Protein AF-A0A939V8H0-F1 (afdb_monomer_lite)

Foldseek 3Di:
DDDPDPPVVVVVVVVVVVPPLPPPQLQDDPLVVVQPDPCQLVVPPVLLVVLLQLVLLCQVLLLLLLFLCFLFKDFAPLADPQSNCSNLLHQNAASPDSSRHSSSLSVSLLSLLSNLVRHDQPDDDPNDSVNLQSNLQSLLSNLLSVLSVQLFFQKAFDDNHHDNDPVSSVVSRVPGDIDGLQCSLVSSVVSPLVVSLVSCQVPNHDWPQWDDQVVDIDTPQQATGNSLQSSLSSCLSNLVLQSNLVSLLVCQFRPQPAHPQPQLVQFFFAWEFDQDPNDTDIDGDGRPLLCLQVVQSSFFRHWSFAHPDVVRPHFDCLNQQQQAWDDDPNFIWGASSSNGMFGFQALVQLQQQFWAWHWDDDPPDTDTDIDRDGFSCCCNQWNFAQHPVRDTGTTGCNQWGQNDWDDDPPDIHGTGTHGDRIAGPDGSQVSLLSSLLSCLSVQQLLVSVLCAWQNQAPLQEKDKDWFKWLDWDWDWDFDADPVVRGTPDIDTDGQTATWHWDCPPPFTFTDPPDDQPHDHDDDDDDDDDDGDDDDPPPDDDDGDTPVNDDPVSVVPIDTDMDIGFRLAQWRHSRVRDPVSVVVLVVRPSSPSVVDCSNYDPPPSPHNGGTHLSSSTHNRCGHPPHQDSALQLQLLLLLLLLVQLVVQHALVVSNVRSVVQADRNRGNDDPSLSSSLSSSVVSLSSCCSPVPSSSNNLSSLVSNLVVCVVSVHNSLQVSLQSSQCSNPYPNGGSPDGNPSSSVLSSDPSSSHHHDDD

Radius of gyration: 30.15 Å; chains: 1; bounding box: 70×69×127 Å

Secondary structure (DSSP, 8-state):
-----HHHHHHHHHHHHTT------TT-TTGGGTTT-TTTTTSHHHHHHHHHHHHHHHHHHHHHHHHHTSSSEEE-TT--HHHHHHHTT---BTTSSTT--THHHHHHHHHHHHHHHH--TT-EETTEETTHHHHHHHHHHHHHHHHHHHHHHSEEE---SPP-SHHHHHHHHHHSPEEETTTHHHHHHHTTHHHHHHHHHHH------EEE-SS-EEEGGGGS--HHHHHHHHHHHTT-HHHHHHHHHHHHHHT-SS----BGGGT-EEEEEEEETTEEEEEEEES-HHHHTTGGGGTEEEEEE--SSTTTSPPP-HHHHHEEEEEETTEEEEEEEEE-EEE-HHHHHHHHT-EEEEEEEETTEEEEEEEE---TTHHHHS-EEEPTTS-EEE---TTS-EEEEEEETTEEEEEEE---SEEEEEEHHHHHHHHHHHHHHHT-HHHHHHHHHT-S-GGGS-EEEEEEEEEEEEEEEEEEETTTTEEEEEEEEEEEEE-EEEE-SS-EEEE----TT-----SS------TT------S-PPPPPGGGS-HHHHTT-EEEEEEEPPS-SSS--TT--HHHHHHHTT-GGG-STT-GGG--SS-SS-TTB--STHHHHSS--GGG-SSS-HHHHHHHHHHHHHHHHHT--HHHHHHHHTTSEETTEE----HHHHHHHHHHHHHHHHHHHTTTSS-HHHHHHHHHHHHHHTTS-HHHHHHHHHHTTTS-TTS-TT---HHHHHHHHSGGGSSPBPP-

pLDDT: mean 76.27, std 21.44, range [25.17, 98.62]

Sequence (756 aa):
MKNKSILSILTFALSAMLLTTSCEDMLTPDLDRYASEKEYGKDSIYSAVGILRSIQNVAERTVLLGESRGDLVVSGTYTTDSISNLIDFGEAVNGSSALLNVADYYHVVNACNFYLANVDTTVTQNNVKIMKREWAQVQAMRAWAYIQLVRLYGEVPFVTTPVTSTNEAEALQKSSPKANASNLITLLNEAGLAKAYDVQHALGIPDYGTFTSGGGGYSSVNNMFPVQLVMADAYLMGNDYENAAFYYHDYFIYNAKNNPSYQAASNKAEGRSIKFAGIDVDIVNSGNLTNALTSIGNEVITTSAGASTSANGFVFDVLQNVTGFKMEEGQLSAYEQNQQVLPSPQFISLCKAQRFNKFSVDGDIYKREEFMGGDGRLPAWAPRVEYRNGDQSYTIDKFMPLRNSTYEGDNIRYNAFSKNYYVPLYRSVEVLLRYAEAVNRLGFPELAFGVLKDGLYVQNMPTLGTTDIVKSVNKLEKIMDTEADTLLRVDTIPGVIVGKLVNDGLSATVNYGLDSTVVVYSVEGVDSIYAGDTIWVNAGLAPITLADIPESVQEKWYDVEYMLTPKALSGGMYYLSQDEMRDMKKYSFLDFDANSKWSNSDLVENFGNFGVHSRGCGDVAGICDTVYTYARQVAEKVAEDYARKNGLSYADQEAYAKTLYSGDTLLVTDKATIINAVENILMDESALELAFEGHRFTDLIRVAGHKNEAGFDGTEWLAWKIARREQNVTDDASQVNATLRTKMLNKENWYYKLPE

Structure (mmCIF, N/CA/C/O backbone):
data_AF-A0A939V8H0-F1
#
_entry.id   AF-A0A939V8H0-F1
#
loop_
_atom_site.group_PDB
_atom_site.id
_atom_site.type_symbol
_atom_site.label_atom_id
_atom_site.label_alt_id
_atom_site.label_comp_id
_atom_site.label_asym_id
_atom_site.label_entity_id
_atom_site.label_seq_id
_atom_site.pdbx_PDB_ins_code
_atom_site.Cartn_x
_atom_site.Cartn_y
_atom_site.Cartn_z
_atom_site.occupancy
_atom_site.B_iso_or_equiv
_atom_site.auth_seq_id
_atom_site.auth_comp_id
_atom_site.auth_asym_id
_atom_site.auth_atom_id
_atom_site.pdbx_PDB_model_num
ATOM 1 N N . MET A 1 1 ? 25.120 14.042 68.800 1.00 34.88 1 MET A N 1
ATOM 2 C CA . MET A 1 1 ? 23.974 14.096 67.866 1.00 34.88 1 MET A CA 1
ATOM 3 C C . MET A 1 1 ? 24.480 13.626 66.510 1.00 34.88 1 MET A C 1
ATOM 5 O O . MET A 1 1 ? 25.290 14.315 65.912 1.00 34.88 1 MET A O 1
ATOM 9 N N . LYS A 1 2 ? 24.163 12.385 66.113 1.00 34.91 2 LYS A N 1
ATOM 10 C CA . LYS A 1 2 ? 24.634 11.784 64.853 1.00 34.91 2 LYS A CA 1
ATOM 11 C C . LYS A 1 2 ? 23.550 11.980 63.793 1.00 34.91 2 LYS A C 1
ATOM 13 O O . LYS A 1 2 ? 22.447 11.469 63.970 1.00 34.91 2 LYS A O 1
ATOM 18 N N . ASN A 1 3 ? 23.881 12.709 62.730 1.00 35.97 3 ASN A N 1
ATOM 19 C CA . ASN A 1 3 ? 23.046 12.913 61.548 1.00 35.97 3 ASN A CA 1
ATOM 20 C C . ASN A 1 3 ? 22.740 11.556 60.901 1.00 35.97 3 ASN A C 1
ATOM 22 O O . ASN A 1 3 ? 23.584 10.979 60.217 1.00 35.97 3 ASN A O 1
ATOM 26 N N . LYS A 1 4 ? 21.545 11.015 61.153 1.00 37.44 4 LYS A N 1
ATOM 27 C CA . LYS A 1 4 ? 21.042 9.830 60.457 1.00 37.44 4 LYS A CA 1
ATOM 28 C C . LYS A 1 4 ? 20.474 10.267 59.104 1.00 37.44 4 LYS A C 1
ATOM 30 O O . LYS A 1 4 ? 19.374 10.792 59.030 1.00 37.44 4 LYS A O 1
ATOM 35 N N . SER A 1 5 ? 21.304 10.087 58.078 1.00 45.72 5 SER A N 1
ATOM 36 C CA . SER A 1 5 ? 20.979 9.735 56.689 1.00 45.72 5 SER A CA 1
ATOM 37 C C . SER A 1 5 ? 19.619 10.199 56.134 1.00 45.72 5 SER A C 1
ATOM 39 O O . SER A 1 5 ? 18.669 9.427 56.042 1.00 45.72 5 SER A O 1
ATOM 41 N N . ILE A 1 6 ? 19.576 11.445 55.658 1.00 46.56 6 ILE A N 1
ATOM 42 C CA . ILE A 1 6 ? 18.574 11.927 54.686 1.00 46.56 6 ILE A CA 1
ATOM 43 C C . ILE A 1 6 ? 18.801 11.266 53.307 1.00 46.56 6 ILE A C 1
ATOM 45 O O . ILE A 1 6 ? 17.863 11.082 52.536 1.00 46.56 6 ILE A O 1
ATOM 49 N N . LEU A 1 7 ? 20.033 10.816 53.032 1.00 37.31 7 LEU A N 1
ATOM 50 C CA . LEU A 1 7 ? 20.430 10.225 51.753 1.00 37.31 7 LEU A CA 1
ATOM 51 C C . LEU A 1 7 ? 19.771 8.861 51.493 1.00 37.31 7 LEU A C 1
ATOM 53 O O . LEU A 1 7 ? 19.374 8.598 50.368 1.00 37.31 7 LEU A O 1
ATOM 57 N N . SER A 1 8 ? 19.571 8.039 52.530 1.00 41.72 8 SER A N 1
ATOM 58 C CA . SER A 1 8 ? 18.928 6.722 52.390 1.00 41.72 8 SER A CA 1
ATOM 59 C C . SER A 1 8 ? 17.421 6.803 52.126 1.00 41.72 8 SER A C 1
ATOM 61 O O . SER A 1 8 ? 16.876 5.933 51.455 1.00 41.72 8 SER A O 1
ATOM 63 N N . ILE A 1 9 ? 16.754 7.848 52.632 1.00 45.06 9 ILE A N 1
ATOM 64 C CA . ILE A 1 9 ? 15.326 8.101 52.377 1.00 45.06 9 ILE A CA 1
ATOM 65 C C . ILE A 1 9 ? 15.141 8.649 50.955 1.00 45.06 9 ILE A C 1
ATOM 67 O O . ILE A 1 9 ? 14.209 8.243 50.271 1.00 45.06 9 ILE A O 1
ATOM 71 N N . LEU A 1 10 ? 16.068 9.487 50.475 1.00 38.50 10 LEU A N 1
ATOM 72 C CA . LEU A 1 10 ? 16.079 9.969 49.092 1.00 38.50 10 LEU A CA 1
ATOM 73 C C . LEU A 1 10 ? 16.388 8.857 48.085 1.00 38.50 10 LEU A C 1
ATOM 75 O O . LEU A 1 10 ? 15.710 8.794 47.072 1.00 38.50 10 LEU A O 1
ATOM 79 N N . THR A 1 11 ? 17.309 7.928 48.364 1.00 46.66 11 THR A N 1
ATOM 80 C CA . THR A 1 11 ? 17.520 6.765 47.480 1.00 46.66 11 THR A CA 1
ATOM 81 C C . THR A 1 11 ? 16.349 5.789 47.488 1.00 46.66 11 THR A C 1
ATOM 83 O O . THR A 1 11 ? 16.065 5.224 46.442 1.00 46.66 11 THR A O 1
ATOM 86 N N . PHE A 1 12 ? 15.635 5.622 48.612 1.00 39.75 12 PHE A N 1
ATOM 87 C CA . PHE A 1 12 ? 14.446 4.759 48.666 1.00 39.75 12 PHE A CA 1
ATOM 88 C C . PHE A 1 12 ? 13.229 5.405 47.974 1.00 39.75 12 PHE A C 1
ATOM 90 O O . PHE A 1 12 ? 12.458 4.717 47.312 1.00 39.75 12 PHE A O 1
ATOM 97 N N . ALA A 1 13 ? 13.092 6.734 48.062 1.00 37.62 13 ALA A N 1
ATOM 98 C CA . ALA A 1 13 ? 12.086 7.498 47.324 1.00 37.62 13 ALA A CA 1
ATOM 99 C C . ALA A 1 13 ? 12.396 7.569 45.817 1.00 37.62 13 ALA A C 1
ATOM 101 O O . ALA A 1 13 ? 11.476 7.483 45.013 1.00 37.62 13 ALA A O 1
ATOM 102 N N . LEU A 1 14 ? 13.674 7.640 45.422 1.00 35.88 14 LEU A N 1
ATOM 103 C CA . LEU A 1 14 ? 14.088 7.635 44.014 1.00 35.88 14 LEU A CA 1
ATOM 104 C C . LEU A 1 14 ? 13.979 6.234 43.382 1.00 35.88 14 LEU A C 1
ATOM 106 O O . LEU A 1 14 ? 13.626 6.126 42.214 1.00 35.88 14 LEU A O 1
ATOM 110 N N . SER A 1 15 ? 14.185 5.155 44.152 1.00 37.03 15 SER A N 1
ATOM 111 C CA . SER A 1 15 ? 13.913 3.782 43.695 1.00 37.03 15 SER A CA 1
ATOM 112 C C . SER A 1 15 ? 12.419 3.440 43.656 1.00 37.03 15 SER A C 1
ATOM 114 O O . SER A 1 15 ? 12.011 2.626 42.836 1.00 37.03 15 SER A O 1
ATOM 116 N N . ALA A 1 16 ? 11.590 4.076 44.493 1.00 30.94 16 ALA A N 1
ATOM 117 C CA . ALA A 1 16 ? 10.132 3.934 44.435 1.00 30.94 16 ALA A CA 1
ATOM 118 C C . ALA A 1 16 ? 9.491 4.757 43.297 1.00 30.94 16 ALA A C 1
ATOM 120 O O . ALA A 1 16 ? 8.411 4.404 42.839 1.00 30.94 16 ALA A O 1
ATOM 121 N N . MET A 1 17 ? 10.164 5.803 42.797 1.00 32.53 17 MET A N 1
ATOM 122 C CA . MET A 1 17 ? 9.747 6.552 41.599 1.00 32.53 17 MET A CA 1
ATOM 123 C C . MET A 1 17 ? 10.140 5.864 40.277 1.00 32.53 17 MET A C 1
ATOM 125 O O . MET A 1 17 ? 9.592 6.205 39.235 1.00 32.53 17 MET A O 1
ATOM 129 N N . LEU A 1 18 ? 11.041 4.873 40.307 1.00 34.75 18 LEU A N 1
ATOM 130 C CA . LEU A 1 18 ? 11.441 4.068 39.139 1.00 34.75 18 LEU A CA 1
ATOM 131 C C . LEU A 1 18 ? 10.559 2.820 38.907 1.00 34.75 18 LEU A C 1
ATOM 133 O O . LEU A 1 18 ? 10.832 2.056 37.989 1.00 34.75 18 LEU A O 1
ATOM 137 N N . LEU A 1 19 ? 9.508 2.607 39.712 1.00 31.69 19 LEU A N 1
ATOM 138 C CA . LEU A 1 19 ? 8.603 1.445 39.614 1.00 31.69 19 LEU A CA 1
ATOM 139 C C . LEU A 1 19 ? 7.143 1.803 39.299 1.00 31.69 19 LEU A C 1
ATOM 141 O O . LEU A 1 19 ? 6.258 0.965 39.429 1.00 31.69 19 LEU A O 1
ATOM 145 N N . THR A 1 20 ? 6.874 3.031 38.863 1.00 28.19 20 THR A N 1
ATOM 146 C CA . THR A 1 20 ? 5.532 3.438 38.425 1.00 28.19 20 THR A CA 1
ATOM 147 C C . THR A 1 20 ? 5.578 3.982 37.005 1.00 28.19 20 THR A C 1
ATOM 149 O O . THR A 1 20 ? 5.192 5.119 36.748 1.00 28.19 20 THR A O 1
ATOM 152 N N . THR A 1 21 ? 6.055 3.169 36.063 1.00 30.95 21 THR A N 1
ATOM 153 C CA . THR A 1 21 ? 5.512 3.227 34.704 1.00 30.95 21 THR A CA 1
ATOM 154 C C . THR A 1 21 ? 4.080 2.722 34.812 1.00 30.95 21 THR A C 1
ATOM 156 O O . THR A 1 21 ? 3.857 1.533 35.031 1.00 30.95 21 THR A O 1
ATOM 159 N N . SER A 1 22 ? 3.113 3.636 34.757 1.00 29.17 22 SER A N 1
ATOM 160 C CA . SER A 1 22 ? 1.698 3.306 34.596 1.00 29.17 22 SER A CA 1
ATOM 161 C C . SER A 1 22 ? 1.534 2.521 33.293 1.00 29.17 22 SER A C 1
ATOM 163 O O . SER A 1 22 ? 1.336 3.107 32.233 1.00 29.17 22 SER A O 1
ATOM 165 N N . CYS A 1 23 ? 1.686 1.200 33.361 1.00 38.34 23 CYS A N 1
ATOM 166 C CA . CYS A 1 23 ? 1.210 0.292 32.334 1.00 38.34 23 CYS A CA 1
ATOM 167 C C . CYS A 1 23 ? -0.308 0.315 32.464 1.00 38.34 23 CYS A C 1
ATOM 169 O O . CYS A 1 23 ? -0.865 -0.382 33.310 1.00 38.34 23 CYS A O 1
ATOM 171 N N . GLU A 1 24 ? -0.977 1.184 31.709 1.00 50.41 24 GLU A N 1
ATOM 172 C CA . GLU A 1 24 ? -2.394 0.951 31.455 1.00 50.41 24 GLU A CA 1
ATOM 173 C C . GLU A 1 24 ? -2.493 -0.427 30.798 1.00 50.41 24 GLU A C 1
ATOM 175 O O . GLU A 1 24 ? -1.834 -0.687 29.786 1.00 50.41 24 GLU A O 1
ATOM 180 N N . ASP A 1 25 ? -3.244 -1.331 31.427 1.00 61.31 25 ASP A N 1
ATOM 181 C CA . ASP A 1 25 ? -3.510 -2.644 30.859 1.00 61.31 25 ASP A CA 1
ATOM 182 C C . ASP A 1 25 ? -4.207 -2.427 29.507 1.00 61.31 25 ASP A C 1
ATOM 184 O O . ASP A 1 25 ? -5.198 -1.700 29.382 1.00 61.31 25 ASP A O 1
ATOM 188 N N . MET A 1 26 ? -3.615 -3.013 28.466 1.00 73.25 26 MET A N 1
ATOM 189 C CA . MET A 1 26 ? -3.998 -2.837 27.068 1.00 73.25 26 MET A CA 1
ATOM 190 C C . MET A 1 26 ? -5.488 -3.102 26.832 1.00 73.25 26 MET A C 1
ATOM 192 O O . MET A 1 26 ? -6.082 -2.510 25.935 1.00 73.25 26 MET A O 1
ATOM 196 N N . LEU A 1 27 ? -6.090 -3.999 27.615 1.00 71.44 27 LEU A N 1
ATOM 197 C CA . LEU A 1 27 ? -7.496 -4.374 27.489 1.00 71.44 27 LEU A CA 1
ATOM 198 C C . LEU A 1 27 ? -8.431 -3.594 28.434 1.00 71.44 27 LEU A C 1
ATOM 200 O O . LEU A 1 27 ? -9.640 -3.826 28.401 1.00 71.44 27 LEU A O 1
ATOM 204 N N . THR A 1 28 ? -7.923 -2.645 29.231 1.00 59.41 28 THR A N 1
ATOM 205 C CA . THR A 1 28 ? -8.723 -1.830 30.169 1.00 59.41 28 THR A CA 1
ATOM 206 C C . THR A 1 28 ? -8.655 -0.308 29.956 1.00 59.41 28 THR A C 1
ATOM 208 O O . THR A 1 28 ? -8.628 0.425 30.949 1.00 59.41 28 THR A O 1
ATOM 211 N N . PRO A 1 29 ? -8.628 0.232 28.725 1.00 58.84 29 PRO A N 1
ATOM 212 C CA . PRO A 1 29 ? -8.622 1.681 28.549 1.00 58.84 29 PRO A CA 1
ATOM 213 C C . PRO A 1 29 ? -9.950 2.281 29.055 1.00 58.84 29 PRO A C 1
ATOM 215 O O . PRO A 1 29 ? -11.004 2.059 28.460 1.00 58.84 29 PRO A O 1
ATOM 218 N N . ASP A 1 30 ? -9.886 3.015 30.172 1.00 56.78 30 ASP A N 1
ATOM 219 C CA . ASP A 1 30 ? -10.938 3.876 30.743 1.00 56.78 30 ASP A CA 1
ATOM 220 C C . ASP A 1 30 ? -12.348 3.231 30.818 1.00 56.78 30 ASP A C 1
ATOM 222 O O . ASP A 1 30 ? -13.337 3.715 30.255 1.00 56.78 30 ASP A O 1
ATOM 226 N N . LEU A 1 31 ? -12.440 2.091 31.521 1.00 57.41 31 LEU A N 1
ATOM 227 C CA . LEU A 1 31 ? -13.659 1.274 31.671 1.00 57.41 31 LEU A CA 1
ATOM 228 C C . LEU A 1 31 ? -14.863 2.029 32.276 1.00 57.41 31 LEU A C 1
ATOM 230 O O . LEU A 1 31 ? -16.010 1.650 32.021 1.00 57.41 31 LEU A O 1
ATOM 234 N N . ASP A 1 32 ? -14.636 3.119 33.016 1.00 52.50 32 ASP A N 1
ATOM 235 C CA . ASP A 1 32 ? -15.689 3.939 33.640 1.00 52.50 32 ASP A CA 1
ATOM 236 C C . ASP A 1 32 ? -16.622 4.596 32.608 1.00 52.50 32 ASP A C 1
ATOM 238 O O . ASP A 1 32 ? -17.803 4.842 32.880 1.00 52.50 32 ASP A O 1
ATOM 242 N N . ARG A 1 33 ? -16.126 4.813 31.384 1.00 50.91 33 ARG A N 1
ATOM 243 C CA . ARG A 1 33 ? -16.909 5.349 30.262 1.00 50.91 33 ARG A CA 1
ATOM 244 C C . ARG A 1 33 ? -17.908 4.337 29.694 1.00 50.91 33 ARG A C 1
ATOM 246 O O . ARG A 1 33 ? -18.918 4.739 29.125 1.00 50.91 33 ARG A O 1
ATOM 253 N N . TYR A 1 34 ? -17.634 3.044 29.872 1.00 51.94 34 TYR A N 1
ATOM 254 C CA . TYR A 1 34 ? -18.445 1.922 29.386 1.00 51.94 34 TYR A CA 1
ATOM 255 C C . TYR A 1 34 ? -19.372 1.353 30.466 1.00 51.94 34 TYR A C 1
ATOM 257 O O . TYR A 1 34 ? -20.466 0.874 30.170 1.00 51.94 34 TYR A O 1
ATOM 265 N N . ALA A 1 35 ? -18.943 1.412 31.729 1.00 43.28 35 ALA A N 1
ATOM 266 C CA . ALA A 1 35 ? -19.591 0.741 32.851 1.00 43.28 35 ALA A CA 1
ATOM 267 C C . ALA A 1 35 ? -20.945 1.349 33.281 1.00 43.28 35 ALA A C 1
ATOM 269 O O . ALA A 1 35 ? -21.662 0.731 34.072 1.00 43.28 35 ALA A O 1
ATOM 270 N N . SER A 1 36 ? -21.322 2.535 32.784 1.00 49.00 36 SER A N 1
ATOM 271 C CA . SER A 1 36 ? -22.492 3.277 33.284 1.00 49.00 36 SER A CA 1
ATOM 272 C C . SER A 1 36 ? -23.786 3.150 32.464 1.00 49.00 36 SER A C 1
ATOM 274 O O . SER A 1 36 ? -24.845 3.489 32.994 1.00 49.00 36 SER A O 1
ATOM 276 N N . GLU A 1 37 ? -23.787 2.592 31.247 1.00 54.28 37 GLU A N 1
ATOM 277 C CA . GLU A 1 37 ? -24.995 2.586 30.403 1.00 54.28 37 GLU A CA 1
ATOM 278 C C . GLU A 1 37 ? -25.464 1.181 29.993 1.00 54.28 37 GLU A C 1
ATOM 280 O O . GLU A 1 37 ? -25.010 0.594 29.015 1.00 54.28 37 GLU A O 1
ATOM 285 N N . LYS A 1 38 ? -26.534 0.696 30.644 1.00 51.66 38 LYS A N 1
ATOM 286 C CA . LYS A 1 38 ? -27.406 -0.405 30.159 1.00 51.66 38 LYS A CA 1
ATOM 287 C C . LYS A 1 38 ? -28.081 -0.113 28.797 1.00 51.66 38 LYS A C 1
ATOM 289 O O . LYS A 1 38 ? -28.952 -0.879 28.361 1.00 51.66 38 LYS A O 1
ATOM 294 N N . GLU A 1 39 ? -27.739 1.003 28.162 1.00 52.66 39 GLU A N 1
ATOM 295 C CA . GLU A 1 39 ? -28.326 1.538 26.933 1.00 52.66 39 GLU A CA 1
ATOM 296 C C . GLU A 1 39 ? -27.320 1.687 25.780 1.00 52.66 39 GLU A C 1
ATOM 298 O O . GLU A 1 39 ? -27.743 1.970 24.658 1.00 52.66 39 GLU A O 1
ATOM 303 N N . TYR A 1 40 ? -26.026 1.406 25.996 1.00 55.38 40 TYR A N 1
ATOM 304 C CA . TYR A 1 40 ? -25.019 1.453 24.932 1.00 55.38 40 TYR A CA 1
ATOM 305 C C . TYR A 1 40 ? -25.378 0.478 23.795 1.00 55.38 40 TYR A C 1
ATOM 307 O O . TYR A 1 40 ? -25.618 -0.707 24.031 1.00 55.38 40 TYR A O 1
ATOM 315 N N . GLY A 1 41 ? -25.468 0.978 22.559 1.00 52.22 41 GLY A N 1
ATOM 316 C CA . GLY A 1 41 ? -25.913 0.211 21.388 1.00 52.22 41 GLY A CA 1
ATOM 317 C C . GLY A 1 41 ? -27.433 0.163 21.157 1.00 52.22 41 GLY A C 1
ATOM 318 O O . GLY A 1 41 ? -27.850 -0.257 20.077 1.00 52.22 41 GLY A O 1
ATOM 319 N N . LYS A 1 42 ? -28.270 0.632 22.102 1.00 57.12 42 LYS A N 1
ATOM 320 C CA . LYS A 1 42 ? -29.729 0.768 21.890 1.00 57.12 42 LYS A CA 1
ATOM 321 C C . LYS A 1 42 ? -30.085 2.019 21.088 1.00 57.12 42 LYS A C 1
ATOM 323 O O . LYS A 1 42 ? -31.012 1.974 20.283 1.00 57.12 42 LYS A O 1
ATOM 328 N N . ASP A 1 43 ? -29.312 3.094 21.252 1.00 57.19 43 ASP A N 1
ATOM 329 C CA . ASP A 1 43 ? -29.336 4.268 20.375 1.00 57.19 43 ASP A CA 1
ATOM 330 C C . ASP A 1 43 ? -28.242 4.133 19.297 1.00 57.19 43 ASP A C 1
ATOM 332 O O . ASP A 1 43 ? -27.081 4.534 19.451 1.00 57.19 43 ASP A O 1
ATOM 336 N N . SER A 1 44 ? -28.593 3.393 18.245 1.00 62.94 44 SER A N 1
ATOM 337 C CA . SER A 1 44 ? -27.643 2.769 17.309 1.00 62.94 44 SER A CA 1
ATOM 338 C C . SER A 1 44 ? -26.723 3.725 16.556 1.00 62.94 44 SER A C 1
ATOM 340 O O . SER A 1 44 ? -25.539 3.425 16.411 1.00 62.94 44 SER A O 1
ATOM 342 N N . ILE A 1 45 ? -27.234 4.863 16.084 1.00 71.50 45 ILE A N 1
ATOM 343 C CA . ILE A 1 45 ? -26.448 5.788 15.264 1.00 71.50 45 ILE A CA 1
ATOM 344 C C . ILE A 1 45 ? -25.434 6.511 16.150 1.00 71.50 45 ILE A C 1
ATOM 346 O O . ILE A 1 45 ? -24.258 6.568 15.802 1.00 71.50 45 ILE A O 1
ATOM 350 N N . TYR A 1 46 ? -25.843 6.990 17.329 1.00 74.12 46 TYR A N 1
ATOM 351 C CA . TYR A 1 46 ? -24.929 7.659 18.260 1.00 74.12 46 TYR A CA 1
ATOM 352 C C . TYR A 1 46 ? -23.833 6.721 18.764 1.00 74.12 46 TYR A C 1
ATOM 354 O O . TYR A 1 46 ? -22.676 7.126 18.846 1.00 74.12 46 TYR A O 1
ATOM 362 N N . SER A 1 47 ? -24.172 5.457 19.030 1.00 75.69 47 SER A N 1
ATOM 363 C CA . SER A 1 47 ? -23.195 4.454 19.470 1.00 75.69 47 SER A CA 1
ATOM 364 C C . SER A 1 47 ? -22.185 4.124 18.358 1.00 75.69 47 SER A C 1
ATOM 366 O O . SER A 1 47 ? -20.981 4.109 18.607 1.00 75.69 47 SER A O 1
ATOM 368 N N . ALA A 1 48 ? -22.646 3.941 17.112 1.00 76.44 48 ALA A N 1
ATOM 369 C CA . ALA A 1 48 ? -21.768 3.712 15.960 1.00 76.44 48 ALA A CA 1
ATOM 370 C C . ALA A 1 48 ? -20.877 4.933 15.651 1.00 76.44 48 ALA A C 1
ATOM 372 O O . ALA A 1 48 ? -19.682 4.789 15.399 1.00 76.44 48 ALA A O 1
ATOM 373 N N . VAL A 1 49 ? -21.417 6.153 15.745 1.00 80.19 49 VAL A N 1
ATOM 374 C CA . VAL A 1 49 ? -20.640 7.398 15.607 1.00 80.19 49 VAL A CA 1
ATOM 375 C C . VAL A 1 49 ? -19.659 7.584 16.778 1.00 80.19 49 VAL A C 1
ATOM 377 O O . VAL A 1 49 ? -18.558 8.102 16.589 1.00 80.19 49 VAL A O 1
ATOM 380 N N . GLY A 1 50 ? -19.987 7.098 17.977 1.00 83.56 50 GLY A N 1
ATOM 381 C CA . GLY A 1 50 ? -19.075 7.061 19.125 1.00 83.56 50 GLY A CA 1
ATOM 382 C C . GLY A 1 50 ? -17.830 6.194 18.895 1.00 83.56 50 GLY A C 1
ATOM 383 O O . GLY A 1 50 ? -16.752 6.503 19.407 1.00 83.56 50 GLY A O 1
ATOM 384 N N . ILE A 1 51 ? -17.922 5.155 18.061 1.00 90.25 51 ILE A N 1
ATOM 385 C CA . ILE A 1 51 ? -16.755 4.356 17.656 1.00 90.25 51 ILE A CA 1
ATOM 386 C C . ILE A 1 51 ? -15.833 5.177 16.746 1.00 90.25 51 ILE A C 1
ATOM 388 O O . ILE A 1 51 ? -14.618 5.168 16.946 1.00 90.25 51 ILE A O 1
ATOM 392 N N . LEU A 1 52 ? -16.382 5.976 15.823 1.00 89.69 52 LEU A N 1
ATOM 393 C CA . LEU A 1 52 ? -15.587 6.898 14.996 1.00 89.69 52 LEU A CA 1
ATOM 394 C C . LEU A 1 52 ? -14.799 7.896 15.855 1.00 89.69 52 LEU A C 1
ATOM 396 O O . LEU A 1 52 ? -13.645 8.200 15.555 1.00 89.69 52 LEU A O 1
ATOM 400 N N . ARG A 1 53 ? -15.381 8.352 16.973 1.00 87.38 53 ARG A N 1
ATOM 401 C CA . ARG A 1 53 ? -14.680 9.190 17.957 1.00 87.38 53 ARG A CA 1
ATOM 402 C C . ARG A 1 53 ? -13.464 8.482 18.563 1.00 87.38 53 ARG A C 1
ATOM 404 O O . ARG A 1 53 ? -12.453 9.131 18.812 1.00 87.38 53 ARG A O 1
ATOM 411 N N . SER A 1 54 ? -13.541 7.169 18.769 1.00 91.06 54 SER A N 1
ATOM 412 C CA . SER A 1 54 ? -12.401 6.367 19.230 1.00 91.06 54 SER A CA 1
ATOM 413 C C . SER A 1 54 ? -11.331 6.234 18.141 1.00 91.06 54 SER A C 1
ATOM 415 O O . SER A 1 54 ? -10.146 6.361 18.431 1.00 91.06 54 SER A O 1
ATOM 417 N N . ILE A 1 55 ? -11.735 6.070 16.876 1.00 93.88 55 ILE A N 1
ATOM 418 C CA . ILE A 1 55 ? -10.815 6.017 15.725 1.00 93.88 55 ILE A CA 1
ATOM 419 C C . ILE A 1 55 ? -10.052 7.341 15.551 1.00 93.88 55 ILE A C 1
ATOM 421 O O . ILE A 1 55 ? -8.866 7.326 15.226 1.00 93.88 55 ILE A O 1
ATOM 425 N N . GLN A 1 56 ? -10.677 8.493 15.825 1.00 91.50 56 GLN A N 1
ATOM 426 C CA . GLN A 1 56 ? -9.980 9.790 15.832 1.00 91.50 56 GLN A CA 1
ATOM 427 C C . GLN A 1 56 ? -8.755 9.800 16.761 1.00 91.50 56 GLN A C 1
ATOM 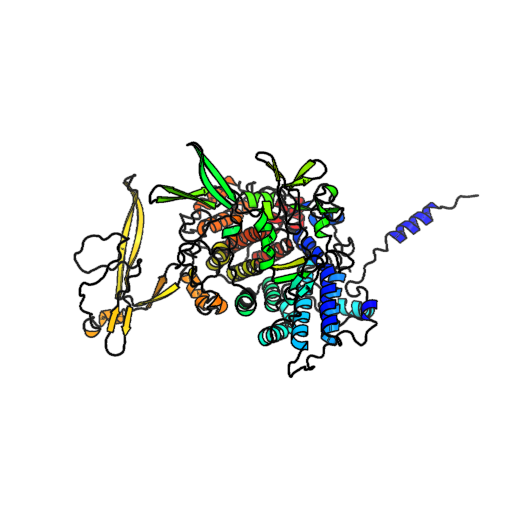429 O O . GLN A 1 56 ? -7.743 10.392 16.404 1.00 91.50 56 GLN A O 1
ATOM 434 N N . ASN A 1 57 ? -8.792 9.112 17.906 1.00 90.25 57 ASN A N 1
ATOM 435 C CA . ASN A 1 57 ? -7.664 9.105 18.848 1.00 90.25 57 ASN A CA 1
ATOM 436 C C . ASN A 1 57 ? -6.428 8.359 18.312 1.00 90.25 57 ASN A C 1
ATOM 438 O O . ASN A 1 57 ? -5.312 8.623 18.757 1.00 90.25 57 ASN A O 1
ATOM 442 N N . VAL A 1 58 ? -6.612 7.440 17.359 1.00 93.12 58 VAL A N 1
ATOM 443 C CA . VAL A 1 58 ? -5.526 6.623 16.791 1.00 93.12 58 VAL A CA 1
ATOM 444 C C . VAL A 1 58 ? -5.160 6.998 15.354 1.00 93.12 58 VAL A C 1
ATOM 446 O O . VAL A 1 58 ? -4.135 6.534 14.864 1.00 93.12 58 VAL A O 1
ATOM 449 N N . ALA A 1 59 ? -5.937 7.850 14.678 1.00 93.12 59 ALA A N 1
ATOM 450 C CA . ALA A 1 59 ? -5.766 8.139 13.251 1.00 93.12 59 ALA A CA 1
ATOM 451 C C . ALA A 1 59 ? -4.393 8.751 12.908 1.00 93.12 59 ALA A C 1
ATOM 453 O O . ALA A 1 59 ? -3.632 8.155 12.150 1.00 93.12 59 ALA A O 1
ATOM 454 N N . GLU A 1 60 ? -4.028 9.890 13.509 1.00 92.31 60 GLU A N 1
ATOM 455 C CA . GLU A 1 60 ? -2.715 10.528 13.274 1.00 92.31 60 GLU A CA 1
ATOM 456 C C . GLU A 1 60 ? -1.547 9.648 13.741 1.00 92.31 60 GLU A C 1
ATOM 458 O O . GLU A 1 60 ? -0.476 9.627 13.135 1.00 92.31 60 GLU A O 1
ATOM 463 N N . ARG A 1 61 ? -1.761 8.880 14.814 1.00 90.81 61 ARG A N 1
ATOM 464 C CA . ARG A 1 61 ? -0.753 7.960 15.346 1.00 90.81 61 ARG A CA 1
ATOM 465 C C . ARG A 1 61 ? -0.510 6.777 14.422 1.00 90.81 61 ARG A C 1
ATOM 467 O O . ARG A 1 61 ? 0.637 6.386 14.265 1.00 90.81 61 ARG A O 1
ATOM 474 N N . THR A 1 62 ? -1.551 6.237 13.794 1.00 91.75 62 THR A N 1
ATOM 475 C CA . THR A 1 62 ? -1.417 5.156 12.805 1.00 91.75 62 THR A CA 1
ATOM 476 C C . THR A 1 62 ? -0.507 5.607 11.664 1.00 91.75 62 THR A C 1
ATOM 478 O O . THR A 1 62 ? 0.419 4.884 11.308 1.00 91.75 62 THR A O 1
ATOM 481 N N . VAL A 1 63 ? -0.688 6.845 11.184 1.00 92.81 63 VAL A N 1
ATOM 482 C CA . VAL A 1 63 ? 0.181 7.442 10.161 1.00 92.81 63 VAL A CA 1
ATOM 483 C C . VAL A 1 63 ? 1.631 7.519 10.635 1.00 92.81 63 VAL A C 1
ATOM 485 O O . VAL A 1 63 ? 2.530 6.980 9.992 1.00 92.81 63 VAL A O 1
ATOM 488 N N . LEU A 1 64 ? 1.876 8.136 11.794 1.00 92.31 64 LEU A N 1
ATOM 489 C CA . LEU A 1 64 ? 3.240 8.290 12.303 1.00 92.31 64 LEU A CA 1
ATOM 490 C C . LEU A 1 64 ? 3.931 6.951 12.556 1.00 92.31 64 LEU A C 1
ATOM 492 O O . LEU A 1 64 ? 5.100 6.802 12.207 1.00 92.31 64 LEU A O 1
ATOM 496 N N . LEU A 1 65 ? 3.240 5.978 13.148 1.00 92.19 65 LEU A N 1
ATOM 497 C CA . LEU A 1 65 ? 3.820 4.667 13.436 1.00 92.19 65 LEU A CA 1
ATOM 498 C C . LEU A 1 65 ? 4.094 3.863 12.157 1.00 92.19 65 LEU A C 1
ATOM 500 O O . LEU A 1 65 ? 5.089 3.141 12.100 1.00 92.19 65 LEU A O 1
ATOM 504 N N . GLY A 1 66 ? 3.253 4.015 11.131 1.00 91.81 66 GLY A N 1
ATOM 505 C CA . GLY A 1 66 ? 3.433 3.368 9.831 1.00 91.81 66 GLY A CA 1
ATOM 506 C C . GLY A 1 66 ? 4.535 3.982 8.960 1.00 91.81 66 GLY A C 1
ATOM 507 O O . GLY A 1 66 ? 5.096 3.282 8.119 1.00 91.81 66 GLY A O 1
ATOM 508 N N . GLU A 1 67 ? 4.888 5.253 9.178 1.00 92.94 67 GLU A N 1
ATOM 509 C CA . GLU A 1 67 ? 5.927 5.950 8.402 1.00 92.94 67 GLU A CA 1
ATOM 510 C C . GLU A 1 67 ? 7.276 6.041 9.119 1.00 92.94 67 GLU A C 1
ATOM 512 O O . GLU A 1 67 ? 8.308 5.861 8.481 1.00 92.94 67 GLU A O 1
ATOM 517 N N . SER A 1 68 ? 7.301 6.281 10.438 1.00 92.00 68 SER A N 1
ATOM 518 C CA . SER A 1 68 ? 8.535 6.627 11.178 1.00 92.00 68 SER A CA 1
ATOM 519 C C . SER A 1 68 ? 9.650 5.588 11.028 1.00 92.00 68 SER A C 1
ATOM 521 O O . SER A 1 68 ? 10.827 5.932 10.976 1.00 92.00 68 SER A O 1
ATOM 523 N N . ARG A 1 69 ? 9.292 4.303 10.955 1.00 92.75 69 ARG A N 1
ATOM 524 C CA . ARG A 1 69 ? 10.241 3.190 10.793 1.00 92.75 69 ARG A CA 1
ATOM 525 C C . ARG A 1 69 ? 10.562 2.857 9.330 1.00 92.75 69 ARG A C 1
ATOM 527 O O . ARG A 1 69 ? 11.381 1.978 9.080 1.00 92.75 69 ARG A O 1
ATOM 534 N N . GLY A 1 70 ? 9.921 3.535 8.381 1.00 95.12 70 GLY A N 1
ATOM 535 C CA . GLY A 1 70 ? 10.102 3.354 6.945 1.00 95.12 70 GLY A CA 1
ATOM 536 C C . GLY A 1 70 ? 11.394 3.969 6.396 1.00 95.12 70 GLY A C 1
ATOM 537 O O . GLY A 1 70 ? 12.197 4.571 7.110 1.00 95.12 70 GLY A O 1
ATOM 538 N N . ASP A 1 71 ? 11.583 3.809 5.088 1.00 96.62 71 ASP A N 1
ATOM 539 C CA . ASP A 1 71 ? 12.706 4.339 4.302 1.00 96.62 71 ASP A CA 1
ATOM 540 C C . ASP A 1 71 ? 12.471 5.768 3.780 1.00 96.62 71 ASP A C 1
ATOM 542 O O . ASP A 1 71 ? 13.401 6.407 3.289 1.00 96.62 71 ASP A O 1
ATOM 546 N N . LEU A 1 72 ? 11.249 6.300 3.888 1.00 96.62 72 LEU A N 1
ATOM 547 C CA . LEU A 1 72 ? 10.888 7.612 3.328 1.00 96.62 72 LEU A CA 1
ATOM 548 C C . LEU A 1 72 ? 11.152 8.781 4.269 1.00 96.62 72 LEU A C 1
ATOM 550 O O . LEU A 1 72 ? 11.061 9.928 3.839 1.00 96.62 72 LEU A O 1
ATOM 554 N N . VAL A 1 73 ? 11.492 8.518 5.531 1.00 95.69 73 VAL A N 1
ATOM 555 C CA . VAL A 1 73 ? 11.664 9.558 6.547 1.00 95.69 73 VAL A CA 1
ATOM 556 C C . VAL A 1 73 ? 12.989 9.458 7.291 1.00 95.69 73 VAL A C 1
ATOM 558 O O . VAL A 1 73 ? 13.554 8.378 7.446 1.00 95.69 73 VAL A O 1
ATOM 561 N N . VAL A 1 74 ? 13.471 10.598 7.779 1.00 95.50 74 VAL A N 1
ATOM 562 C CA . VAL A 1 74 ? 14.616 10.719 8.692 1.00 95.50 74 VAL A CA 1
ATOM 563 C C . VAL A 1 74 ? 14.306 11.727 9.801 1.00 95.50 74 VAL A C 1
ATOM 565 O O . VAL A 1 74 ? 13.395 12.547 9.673 1.00 95.50 74 VAL A O 1
ATOM 568 N N . SER A 1 75 ? 15.057 11.668 10.899 1.00 94.38 75 SER A N 1
ATOM 569 C CA . SER A 1 75 ? 14.929 12.611 12.016 1.00 94.38 75 SER A CA 1
ATOM 570 C C . SER A 1 75 ? 15.403 14.015 11.617 1.00 94.38 75 SER A C 1
ATOM 572 O O . SER A 1 75 ? 16.438 14.171 10.970 1.00 94.38 75 SER A O 1
ATOM 574 N N . GLY A 1 76 ? 14.670 15.046 12.038 1.00 91.56 76 GLY A N 1
ATOM 575 C CA . GLY A 1 76 ? 15.095 16.447 11.963 1.00 91.56 76 GLY A CA 1
ATOM 576 C C . GLY A 1 76 ? 15.967 16.904 13.138 1.00 91.56 76 GLY A C 1
ATOM 577 O O . GLY A 1 76 ? 16.146 16.201 14.134 1.00 91.56 76 GLY A O 1
ATOM 578 N N . THR A 1 77 ? 16.486 18.130 13.061 1.00 91.75 77 THR A N 1
ATOM 579 C CA . THR A 1 77 ? 17.340 18.723 14.111 1.00 91.75 77 THR A CA 1
ATOM 580 C C . THR A 1 77 ? 16.630 18.852 15.462 1.00 91.75 77 THR A C 1
ATOM 582 O O . THR A 1 77 ? 17.259 18.711 16.507 1.00 91.75 77 THR A O 1
ATOM 585 N N . TYR A 1 78 ? 15.320 19.113 15.448 1.00 91.19 78 TYR A N 1
ATOM 586 C CA . TYR A 1 78 ? 14.503 19.343 16.646 1.00 91.19 78 TYR A CA 1
ATOM 587 C C . TYR A 1 78 ? 13.670 18.117 17.045 1.00 91.19 78 TYR A C 1
ATOM 589 O O . TYR A 1 78 ? 12.683 18.235 17.770 1.00 91.19 78 TYR A O 1
ATOM 597 N N . THR A 1 79 ? 14.052 16.933 16.561 1.00 93.38 79 THR A N 1
ATOM 598 C CA . THR A 1 79 ? 13.353 15.678 16.856 1.00 93.38 79 THR A CA 1
ATOM 599 C C . THR A 1 79 ? 13.356 15.390 18.350 1.00 93.38 79 THR A C 1
ATOM 601 O O . THR A 1 79 ? 14.401 15.415 18.996 1.00 93.38 79 THR A O 1
ATOM 604 N N . THR A 1 80 ? 12.185 15.079 18.902 1.00 91.50 80 THR A N 1
ATOM 605 C CA . THR A 1 80 ? 12.078 14.616 20.289 1.00 91.50 80 THR A CA 1
ATOM 606 C C . THR A 1 80 ? 12.631 13.202 20.449 1.00 91.50 80 THR A C 1
ATOM 608 O O . THR A 1 80 ? 12.547 12.388 19.530 1.00 91.50 80 THR A O 1
ATOM 611 N N . ASP A 1 81 ? 13.098 12.854 21.650 1.00 88.81 81 ASP A N 1
ATOM 612 C CA . ASP A 1 81 ? 13.568 11.494 21.955 1.00 88.81 81 ASP A CA 1
ATOM 613 C C . ASP A 1 81 ? 12.513 10.427 21.624 1.00 88.81 81 ASP A C 1
ATOM 615 O O . ASP A 1 81 ? 12.848 9.342 21.157 1.00 88.81 81 ASP A O 1
ATOM 619 N N . SER A 1 82 ? 11.224 10.738 21.814 1.00 88.12 82 SER A N 1
ATOM 620 C CA . SER A 1 82 ? 10.122 9.830 21.472 1.00 88.12 82 SER A CA 1
ATOM 621 C C . SER A 1 82 ? 10.075 9.509 19.976 1.00 88.12 82 SER A C 1
ATOM 623 O O . SER A 1 82 ? 9.999 8.338 19.620 1.00 88.12 82 SER A O 1
ATOM 625 N N . ILE A 1 83 ? 10.153 10.517 19.101 1.00 90.38 83 ILE A N 1
ATOM 626 C CA . ILE A 1 83 ? 10.151 10.315 17.643 1.00 90.38 83 ILE A CA 1
ATOM 627 C C . ILE A 1 83 ? 11.469 9.687 17.178 1.00 90.38 83 ILE A C 1
ATOM 629 O O . ILE A 1 83 ? 11.452 8.736 16.401 1.00 90.38 83 ILE A O 1
ATOM 633 N N . SER A 1 84 ? 12.602 10.154 17.706 1.00 91.31 84 SER A N 1
ATOM 634 C CA . SER A 1 84 ? 13.925 9.613 17.380 1.00 91.31 84 SER A CA 1
ATOM 635 C C . SER A 1 84 ? 14.012 8.115 17.702 1.00 91.31 84 SER A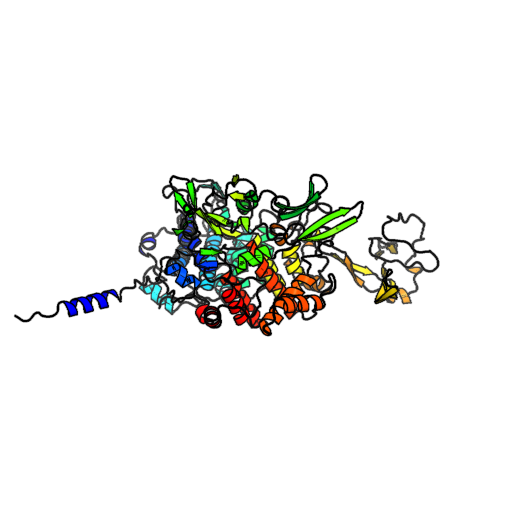 C 1
ATOM 637 O O . SER A 1 84 ? 14.398 7.309 16.858 1.00 91.31 84 SER A O 1
ATOM 639 N N . ASN A 1 85 ? 13.511 7.696 18.872 1.00 89.44 85 ASN A N 1
ATOM 640 C CA . ASN A 1 85 ? 13.445 6.282 19.251 1.00 89.44 85 ASN A CA 1
ATOM 641 C C . ASN A 1 85 ? 12.551 5.442 18.325 1.00 89.44 85 ASN A C 1
ATOM 643 O O . ASN A 1 85 ? 12.834 4.258 18.126 1.00 89.44 85 ASN A O 1
ATOM 647 N N . LEU A 1 86 ? 11.484 6.015 17.756 1.00 90.19 86 LEU A N 1
ATOM 648 C CA . LEU A 1 86 ? 10.680 5.325 16.743 1.00 90.19 86 LEU A CA 1
ATOM 649 C C . LEU A 1 86 ? 11.493 5.118 15.463 1.00 90.19 86 LEU A C 1
ATOM 651 O O . LEU A 1 86 ? 11.577 3.984 14.991 1.00 90.19 86 LEU A O 1
ATOM 655 N N . ILE A 1 87 ? 12.101 6.193 14.954 1.00 92.25 87 ILE A N 1
ATOM 656 C CA . ILE A 1 87 ? 12.842 6.238 13.686 1.00 92.25 87 ILE A CA 1
ATOM 657 C C . ILE A 1 87 ? 14.092 5.351 13.717 1.00 92.25 87 ILE A C 1
ATOM 659 O O . ILE A 1 87 ? 14.389 4.664 12.739 1.00 92.25 87 ILE A O 1
ATOM 663 N N . ASP A 1 88 ? 14.816 5.328 14.834 1.00 90.19 88 ASP A N 1
ATOM 664 C CA . ASP A 1 88 ? 16.096 4.622 14.970 1.00 90.19 88 ASP A CA 1
ATOM 665 C C . ASP A 1 88 ? 15.971 3.227 15.584 1.00 90.19 88 ASP A C 1
ATOM 667 O O . ASP A 1 88 ? 16.985 2.592 15.907 1.00 90.19 88 ASP A O 1
ATOM 671 N N . PHE A 1 89 ? 14.743 2.722 15.737 1.00 89.88 89 PHE A N 1
ATOM 672 C CA . PHE A 1 89 ? 14.479 1.424 16.359 1.00 89.88 89 PHE A CA 1
ATOM 673 C C . PHE A 1 89 ? 15.144 1.340 17.745 1.00 89.88 89 PHE A C 1
ATOM 675 O O . PHE A 1 89 ? 15.926 0.428 18.038 1.00 89.88 89 PHE A O 1
ATOM 682 N N . GLY A 1 90 ? 14.924 2.369 18.566 1.00 82.94 90 GLY A N 1
ATOM 683 C CA . GLY A 1 90 ? 15.268 2.371 19.987 1.00 82.94 90 GLY A CA 1
ATOM 684 C C . GLY A 1 90 ? 14.344 1.450 20.790 1.00 82.94 90 GLY A C 1
ATOM 685 O O . GLY A 1 90 ? 13.447 0.811 20.234 1.00 82.94 90 GLY A O 1
ATOM 686 N N . GLU A 1 91 ? 14.531 1.394 22.111 1.00 70.69 91 GLU A N 1
ATOM 687 C CA . GLU A 1 91 ? 13.655 0.648 23.031 1.00 70.69 91 GLU A CA 1
ATOM 688 C C . GLU A 1 91 ? 12.304 1.360 23.217 1.00 70.69 91 GLU A C 1
ATOM 690 O O . GLU A 1 91 ? 11.945 1.836 24.290 1.00 70.69 91 GLU A O 1
ATOM 695 N N . ALA A 1 92 ? 11.545 1.471 22.132 1.00 64.62 92 ALA A N 1
ATOM 696 C CA . ALA A 1 92 ? 10.220 2.060 22.121 1.00 64.62 92 ALA A CA 1
ATOM 697 C C . ALA A 1 92 ? 9.215 1.025 22.664 1.00 64.62 92 ALA A C 1
ATOM 699 O O . ALA A 1 92 ? 8.608 0.259 21.913 1.00 64.62 92 ALA A O 1
ATOM 700 N N . VAL A 1 93 ? 9.113 0.944 23.993 1.00 66.81 93 VAL A N 1
ATOM 701 C CA . VAL A 1 93 ? 8.170 0.067 24.710 1.00 66.81 93 VAL A CA 1
ATOM 702 C C . VAL A 1 93 ? 6.779 0.709 24.724 1.00 66.81 93 VAL A C 1
ATOM 704 O O . VAL A 1 93 ? 6.657 1.936 24.716 1.00 66.81 93 VAL A O 1
ATOM 707 N N . ASN A 1 94 ? 5.711 -0.089 24.738 1.00 70.62 94 ASN A N 1
ATOM 708 C CA . ASN A 1 94 ? 4.361 0.436 24.932 1.00 70.62 94 ASN A CA 1
ATOM 709 C C . ASN A 1 94 ? 4.273 1.327 26.192 1.00 70.62 94 ASN A C 1
ATOM 711 O O . ASN A 1 94 ? 4.832 0.994 27.231 1.00 70.62 94 ASN A O 1
ATOM 715 N N . GLY A 1 95 ? 3.594 2.468 26.089 1.00 63.31 95 GLY A N 1
ATOM 716 C CA . GLY A 1 95 ? 3.479 3.484 27.139 1.00 63.31 95 GLY A CA 1
ATOM 717 C C . GLY A 1 95 ? 4.702 4.398 27.288 1.00 63.31 95 GLY A C 1
ATOM 718 O O . GLY A 1 95 ? 4.645 5.359 28.049 1.00 63.31 95 GLY A O 1
ATOM 719 N N . SER A 1 96 ? 5.799 4.155 26.554 1.00 64.81 96 SER A N 1
ATOM 720 C CA . SER A 1 96 ? 7.012 4.995 26.623 1.00 64.81 96 SER A CA 1
ATOM 721 C C . SER A 1 96 ? 6.812 6.415 26.084 1.00 64.81 96 SER A C 1
ATOM 723 O O . SER A 1 96 ? 7.563 7.325 26.427 1.00 64.81 96 SER A O 1
ATOM 725 N N . SER A 1 97 ? 5.796 6.615 25.245 1.00 76.12 97 SER A N 1
ATOM 726 C CA . SER A 1 97 ? 5.359 7.922 24.764 1.00 76.12 97 SER A CA 1
ATOM 727 C C . SER A 1 97 ? 3.863 7.894 24.465 1.00 76.12 97 SER A C 1
ATOM 729 O O . SER A 1 97 ? 3.294 6.831 24.217 1.00 76.12 97 SER A O 1
ATOM 731 N N . ALA A 1 98 ? 3.239 9.070 24.382 1.00 75.69 98 ALA A N 1
ATOM 732 C CA . ALA A 1 98 ? 1.840 9.203 23.964 1.00 75.69 98 ALA A CA 1
ATOM 733 C C . ALA A 1 98 ? 1.564 8.655 22.542 1.00 75.69 98 ALA A C 1
ATOM 735 O O . ALA A 1 98 ? 0.414 8.437 22.172 1.00 75.69 98 ALA A O 1
ATOM 736 N N . LEU A 1 99 ? 2.610 8.423 21.738 1.00 78.62 99 LEU A N 1
ATOM 737 C CA . LEU A 1 99 ? 2.503 7.863 20.388 1.00 78.62 99 LEU A CA 1
ATOM 738 C C . LEU A 1 99 ? 2.361 6.336 20.399 1.00 78.62 99 LEU A C 1
ATOM 740 O O . LEU A 1 99 ? 1.713 5.775 19.512 1.00 78.62 99 LEU A O 1
ATOM 744 N N . LEU A 1 100 ? 2.927 5.666 21.405 1.00 82.56 100 LEU A N 1
ATOM 745 C CA . LEU A 1 100 ? 2.913 4.213 21.555 1.00 82.56 100 LEU A CA 1
ATOM 746 C C . LEU A 1 100 ? 2.032 3.804 22.723 1.00 82.56 100 LEU A C 1
ATOM 748 O O . LEU A 1 100 ? 2.516 3.530 23.813 1.00 82.56 100 LEU A O 1
ATOM 752 N N . ASN A 1 101 ? 0.736 3.727 22.468 1.00 87.31 101 ASN A N 1
ATOM 753 C CA . ASN A 1 101 ? -0.237 3.165 23.385 1.00 87.31 101 ASN A CA 1
ATOM 754 C C . ASN A 1 101 ? -1.165 2.201 22.639 1.00 87.31 101 ASN A C 1
ATOM 756 O O . ASN A 1 101 ? -2.044 2.620 21.881 1.00 87.31 101 ASN A O 1
ATOM 760 N N . VAL A 1 102 ? -0.935 0.906 22.826 1.00 89.31 102 VAL A N 1
ATOM 761 C CA . VAL A 1 102 ? -1.740 -0.170 22.241 1.00 89.31 102 VAL A CA 1
ATOM 762 C C . VAL A 1 102 ? -3.164 -0.188 22.807 1.00 89.31 102 VAL A C 1
ATOM 764 O O . VAL A 1 102 ? -4.093 -0.592 22.105 1.00 89.31 102 VAL A O 1
ATOM 767 N N . ALA A 1 103 ? -3.354 0.309 24.036 1.00 88.19 103 ALA A N 1
ATOM 768 C CA . ALA A 1 103 ? -4.653 0.339 24.695 1.00 88.19 103 ALA A CA 1
ATOM 769 C C . ALA A 1 103 ? -5.667 1.167 23.895 1.00 88.19 103 ALA A C 1
ATOM 771 O O . ALA A 1 103 ? -6.822 0.778 23.783 1.00 88.19 103 ALA A O 1
ATOM 772 N N . ASP A 1 104 ? -5.237 2.240 23.227 1.00 89.56 104 ASP A N 1
ATOM 773 C CA . ASP A 1 104 ? -6.131 3.070 22.409 1.00 89.56 104 ASP A CA 1
ATOM 774 C C . ASP A 1 104 ? -6.713 2.324 21.197 1.00 89.56 104 ASP A C 1
ATOM 776 O O . ASP A 1 104 ? -7.853 2.567 20.802 1.00 89.56 104 ASP A O 1
ATOM 780 N N . TYR A 1 105 ? -5.977 1.370 20.621 1.00 93.31 105 TYR A N 1
ATOM 781 C CA . TYR A 1 105 ? -6.510 0.518 19.552 1.00 93.31 105 TYR A CA 1
ATOM 782 C C . TYR A 1 105 ? -7.494 -0.515 20.110 1.00 93.31 105 TYR A C 1
ATOM 784 O O . TYR A 1 105 ? -8.552 -0.753 19.524 1.00 93.31 105 TYR A O 1
ATOM 792 N N . TYR A 1 106 ? -7.198 -1.088 21.278 1.00 92.81 106 TYR A N 1
ATOM 793 C CA . TYR A 1 106 ? -8.126 -1.989 21.961 1.00 92.81 106 TYR A CA 1
ATOM 794 C C . TYR A 1 106 ? -9.357 -1.280 22.523 1.00 92.81 106 TYR A C 1
ATOM 796 O O . TYR A 1 106 ? -10.412 -1.900 22.621 1.00 92.81 106 TYR A O 1
ATOM 804 N N . HIS A 1 107 ? -9.283 0.022 22.792 1.00 91.75 107 HIS A N 1
ATOM 805 C CA . HIS A 1 107 ? -10.448 0.847 23.088 1.00 91.75 107 HIS A CA 1
ATOM 806 C C . HIS A 1 107 ? -11.418 0.860 21.897 1.00 91.75 107 HIS A C 1
ATOM 808 O O . HIS A 1 107 ? -12.617 0.663 22.079 1.00 91.75 107 HIS A O 1
ATOM 814 N N . VAL A 1 108 ? -10.914 1.010 20.662 1.00 94.25 108 VAL A N 1
ATOM 815 C CA . VAL A 1 108 ? -11.743 0.906 19.443 1.00 94.25 108 VAL A CA 1
ATOM 816 C C . VAL A 1 108 ? -12.379 -0.481 19.339 1.00 94.25 108 VAL A C 1
ATOM 818 O O . VAL A 1 108 ? -13.586 -0.591 19.114 1.00 94.25 108 VAL A O 1
ATOM 821 N N . VAL A 1 109 ? -11.590 -1.542 19.542 1.00 96.00 109 VAL A N 1
ATOM 822 C CA . VAL A 1 109 ? -12.082 -2.930 19.531 1.00 96.00 109 VAL A CA 1
ATOM 823 C C . VAL A 1 109 ? -13.184 -3.132 20.570 1.00 96.00 109 VAL A C 1
ATOM 825 O O . VAL A 1 109 ? -14.238 -3.681 20.247 1.00 96.00 109 VAL A O 1
ATOM 828 N N . ASN A 1 110 ? -12.970 -2.676 21.803 1.00 92.00 110 ASN A N 1
ATOM 829 C CA . ASN A 1 110 ? -13.914 -2.872 22.891 1.00 92.00 110 ASN A CA 1
ATOM 830 C C . ASN A 1 110 ? -15.214 -2.094 22.645 1.00 92.00 110 ASN A C 1
ATOM 832 O O . ASN A 1 110 ? -16.295 -2.661 22.792 1.00 92.00 110 ASN A O 1
ATOM 836 N N . ALA A 1 111 ? -15.130 -0.850 22.160 1.00 89.94 111 ALA A N 1
ATOM 837 C CA . ALA A 1 111 ? -16.300 -0.073 21.747 1.00 89.94 111 ALA A CA 1
ATOM 838 C C . ALA A 1 111 ? -17.122 -0.799 20.664 1.00 89.94 111 ALA A C 1
ATOM 840 O O . ALA A 1 111 ? -18.351 -0.877 20.754 1.00 89.94 111 ALA A O 1
ATOM 841 N N . CYS A 1 112 ? -16.450 -1.416 19.684 1.00 94.19 112 CYS A N 1
ATOM 842 C CA . CYS A 1 112 ? -17.115 -2.260 18.693 1.00 94.19 112 CYS A CA 1
ATOM 843 C C . CYS A 1 112 ? -17.768 -3.490 19.335 1.00 94.19 112 CYS A C 1
ATOM 845 O O . CYS A 1 112 ? -18.912 -3.808 19.019 1.00 94.19 112 CYS A O 1
ATOM 847 N N . ASN A 1 113 ? -17.078 -4.180 20.246 1.00 93.19 113 ASN A N 1
ATOM 848 C CA . ASN A 1 113 ? -17.615 -5.361 20.923 1.00 93.19 113 ASN A CA 1
ATOM 849 C C . ASN A 1 113 ? -18.869 -5.023 21.738 1.00 93.19 113 ASN A C 1
ATOM 851 O O . ASN A 1 113 ? -19.864 -5.742 21.643 1.00 93.19 113 ASN A O 1
ATOM 855 N N . PHE A 1 114 ? -18.862 -3.909 22.476 1.00 88.25 114 PHE A N 1
ATOM 856 C CA . PHE A 1 114 ? -20.037 -3.415 23.194 1.00 88.25 114 PHE A CA 1
ATOM 857 C C . PHE A 1 114 ? -21.208 -3.134 22.254 1.00 88.25 114 PHE A C 1
ATOM 859 O O . PHE A 1 114 ? -22.330 -3.549 22.540 1.00 88.25 114 PHE A O 1
ATOM 866 N N . TYR A 1 115 ? -20.966 -2.476 21.120 1.00 89.12 115 TYR A N 1
ATOM 867 C CA . TYR A 1 115 ? -22.015 -2.240 20.133 1.00 89.12 115 TYR A CA 1
ATOM 868 C C . TYR A 1 115 ? -22.579 -3.557 19.581 1.00 89.12 115 TYR A C 1
ATOM 870 O O . TYR A 1 115 ? -23.788 -3.781 19.604 1.00 89.12 115 TYR A O 1
ATOM 878 N N . LEU A 1 116 ? -21.704 -4.456 19.122 1.00 92.25 116 LEU A N 1
ATOM 879 C CA . LEU A 1 116 ? -22.087 -5.716 18.481 1.00 92.25 116 LEU A CA 1
ATOM 880 C C . LEU A 1 116 ? -22.815 -6.671 19.436 1.00 92.25 116 LEU A C 1
ATOM 882 O O . LEU A 1 116 ? -23.649 -7.451 18.982 1.00 92.25 116 LEU A O 1
ATOM 886 N N . ALA A 1 117 ? -22.532 -6.599 20.739 1.00 89.62 117 ALA A N 1
ATOM 887 C CA . ALA A 1 117 ? -23.223 -7.382 21.760 1.00 89.62 117 ALA A CA 1
ATOM 888 C C . ALA A 1 117 ? -24.648 -6.880 22.056 1.00 89.62 117 ALA A C 1
ATOM 890 O O . ALA A 1 117 ? -25.474 -7.659 22.530 1.00 89.62 117 ALA A O 1
ATOM 891 N N . ASN A 1 118 ? -24.941 -5.601 21.792 1.00 86.06 118 ASN A N 1
ATOM 892 C CA . ASN A 1 118 ? -26.188 -4.954 22.212 1.00 86.06 118 ASN A CA 1
ATOM 893 C C . ASN A 1 118 ? -27.109 -4.528 21.055 1.00 86.06 118 ASN A C 1
ATOM 895 O O . ASN A 1 118 ? -28.298 -4.305 21.285 1.00 86.06 118 ASN A O 1
ATOM 899 N N . VAL A 1 119 ? -26.597 -4.406 19.827 1.00 86.75 119 VAL A N 1
ATOM 900 C CA . VAL A 1 119 ? -27.386 -3.959 18.670 1.00 86.75 119 VAL A CA 1
ATOM 901 C C . VAL A 1 119 ? -28.464 -4.976 18.278 1.00 86.75 119 VAL A C 1
ATOM 903 O O . VAL A 1 119 ? -28.190 -6.142 17.992 1.00 86.75 119 VAL A O 1
ATOM 906 N N . ASP A 1 120 ? -29.713 -4.516 18.187 1.00 84.69 120 ASP A N 1
ATOM 907 C CA . ASP A 1 120 ? -30.832 -5.328 17.708 1.00 84.69 120 ASP A CA 1
ATOM 908 C C . ASP A 1 120 ? -31.035 -5.159 16.192 1.00 84.69 120 ASP A C 1
ATOM 910 O O . ASP A 1 120 ? -31.702 -4.242 15.708 1.00 84.69 120 ASP A O 1
ATOM 914 N N . THR A 1 121 ? -30.488 -6.097 15.415 1.00 84.19 121 THR A N 1
ATOM 915 C CA . THR A 1 121 ? -30.623 -6.121 13.944 1.00 84.19 121 THR A CA 1
ATOM 916 C C . THR A 1 121 ? -32.017 -6.522 13.444 1.00 84.19 121 THR A C 1
ATOM 918 O O . THR A 1 121 ? -32.248 -6.597 12.230 1.00 84.19 121 THR A O 1
ATOM 921 N N . THR A 1 122 ? -32.958 -6.803 14.350 1.00 84.81 122 THR A N 1
ATOM 922 C CA . THR A 1 122 ? -34.351 -7.121 14.018 1.00 84.81 122 THR A CA 1
ATOM 923 C C . THR A 1 122 ? -35.255 -5.893 13.990 1.00 84.81 122 THR A C 1
ATOM 925 O O . THR A 1 122 ? -36.332 -5.972 13.395 1.00 84.81 122 THR A O 1
ATOM 928 N N . VAL A 1 123 ? -34.802 -4.757 14.538 1.00 81.75 123 VAL A N 1
ATOM 929 C CA . VAL A 1 123 ? -35.540 -3.489 14.508 1.00 81.75 123 VAL A CA 1
ATOM 930 C C . VAL A 1 123 ? -35.834 -3.094 13.065 1.00 81.75 123 VAL A C 1
ATOM 932 O O . VAL A 1 123 ? -34.939 -3.031 12.218 1.00 81.75 123 VAL A O 1
ATOM 935 N N . THR A 1 124 ? -37.109 -2.823 12.791 1.00 78.75 124 THR A N 1
ATOM 936 C CA . THR A 1 124 ? -37.582 -2.408 11.471 1.00 78.75 124 THR A CA 1
ATOM 937 C C . THR A 1 124 ? -38.236 -1.038 11.526 1.00 78.75 124 THR A C 1
ATOM 939 O O . THR A 1 124 ? -39.020 -0.742 12.424 1.00 78.75 124 THR A O 1
ATOM 942 N N . GLN A 1 125 ? -37.947 -0.215 10.523 1.00 73.94 125 GLN A N 1
ATOM 943 C CA . GLN A 1 125 ? -38.656 1.028 10.247 1.00 73.94 125 GLN A CA 1
ATOM 944 C C . GLN A 1 125 ? -39.046 1.010 8.771 1.00 73.94 125 GLN A C 1
ATOM 946 O O . GLN A 1 125 ? -38.212 0.718 7.917 1.00 73.94 125 GLN A O 1
ATOM 951 N N . ASN A 1 126 ? -40.323 1.250 8.460 1.00 75.88 126 ASN A N 1
ATOM 952 C CA . ASN A 1 126 ? -40.860 1.144 7.095 1.00 75.88 126 ASN A CA 1
ATOM 953 C C . ASN A 1 126 ? -40.520 -0.199 6.404 1.00 75.88 126 ASN A C 1
ATOM 955 O O . ASN A 1 126 ? -40.158 -0.223 5.232 1.00 75.88 126 ASN A O 1
ATOM 959 N N . ASN A 1 127 ? -40.605 -1.319 7.138 1.00 76.06 127 ASN A N 1
ATOM 960 C CA . ASN A 1 127 ? -40.222 -2.674 6.699 1.00 76.06 127 ASN A CA 1
ATOM 961 C C . ASN A 1 127 ? -38.738 -2.870 6.322 1.00 76.06 127 ASN A C 1
ATOM 963 O O . ASN A 1 127 ? -38.369 -3.935 5.828 1.00 76.06 127 ASN A O 1
ATOM 967 N N . VAL A 1 128 ? -37.867 -1.898 6.603 1.00 76.00 128 VAL A N 1
ATOM 968 C CA . VAL A 1 128 ? -36.415 -2.012 6.418 1.00 76.00 128 VAL A CA 1
ATOM 969 C C . VAL A 1 128 ? -35.761 -2.295 7.764 1.00 76.00 128 VAL A C 1
ATOM 971 O O . VAL A 1 128 ? -36.036 -1.607 8.746 1.00 76.00 128 VAL A O 1
ATOM 974 N N . LYS A 1 129 ? -34.889 -3.308 7.821 1.00 81.44 129 LYS A N 1
ATOM 975 C CA . LYS A 1 129 ? -34.056 -3.584 9.001 1.00 81.44 129 LYS A CA 1
ATOM 976 C C . LYS A 1 129 ? -32.947 -2.542 9.088 1.00 81.44 129 LYS A C 1
ATOM 978 O O . LYS A 1 129 ? -31.892 -2.728 8.484 1.00 81.44 129 LYS A O 1
ATOM 983 N N . ILE A 1 130 ? -33.224 -1.450 9.794 1.00 80.25 130 ILE A N 1
ATOM 984 C CA . ILE A 1 130 ? -32.396 -0.241 9.757 1.00 80.25 130 ILE A CA 1
ATOM 985 C C . ILE A 1 130 ? -30.977 -0.496 10.271 1.00 80.25 130 ILE A C 1
ATOM 987 O O . ILE A 1 130 ? -30.049 -0.129 9.574 1.00 80.25 130 ILE A O 1
ATOM 991 N N . MET A 1 131 ? -30.812 -1.267 11.353 1.00 85.88 131 MET A N 1
ATOM 992 C CA . MET A 1 131 ? -29.518 -1.455 12.037 1.00 85.88 131 MET A CA 1
ATOM 993 C C . MET A 1 131 ? -28.513 -2.358 11.315 1.00 85.88 131 MET A C 1
ATOM 995 O O . MET A 1 131 ? -27.390 -2.556 11.780 1.00 85.88 131 MET A O 1
ATOM 999 N N . LYS A 1 132 ? -28.928 -3.033 10.237 1.00 91.12 132 LYS A N 1
ATOM 1000 C CA . LYS A 1 132 ? -28.059 -4.010 9.568 1.00 91.12 132 LYS A CA 1
ATOM 1001 C C . LYS A 1 132 ? -26.840 -3.339 8.941 1.00 91.12 132 LYS A C 1
ATOM 1003 O O . LYS A 1 132 ? -25.760 -3.924 8.961 1.00 91.12 132 LYS A O 1
ATOM 1008 N N . ARG A 1 133 ? -27.010 -2.131 8.398 1.00 91.50 133 ARG A N 1
ATOM 1009 C CA . ARG A 1 133 ? -25.918 -1.399 7.751 1.00 91.50 133 ARG A CA 1
ATOM 1010 C C . ARG A 1 133 ? -24.876 -0.964 8.781 1.00 91.50 133 ARG A C 1
ATOM 1012 O O . ARG A 1 133 ? -23.687 -1.160 8.559 1.00 91.50 133 ARG A O 1
ATOM 1019 N N . GLU A 1 134 ? -25.316 -0.458 9.927 1.00 91.00 134 GLU A N 1
ATOM 1020 C CA . GLU A 1 134 ? -24.458 -0.048 11.039 1.00 91.00 134 GLU A CA 1
ATOM 1021 C C . GLU A 1 134 ? -23.741 -1.249 11.652 1.00 91.00 134 GLU A C 1
ATOM 1023 O O . GLU A 1 134 ? -22.536 -1.185 11.875 1.00 91.00 134 GLU A O 1
ATOM 1028 N N . TRP A 1 135 ? -24.434 -2.377 11.835 1.00 93.88 135 TRP A N 1
ATOM 1029 C CA . TRP A 1 135 ? -23.802 -3.624 12.268 1.00 93.88 135 TRP A CA 1
ATOM 1030 C C . TRP A 1 135 ? -22.656 -4.042 11.334 1.00 93.88 135 TRP A C 1
ATOM 1032 O O . TRP A 1 135 ? -21.572 -4.372 11.813 1.00 93.88 135 TRP A O 1
ATOM 1042 N N . ALA A 1 136 ? -22.859 -3.974 10.012 1.00 96.19 136 ALA A N 1
ATOM 1043 C CA . ALA A 1 136 ? -21.813 -4.298 9.043 1.00 96.19 136 ALA A CA 1
ATOM 1044 C C . ALA A 1 136 ? -20.623 -3.324 9.120 1.00 96.19 136 ALA A C 1
ATOM 1046 O O . ALA A 1 136 ? -19.470 -3.748 9.059 1.00 96.19 136 ALA A O 1
ATOM 1047 N N . GLN A 1 137 ? -20.886 -2.032 9.321 1.00 95.00 137 GLN A N 1
ATOM 1048 C CA . GLN A 1 137 ? -19.834 -1.027 9.477 1.00 95.00 137 GLN A CA 1
ATOM 1049 C C . GLN A 1 137 ? -19.042 -1.187 10.773 1.00 95.00 137 GLN A C 1
ATOM 1051 O O . GLN A 1 137 ? -17.821 -1.075 10.756 1.00 95.00 137 GLN A O 1
ATOM 1056 N N . VAL A 1 138 ? -19.692 -1.522 11.887 1.00 96.25 138 VAL A N 1
ATOM 1057 C CA . VAL A 1 138 ? -18.983 -1.771 13.149 1.00 96.25 138 VAL A CA 1
ATOM 1058 C C . VAL A 1 138 ? -18.118 -3.033 13.066 1.00 96.25 138 VAL A C 1
ATOM 1060 O O . VAL A 1 138 ? -17.017 -3.060 13.617 1.00 96.25 138 VAL A O 1
ATOM 1063 N N . GLN A 1 139 ? -18.548 -4.054 12.316 1.00 98.06 139 GLN A N 1
ATOM 1064 C CA . GLN A 1 139 ? -17.686 -5.197 11.998 1.00 98.06 139 GLN A CA 1
ATOM 1065 C C . GLN A 1 139 ? -16.440 -4.771 11.211 1.00 98.06 139 GLN A C 1
ATOM 1067 O O . GLN A 1 139 ? -15.332 -5.180 11.559 1.00 98.06 139 GLN A O 1
ATOM 1072 N N . ALA A 1 140 ? -16.605 -3.910 10.201 1.00 98.19 140 ALA A N 1
ATOM 1073 C CA . ALA A 1 140 ? -15.495 -3.373 9.417 1.00 98.19 140 ALA A CA 1
ATOM 1074 C C . ALA A 1 140 ? -14.542 -2.503 10.259 1.00 98.19 140 ALA A C 1
ATOM 1076 O O . ALA A 1 140 ? -13.330 -2.649 10.142 1.00 98.19 140 ALA A O 1
ATOM 1077 N N . MET A 1 141 ? -15.061 -1.661 11.161 1.00 97.94 141 MET A N 1
ATOM 1078 C CA . MET A 1 141 ? -14.254 -0.842 12.080 1.00 97.94 141 MET A CA 1
ATOM 1079 C C . MET A 1 141 ? -13.429 -1.701 13.046 1.00 97.94 141 MET A C 1
ATOM 1081 O O . MET A 1 141 ? -12.242 -1.440 13.245 1.00 97.94 141 MET A O 1
ATOM 1085 N N . ARG A 1 142 ? -14.027 -2.761 13.613 1.00 98.38 142 ARG A N 1
ATOM 1086 C CA . ARG A 1 142 ? -13.305 -3.721 14.464 1.00 98.38 142 ARG A CA 1
ATOM 1087 C C . ARG A 1 142 ? -12.209 -4.440 13.684 1.00 98.38 142 ARG A C 1
ATOM 1089 O O . ARG A 1 142 ? -11.097 -4.589 14.182 1.00 98.38 142 ARG A O 1
ATOM 1096 N N . ALA A 1 143 ? -12.518 -4.870 12.464 1.00 98.62 143 ALA A N 1
ATOM 1097 C CA . ALA A 1 143 ? -11.559 -5.514 11.580 1.00 98.62 143 ALA A CA 1
ATOM 1098 C C . ALA A 1 143 ? -10.402 -4.573 11.204 1.00 98.62 143 ALA A C 1
ATOM 1100 O O . ALA A 1 143 ? -9.244 -4.968 11.316 1.00 98.62 143 ALA A O 1
ATOM 1101 N N . TRP A 1 144 ? -10.687 -3.310 10.873 1.00 98.19 144 TRP A N 1
ATOM 1102 C CA . TRP A 1 144 ? -9.667 -2.290 10.621 1.00 98.19 144 TRP A CA 1
ATOM 1103 C C . TRP A 1 144 ? -8.754 -2.073 11.834 1.00 98.19 144 TRP A C 1
ATOM 1105 O O . TRP A 1 144 ? -7.534 -2.044 11.676 1.00 98.19 144 TRP A O 1
ATOM 1115 N N . ALA A 1 145 ? -9.312 -1.991 13.048 1.00 98.00 145 ALA A N 1
ATOM 1116 C CA . ALA A 1 145 ? -8.521 -1.856 14.273 1.00 98.00 145 ALA A CA 1
ATOM 1117 C C . ALA A 1 145 ? -7.582 -3.058 14.483 1.00 98.00 145 ALA A C 1
ATOM 1119 O O . ALA A 1 145 ? -6.411 -2.873 14.815 1.00 98.00 145 ALA A O 1
ATOM 1120 N N . TYR A 1 146 ? -8.057 -4.281 14.222 1.00 98.38 146 TYR A N 1
ATOM 1121 C CA . TYR A 1 146 ? -7.213 -5.477 14.273 1.00 98.38 146 TYR A CA 1
ATOM 1122 C C . TYR A 1 146 ? -6.128 -5.512 13.198 1.00 98.38 146 TYR A C 1
ATOM 1124 O O . TYR A 1 146 ? -5.015 -5.943 13.487 1.00 98.38 146 TYR A O 1
ATOM 1132 N N . ILE A 1 147 ? -6.416 -5.030 11.989 1.00 97.75 147 ILE A N 1
ATOM 1133 C CA . ILE A 1 147 ? -5.405 -4.876 10.938 1.00 97.75 147 ILE A CA 1
ATOM 1134 C C . ILE A 1 147 ? -4.294 -3.934 11.412 1.00 97.75 147 ILE A C 1
ATOM 1136 O O . ILE A 1 147 ? -3.124 -4.293 11.299 1.00 97.75 147 ILE A O 1
ATOM 1140 N N . GLN A 1 148 ? -4.631 -2.782 12.009 1.00 96.81 148 GLN A N 1
ATOM 1141 C CA . GLN A 1 148 ? -3.614 -1.871 12.553 1.00 96.81 148 GLN A CA 1
ATOM 1142 C C . GLN A 1 148 ? -2.808 -2.534 13.678 1.00 96.81 148 GLN A C 1
ATOM 1144 O O . GLN A 1 148 ? -1.581 -2.473 13.678 1.00 96.81 148 GLN A O 1
ATOM 1149 N N . LEU A 1 149 ? -3.476 -3.230 14.603 1.00 96.56 149 LEU A N 1
ATOM 1150 C CA . LEU A 1 149 ? -2.817 -3.961 15.688 1.00 96.56 149 LEU A CA 1
ATOM 1151 C C . LEU A 1 149 ? -1.825 -5.011 15.165 1.00 96.56 149 LEU A C 1
ATOM 1153 O O . LEU A 1 149 ? -0.680 -5.039 15.604 1.00 96.56 149 LEU A O 1
ATOM 1157 N N . VAL A 1 150 ? -2.227 -5.847 14.206 1.00 97.19 150 VAL A N 1
ATOM 1158 C CA . VAL A 1 150 ? -1.353 -6.878 13.625 1.00 97.19 150 VAL A CA 1
ATOM 1159 C C . VAL A 1 150 ? -0.212 -6.253 12.819 1.00 97.19 150 VAL A C 1
ATOM 1161 O O . VAL A 1 150 ? 0.922 -6.714 12.918 1.00 97.19 150 VAL A O 1
ATOM 1164 N N . ARG A 1 151 ? -0.464 -5.172 12.070 1.00 95.19 151 ARG A N 1
ATOM 1165 C CA . ARG A 1 151 ? 0.585 -4.440 11.339 1.00 95.19 151 ARG A CA 1
ATOM 1166 C C . ARG A 1 151 ? 1.658 -3.877 12.275 1.00 95.19 151 ARG A C 1
ATOM 1168 O O . ARG A 1 151 ? 2.839 -3.938 11.951 1.00 95.19 151 ARG A O 1
ATOM 1175 N N . LEU A 1 152 ? 1.253 -3.349 13.430 1.00 92.38 152 LEU A N 1
ATOM 1176 C CA . LEU A 1 152 ? 2.151 -2.690 14.380 1.00 92.38 152 LEU A CA 1
ATOM 1177 C C . LEU A 1 152 ? 2.853 -3.675 15.330 1.00 92.38 152 LEU A C 1
ATOM 1179 O O . LEU A 1 152 ? 4.036 -3.505 15.621 1.00 92.38 152 LEU A O 1
ATOM 1183 N N . TYR A 1 153 ? 2.148 -4.698 15.814 1.00 92.88 153 TYR A N 1
ATOM 1184 C CA . TYR A 1 153 ? 2.617 -5.582 16.892 1.00 92.88 153 TYR A CA 1
ATOM 1185 C C . TYR A 1 153 ? 2.872 -7.029 16.440 1.00 92.88 153 TYR A C 1
ATOM 1187 O O . TYR A 1 153 ? 3.397 -7.828 17.212 1.00 92.88 153 TYR A O 1
ATOM 1195 N N . GLY A 1 154 ? 2.538 -7.378 15.195 1.00 94.25 154 GLY A N 1
ATOM 1196 C CA . GLY A 1 154 ? 2.781 -8.691 14.590 1.00 94.25 154 GLY A CA 1
ATOM 1197 C C . GLY A 1 154 ? 1.796 -9.762 15.050 1.00 94.25 154 GLY A C 1
ATOM 1198 O O . GLY A 1 154 ? 1.115 -10.374 14.228 1.00 94.25 154 GLY A O 1
ATOM 1199 N N . GLU A 1 155 ? 1.685 -9.962 16.361 1.00 94.94 155 GLU A N 1
ATOM 1200 C CA . GLU A 1 155 ? 0.762 -10.910 16.976 1.00 94.94 155 GLU A CA 1
ATOM 1201 C C . GLU A 1 155 ? 0.095 -10.305 18.217 1.00 94.94 155 GLU A C 1
ATOM 1203 O O . GLU A 1 155 ? 0.767 -9.777 19.101 1.00 94.94 155 GLU A O 1
ATOM 1208 N N . VAL A 1 156 ? -1.237 -10.387 18.299 1.00 95.44 156 VAL A N 1
ATOM 1209 C CA . VAL A 1 156 ? -2.030 -9.715 19.341 1.00 95.44 156 VAL A CA 1
ATOM 1210 C C . VAL A 1 156 ? -3.195 -10.580 19.850 1.00 95.44 156 VAL A C 1
ATOM 1212 O O . VAL A 1 156 ? -3.731 -11.385 19.092 1.00 95.44 156 VAL A O 1
ATOM 1215 N N . PRO A 1 157 ? -3.645 -10.451 21.116 1.00 95.25 157 PRO A N 1
ATOM 1216 C CA . PRO A 1 157 ? -4.881 -11.091 21.584 1.00 95.25 157 PRO A CA 1
ATOM 1217 C C . PRO A 1 157 ? -6.123 -10.706 20.756 1.00 95.25 157 PRO A C 1
ATOM 1219 O O . PRO A 1 157 ? -6.430 -9.524 20.592 1.00 95.25 157 PRO A O 1
ATOM 1222 N N . PHE A 1 158 ? -6.886 -11.691 20.289 1.00 96.75 158 PHE A N 1
ATOM 1223 C CA . PHE A 1 158 ? -8.118 -11.491 19.527 1.00 96.75 158 PHE A CA 1
ATOM 1224 C C . PHE A 1 158 ? -9.359 -11.657 20.413 1.00 96.75 158 PHE A C 1
ATOM 1226 O O . PHE A 1 158 ? -9.732 -12.761 20.802 1.00 96.75 158 PHE A O 1
ATOM 1233 N N . VAL A 1 159 ? -10.000 -10.537 20.729 1.00 94.44 159 VAL A N 1
ATOM 1234 C CA . VAL A 1 159 ? -11.077 -10.386 21.708 1.00 94.44 159 VAL A CA 1
ATOM 1235 C C . VAL A 1 159 ? -12.336 -9.880 21.009 1.00 94.44 159 VAL A C 1
ATOM 1237 O O . VAL A 1 159 ? -12.378 -8.773 20.475 1.00 94.44 159 VAL A O 1
ATOM 1240 N N . THR A 1 160 ? -13.405 -10.669 21.056 1.00 94.06 160 THR A N 1
ATOM 1241 C CA . THR A 1 160 ? -14.690 -10.331 20.415 1.00 94.06 160 THR A CA 1
ATOM 1242 C C . THR A 1 160 ? -15.819 -10.068 21.405 1.00 94.06 160 THR A C 1
ATOM 1244 O O . THR A 1 160 ? -16.932 -9.749 20.985 1.00 94.06 160 THR A O 1
ATOM 1247 N N . THR A 1 161 ? -15.559 -10.228 22.702 1.00 90.31 161 THR A N 1
ATOM 1248 C CA . THR A 1 161 ? -16.514 -9.973 23.784 1.00 90.31 161 THR A CA 1
ATOM 1249 C C . THR A 1 161 ? -16.242 -8.614 24.429 1.00 90.31 161 THR A C 1
ATOM 1251 O O . THR A 1 161 ? -15.086 -8.184 24.463 1.00 90.31 161 THR A O 1
ATOM 1254 N N . PRO A 1 162 ? -17.278 -7.911 24.922 1.00 88.19 162 PRO A N 1
ATOM 1255 C CA . PRO A 1 162 ? -17.080 -6.686 25.688 1.00 88.19 162 PRO A CA 1
ATOM 1256 C C . PRO A 1 162 ? -16.240 -6.954 26.936 1.00 88.19 162 PRO A C 1
ATOM 1258 O O . PRO A 1 162 ? -16.507 -7.912 27.653 1.00 88.19 162 PRO A O 1
ATOM 1261 N N . VAL A 1 163 ? -15.255 -6.101 27.197 1.00 84.94 163 VAL A N 1
ATOM 1262 C CA . VAL A 1 163 ? -14.445 -6.118 28.417 1.00 84.94 163 VAL A CA 1
ATOM 1263 C C . VAL A 1 163 ? -15.003 -5.069 29.371 1.00 84.94 163 VAL A C 1
ATOM 1265 O O . VAL A 1 163 ? -15.041 -3.885 29.032 1.00 84.94 163 VAL A O 1
ATOM 1268 N N . THR A 1 164 ? -15.454 -5.502 30.550 1.00 78.75 164 THR A N 1
ATOM 1269 C CA . THR A 1 164 ? -16.173 -4.655 31.525 1.00 78.75 164 THR A CA 1
ATOM 1270 C C . THR A 1 164 ? -15.403 -4.413 32.826 1.00 78.75 164 THR A C 1
ATOM 1272 O O . THR A 1 164 ? -15.790 -3.564 33.626 1.00 78.75 164 THR A O 1
ATOM 1275 N N . SER A 1 165 ? -14.321 -5.158 33.064 1.00 78.06 165 SER A N 1
ATOM 1276 C CA . SER A 1 165 ? -13.501 -5.060 34.276 1.00 78.06 165 SER A CA 1
ATOM 1277 C C . SER A 1 165 ? -12.058 -5.488 34.011 1.00 78.06 165 SER A C 1
ATOM 1279 O O . SER A 1 165 ? -11.798 -6.270 33.098 1.00 78.06 165 SER A O 1
ATOM 1281 N N . THR A 1 166 ? -11.128 -5.051 34.861 1.00 76.88 166 THR A N 1
ATOM 1282 C CA . THR A 1 166 ? -9.714 -5.460 34.797 1.00 76.88 166 THR A CA 1
ATOM 1283 C C . THR A 1 166 ? -9.522 -6.971 34.931 1.00 76.88 166 THR A C 1
ATOM 1285 O O . THR A 1 166 ? -8.753 -7.566 34.191 1.00 76.88 166 THR A O 1
ATOM 1288 N N . ASN A 1 167 ? -10.291 -7.641 35.793 1.00 76.94 167 ASN A N 1
ATOM 1289 C CA . ASN A 1 167 ? -10.186 -9.098 35.942 1.00 76.94 167 ASN A CA 1
ATOM 1290 C C . ASN A 1 167 ? -10.584 -9.850 34.659 1.00 76.94 167 ASN A C 1
ATOM 1292 O O . ASN A 1 167 ? -10.008 -10.887 34.332 1.00 76.94 167 ASN A O 1
ATOM 1296 N N . GLU A 1 168 ? -11.594 -9.348 33.946 1.00 77.31 168 GLU A N 1
ATOM 1297 C CA . GLU A 1 168 ? -12.028 -9.911 32.666 1.00 77.31 168 GLU A CA 1
ATOM 1298 C C . GLU A 1 168 ? -10.985 -9.658 31.572 1.00 77.31 168 GLU A C 1
ATOM 1300 O O . GLU A 1 168 ? -10.679 -10.560 30.794 1.00 77.31 168 GLU A O 1
ATOM 1305 N N . ALA A 1 169 ? -10.390 -8.466 31.571 1.00 78.94 169 ALA A N 1
ATOM 1306 C CA . ALA A 1 169 ? -9.301 -8.086 30.684 1.00 78.94 169 ALA A CA 1
ATOM 1307 C C . ALA A 1 169 ? -8.093 -9.028 30.825 1.00 78.94 169 ALA A C 1
ATOM 1309 O O . ALA A 1 169 ? -7.705 -9.679 29.853 1.00 78.94 169 ALA A O 1
ATOM 1310 N N . GLU A 1 170 ? -7.581 -9.215 32.044 1.00 77.50 170 GLU A N 1
ATOM 1311 C CA . GLU A 1 170 ? -6.456 -10.118 32.317 1.00 77.50 170 GLU A CA 1
ATOM 1312 C C . GLU A 1 170 ? -6.756 -11.571 31.909 1.00 77.50 170 GLU A C 1
ATOM 1314 O O . GLU A 1 170 ? -5.889 -12.290 31.396 1.00 77.50 170 GLU A O 1
ATOM 1319 N N . ALA A 1 171 ? -7.990 -12.034 32.140 1.00 79.44 171 ALA A N 1
ATOM 1320 C CA . ALA A 1 171 ? -8.413 -13.376 31.756 1.00 79.44 171 ALA A CA 1
ATOM 1321 C C . ALA A 1 171 ? -8.451 -13.539 30.228 1.00 79.44 171 ALA A C 1
ATOM 1323 O O . ALA A 1 171 ? -7.975 -14.550 29.698 1.00 79.44 171 ALA A O 1
ATOM 1324 N N . LEU A 1 172 ? -8.977 -12.545 29.509 1.00 82.12 172 LEU A N 1
ATOM 1325 C CA . LEU A 1 172 ? -9.063 -12.553 28.050 1.00 82.12 172 LEU A CA 1
ATOM 1326 C C . LEU A 1 172 ? -7.689 -12.403 27.396 1.00 82.12 172 LEU A C 1
ATOM 1328 O O . LEU A 1 172 ? -7.422 -13.111 26.428 1.00 82.12 172 LEU A O 1
ATOM 1332 N N . GLN A 1 173 ? -6.781 -11.589 27.935 1.00 80.56 173 GLN A N 1
ATOM 1333 C CA . GLN A 1 173 ? -5.414 -11.458 27.413 1.00 80.56 173 GLN A CA 1
ATOM 1334 C C . GLN A 1 173 ? -4.674 -12.809 27.383 1.00 80.56 173 GLN A C 1
ATOM 1336 O O . GLN A 1 173 ? -3.921 -13.092 26.441 1.00 80.56 173 GLN A O 1
ATOM 1341 N N . LYS A 1 174 ? -4.917 -13.646 28.404 1.00 81.31 174 LYS A N 1
ATOM 1342 C CA . LYS A 1 174 ? -4.305 -14.974 28.581 1.00 81.31 174 LYS A CA 1
ATOM 1343 C C . LYS A 1 174 ? -4.996 -16.078 27.781 1.00 81.31 174 LYS A C 1
ATOM 1345 O O . LYS A 1 174 ? -4.319 -16.993 27.324 1.00 81.31 174 LYS A O 1
ATOM 1350 N N . SER A 1 175 ? -6.322 -16.028 27.652 1.00 86.12 175 SER A N 1
ATOM 1351 C CA . SER A 1 175 ? -7.120 -17.122 27.073 1.00 86.12 175 SER A CA 1
ATOM 1352 C C . SER A 1 175 ? -7.521 -16.920 25.611 1.00 86.12 175 SER A C 1
ATOM 1354 O O . SER A 1 175 ? -7.830 -17.900 24.935 1.00 86.12 175 SER A O 1
ATOM 1356 N N . SER A 1 176 ? -7.517 -15.680 25.116 1.00 89.19 176 SER A N 1
ATOM 1357 C CA . SER A 1 176 ? -7.943 -15.373 23.749 1.00 89.19 176 SER A CA 1
ATOM 1358 C C . SER A 1 176 ? -6.966 -15.925 22.709 1.00 89.19 176 SER A C 1
ATOM 1360 O O . SER A 1 176 ? -5.751 -15.902 22.941 1.00 89.19 176 SER A O 1
ATOM 13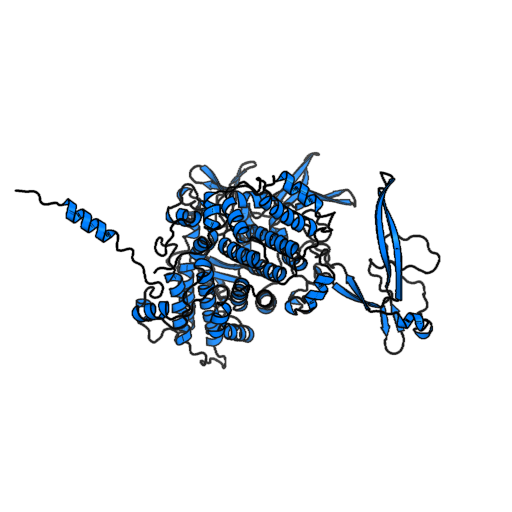62 N N . PRO A 1 177 ? -7.463 -16.364 21.536 1.00 94.19 177 PRO A N 1
ATOM 1363 C CA . PRO A 1 177 ? -6.592 -16.723 20.427 1.00 94.19 177 PRO A CA 1
ATOM 1364 C C . PRO A 1 177 ? -5.717 -15.529 20.039 1.00 94.19 177 PRO A C 1
ATOM 1366 O O . PRO A 1 177 ? -6.109 -14.371 20.191 1.00 94.19 177 PRO A O 1
ATOM 1369 N N . LYS A 1 178 ? -4.513 -15.806 19.543 1.00 96.00 178 LYS A N 1
ATOM 1370 C CA . LYS A 1 178 ? -3.614 -14.769 19.043 1.00 96.00 178 LYS A CA 1
ATOM 1371 C C . LYS A 1 178 ? -3.865 -14.556 17.551 1.00 96.00 178 LYS A C 1
ATOM 1373 O O . LYS A 1 178 ? -3.765 -15.502 16.770 1.00 96.00 178 LYS A O 1
ATOM 1378 N N . ALA A 1 179 ? -4.224 -13.333 17.172 1.00 97.56 179 ALA A N 1
ATOM 1379 C CA . ALA A 1 179 ? -4.330 -12.912 15.785 1.00 97.56 179 ALA A CA 1
ATOM 1380 C C . ALA A 1 179 ? -2.965 -12.452 15.273 1.00 97.56 179 ALA A C 1
ATOM 1382 O O . ALA A 1 179 ? -2.296 -11.645 15.915 1.00 97.56 179 ALA A O 1
ATOM 1383 N N . ASN A 1 180 ? -2.594 -12.933 14.096 1.00 97.12 180 ASN A N 1
ATOM 1384 C CA . ASN A 1 180 ? -1.436 -12.509 13.324 1.00 97.12 180 ASN A CA 1
ATOM 1385 C C . ASN A 1 180 ? -1.808 -12.496 11.833 1.00 97.12 180 ASN A C 1
ATOM 1387 O O . ASN A 1 180 ? -2.927 -12.848 11.458 1.00 97.12 180 ASN A O 1
ATOM 1391 N N . ALA A 1 181 ? -0.877 -12.089 10.972 1.00 95.62 181 ALA A N 1
ATOM 1392 C CA . ALA A 1 181 ? -1.140 -11.912 9.543 1.00 95.62 181 ALA A CA 1
ATOM 1393 C C . ALA A 1 181 ? -1.761 -13.158 8.870 1.00 95.62 181 ALA A C 1
ATOM 1395 O O . ALA A 1 181 ? -2.674 -13.025 8.063 1.00 95.62 181 ALA A O 1
ATOM 1396 N N . SER A 1 182 ? -1.340 -14.365 9.269 1.00 95.69 182 SER A N 1
ATOM 1397 C CA . SER A 1 182 ? -1.768 -15.625 8.642 1.00 95.69 182 SER A CA 1
ATOM 1398 C C . SER A 1 182 ? -3.183 -16.084 9.011 1.00 95.69 182 SER A C 1
ATOM 1400 O O . SER A 1 182 ? -3.831 -16.767 8.223 1.00 95.69 182 SER A O 1
ATOM 1402 N N . ASN A 1 183 ? -3.676 -15.743 10.207 1.00 97.75 183 ASN A N 1
ATOM 1403 C CA . ASN A 1 183 ? -4.959 -16.247 10.715 1.00 97.75 183 ASN A CA 1
ATOM 1404 C C . ASN A 1 183 ? -6.019 -15.154 10.918 1.00 97.75 183 ASN A C 1
ATOM 1406 O O . ASN A 1 183 ? -7.179 -15.478 11.186 1.00 97.75 183 ASN A O 1
ATOM 1410 N N . LEU A 1 184 ? -5.645 -13.876 10.784 1.00 98.25 184 LEU A N 1
ATOM 1411 C CA . LEU A 1 184 ? -6.516 -12.746 11.085 1.00 98.25 184 LEU A CA 1
ATOM 1412 C C . LEU A 1 184 ? -7.817 -12.790 10.277 1.00 98.25 184 LEU A C 1
ATOM 1414 O O . LEU A 1 184 ? -8.891 -12.643 10.853 1.00 98.25 184 LEU A O 1
ATOM 1418 N N . ILE A 1 185 ? -7.746 -13.025 8.964 1.00 98.00 185 ILE A N 1
ATOM 1419 C CA . ILE A 1 185 ? -8.944 -13.053 8.113 1.00 98.00 185 ILE A CA 1
ATOM 1420 C C . ILE A 1 185 ? -9.921 -14.163 8.521 1.00 98.00 185 ILE A C 1
ATOM 1422 O O . ILE A 1 185 ? -11.127 -13.930 8.585 1.00 98.00 185 ILE A O 1
ATOM 1426 N N . THR A 1 186 ? -9.413 -15.341 8.891 1.00 98.31 186 THR A N 1
ATOM 1427 C CA . THR A 1 186 ? -10.231 -16.451 9.401 1.00 98.31 186 THR A CA 1
ATOM 1428 C C . THR A 1 186 ? -10.962 -16.041 10.675 1.00 98.31 186 THR A C 1
ATOM 1430 O O . THR A 1 186 ? -12.187 -16.140 10.739 1.00 98.31 186 THR A O 1
ATOM 1433 N N . LEU A 1 187 ? -10.232 -15.487 11.650 1.00 98.44 187 LEU A N 1
ATOM 1434 C CA . LEU A 1 187 ? -10.796 -15.020 12.919 1.00 98.44 187 LEU A CA 1
ATOM 1435 C C . LEU A 1 187 ? -11.846 -13.916 12.714 1.00 98.44 187 LEU A C 1
ATOM 1437 O O . LEU A 1 187 ? -12.910 -13.935 13.335 1.00 98.44 187 LEU A O 1
ATOM 1441 N N . LEU A 1 188 ? -11.586 -12.964 11.814 1.00 98.44 188 LEU A N 1
ATOM 1442 C CA . LEU A 1 188 ? -12.520 -11.886 11.486 1.00 98.44 188 LEU A CA 1
ATOM 1443 C C . LEU A 1 188 ? -13.791 -12.408 10.805 1.00 98.44 188 LEU A C 1
ATOM 1445 O O . LEU A 1 188 ? -14.896 -11.968 11.139 1.00 98.44 188 LEU A O 1
ATOM 1449 N N . ASN A 1 189 ? -13.659 -13.357 9.879 1.00 98.31 189 ASN A N 1
ATOM 1450 C CA . ASN A 1 189 ? -14.793 -13.971 9.195 1.00 98.31 189 ASN A CA 1
ATOM 1451 C C . ASN A 1 189 ? -15.683 -14.752 10.168 1.00 98.31 189 ASN A C 1
ATOM 1453 O O . ASN A 1 189 ? -16.902 -14.557 10.164 1.00 98.31 189 ASN A O 1
ATOM 1457 N N . GLU A 1 190 ? -15.086 -15.553 11.054 1.00 97.50 190 GLU A N 1
ATOM 1458 C CA . GLU A 1 190 ? -15.793 -16.253 12.135 1.00 97.50 190 GLU A CA 1
ATOM 1459 C C . GLU A 1 190 ? -16.500 -15.273 13.085 1.00 97.50 190 GLU A C 1
ATOM 1461 O O . GLU A 1 190 ? -17.646 -15.499 13.484 1.00 97.50 190 GLU A O 1
ATOM 1466 N N . ALA A 1 191 ? -15.865 -14.132 13.373 1.00 97.06 191 ALA A N 1
ATOM 1467 C CA . ALA A 1 191 ? -16.424 -13.061 14.195 1.00 97.06 191 ALA A CA 1
ATOM 1468 C C . ALA A 1 191 ? -17.514 -12.221 13.488 1.00 97.06 191 ALA A C 1
ATOM 1470 O O . ALA A 1 191 ? -18.156 -11.375 14.126 1.00 97.06 191 ALA A O 1
ATOM 1471 N N . GLY A 1 192 ? -17.767 -12.468 12.197 1.00 97.69 192 GLY A N 1
ATOM 1472 C CA . GLY A 1 192 ? -18.900 -11.932 11.442 1.00 97.69 192 GLY A CA 1
ATOM 1473 C C . GLY A 1 192 ? -18.561 -11.012 10.267 1.00 97.69 192 GLY A C 1
ATOM 1474 O O . GLY A 1 192 ? -19.499 -10.485 9.671 1.00 97.69 192 GLY A O 1
ATOM 1475 N N . LEU A 1 193 ? -17.287 -10.829 9.899 1.00 98.38 193 LEU A N 1
ATOM 1476 C CA . LEU A 1 193 ? -16.896 -9.956 8.781 1.00 98.38 193 LEU A CA 1
ATOM 1477 C C . LEU A 1 193 ? -17.456 -10.433 7.428 1.00 98.38 193 LEU A C 1
ATOM 1479 O O . LEU A 1 193 ? -18.022 -9.629 6.694 1.00 98.38 193 LEU A O 1
ATOM 1483 N N . ALA A 1 194 ? -17.424 -11.738 7.139 1.00 98.06 194 ALA A N 1
ATOM 1484 C CA . ALA A 1 194 ? -18.017 -12.296 5.915 1.00 98.06 194 ALA A CA 1
ATOM 1485 C C . ALA A 1 194 ? -19.527 -11.998 5.807 1.00 98.06 194 ALA A C 1
ATOM 1487 O O . ALA A 1 194 ? -20.029 -11.583 4.769 1.00 98.06 194 ALA A O 1
ATOM 1488 N N . LYS A 1 195 ? -20.260 -12.100 6.922 1.00 97.94 195 LYS A N 1
ATOM 1489 C CA . LYS A 1 195 ? -21.682 -11.717 6.968 1.00 97.94 195 LYS A CA 1
ATOM 1490 C C . LYS A 1 195 ? -21.871 -10.207 6.785 1.00 97.94 195 LYS A C 1
ATOM 1492 O O . LYS A 1 195 ? -22.893 -9.780 6.255 1.00 97.94 195 LYS A O 1
ATOM 1497 N N . ALA A 1 196 ? -20.928 -9.387 7.254 1.00 97.88 196 ALA A N 1
ATOM 1498 C CA . ALA A 1 196 ? -20.951 -7.942 7.036 1.00 97.88 196 ALA A CA 1
ATOM 1499 C C . ALA A 1 196 ? -20.765 -7.594 5.556 1.00 97.88 196 ALA A C 1
ATOM 1501 O O . ALA A 1 196 ? -21.439 -6.683 5.076 1.00 97.88 196 ALA A O 1
ATOM 1502 N N . TYR A 1 197 ? -19.937 -8.351 4.830 1.00 97.62 197 TYR A N 1
ATOM 1503 C CA . TYR A 1 197 ? -19.795 -8.224 3.381 1.00 97.62 197 TYR A CA 1
ATOM 1504 C C . TYR A 1 197 ? -21.130 -8.477 2.679 1.00 97.62 197 TYR A C 1
ATOM 1506 O O . TYR A 1 197 ? -21.610 -7.590 1.974 1.00 97.62 197 TYR A O 1
ATOM 1514 N N . ASP A 1 198 ? -21.793 -9.602 2.971 1.00 96.56 198 ASP A N 1
ATOM 1515 C CA . ASP A 1 198 ? -23.103 -9.931 2.388 1.00 96.56 198 ASP A CA 1
ATOM 1516 C C . ASP A 1 198 ? -24.146 -8.835 2.660 1.00 96.56 198 ASP A C 1
ATOM 1518 O O . ASP A 1 198 ? -24.924 -8.444 1.788 1.00 96.56 198 ASP A O 1
ATOM 1522 N N . VAL A 1 199 ? -24.164 -8.313 3.891 1.00 95.25 199 VAL A N 1
ATOM 1523 C CA . VAL A 1 199 ? -25.086 -7.247 4.295 1.00 95.25 199 VAL A CA 1
ATOM 1524 C C . VAL A 1 199 ? -24.794 -5.947 3.553 1.00 95.25 199 VAL A C 1
ATOM 1526 O O . VAL A 1 199 ? -25.733 -5.310 3.073 1.00 95.25 199 VAL A O 1
ATOM 1529 N N . GLN A 1 200 ? -23.527 -5.551 3.448 1.00 94.88 200 GLN A N 1
ATOM 1530 C CA . GLN A 1 200 ? -23.139 -4.347 2.722 1.00 94.88 200 GLN A CA 1
ATOM 1531 C C . GLN A 1 200 ? -23.447 -4.483 1.229 1.00 94.88 200 GLN A C 1
ATOM 1533 O O . GLN A 1 200 ? -23.958 -3.540 0.635 1.00 94.88 200 GLN A O 1
ATOM 1538 N N . HIS A 1 201 ? -23.195 -5.647 0.630 1.00 92.12 201 HIS A N 1
ATOM 1539 C CA . HIS A 1 201 ? -23.494 -5.900 -0.778 1.00 92.12 201 HIS A CA 1
ATOM 1540 C C . HIS A 1 201 ? -25.006 -5.837 -1.052 1.00 92.12 201 HIS A C 1
ATOM 1542 O O . HIS A 1 201 ? -25.444 -5.273 -2.051 1.00 92.12 201 HIS A O 1
ATOM 1548 N N . ALA A 1 202 ? -25.829 -6.347 -0.129 1.00 92.50 202 ALA A N 1
ATOM 1549 C CA . ALA A 1 202 ? -27.283 -6.333 -0.271 1.00 92.50 202 ALA A CA 1
ATOM 1550 C C . ALA A 1 202 ? -27.934 -4.972 0.035 1.00 92.50 202 ALA A C 1
ATOM 1552 O O . ALA A 1 202 ? -28.965 -4.641 -0.549 1.00 92.50 202 ALA A O 1
ATOM 1553 N N . LEU A 1 203 ? -27.402 -4.212 0.999 1.00 91.25 203 LEU A N 1
ATOM 1554 C CA . LEU A 1 203 ? -28.071 -3.021 1.542 1.00 91.25 203 LEU A CA 1
ATOM 1555 C C . LEU A 1 203 ? -27.329 -1.707 1.287 1.00 91.25 203 LEU A C 1
ATOM 1557 O O . LEU A 1 203 ? -27.925 -0.651 1.514 1.00 91.25 203 LEU A O 1
ATOM 1561 N N . GLY A 1 204 ? -26.073 -1.747 0.851 1.00 90.50 204 GLY A N 1
ATOM 1562 C CA . GLY A 1 204 ? -25.185 -0.592 0.759 1.00 90.50 204 GLY A CA 1
ATOM 1563 C C . GLY A 1 204 ? -24.630 -0.127 2.111 1.00 90.50 204 GLY A C 1
ATOM 1564 O O . GLY A 1 204 ? -24.938 -0.673 3.175 1.00 90.50 204 GLY A O 1
ATOM 1565 N N . ILE A 1 205 ? -23.803 0.914 2.053 1.00 89.88 205 ILE A N 1
ATOM 1566 C CA . ILE A 1 205 ? -23.180 1.576 3.208 1.00 89.88 205 ILE A CA 1
ATOM 1567 C C . ILE A 1 205 ? -24.160 2.610 3.814 1.00 89.88 205 ILE A C 1
ATOM 1569 O O . ILE A 1 205 ? -24.953 3.189 3.066 1.00 89.88 205 ILE A O 1
ATOM 1573 N N . PRO A 1 206 ? -24.157 2.858 5.144 1.00 89.12 206 PRO A N 1
ATOM 1574 C CA . PRO A 1 206 ? -24.920 3.955 5.739 1.00 89.12 206 PRO A CA 1
ATOM 1575 C C . PRO A 1 206 ? -24.564 5.322 5.139 1.00 89.12 206 PRO A C 1
ATOM 1577 O O . PRO A 1 206 ? -23.390 5.640 4.950 1.00 89.12 206 PRO A O 1
ATOM 1580 N N . ASP A 1 207 ? -25.582 6.151 4.917 1.00 89.44 207 ASP A N 1
ATOM 1581 C CA . ASP A 1 207 ? -25.439 7.545 4.498 1.00 89.44 207 ASP A CA 1
ATOM 1582 C C . ASP A 1 207 ? -26.306 8.436 5.394 1.00 89.44 207 ASP A C 1
ATOM 1584 O O . ASP A 1 207 ? -27.533 8.328 5.419 1.00 89.44 207 ASP A O 1
ATOM 1588 N N . TYR A 1 208 ? -25.642 9.306 6.149 1.00 87.38 208 TYR A N 1
ATOM 1589 C CA . TYR A 1 208 ? -26.235 10.275 7.067 1.00 87.38 208 TYR A CA 1
ATOM 1590 C C . TYR A 1 208 ? -26.167 11.712 6.522 1.00 87.38 208 TYR A C 1
ATOM 1592 O O . TYR A 1 208 ? -26.350 12.672 7.271 1.00 87.38 208 TYR A O 1
ATOM 1600 N N . GLY A 1 209 ? -25.869 11.889 5.232 1.00 88.56 209 GLY A N 1
ATOM 1601 C CA . GLY A 1 209 ? -25.685 13.194 4.609 1.00 88.56 209 GLY A CA 1
ATOM 1602 C C . GLY A 1 209 ? -24.310 13.786 4.911 1.00 88.56 209 GLY A C 1
ATOM 1603 O O . GLY A 1 209 ? -23.285 13.122 4.746 1.00 88.56 209 GLY A O 1
ATOM 1604 N N . THR A 1 210 ? -24.270 15.052 5.322 1.00 88.00 210 THR A N 1
ATOM 1605 C CA . THR A 1 210 ? -23.031 15.830 5.471 1.00 88.00 210 THR A CA 1
ATOM 1606 C C . THR A 1 210 ? -22.689 16.071 6.939 1.00 88.00 210 THR A C 1
ATOM 1608 O O . THR A 1 210 ? -23.493 16.625 7.686 1.00 88.00 210 THR A O 1
ATOM 1611 N N . PHE A 1 211 ? -21.466 15.727 7.338 1.00 83.38 211 PHE A N 1
ATOM 1612 C CA . PHE A 1 211 ? -20.873 16.145 8.607 1.00 83.38 211 PHE A CA 1
ATOM 1613 C C . PHE A 1 211 ? -20.115 17.465 8.428 1.00 83.38 211 PHE A C 1
ATOM 1615 O O . PHE A 1 211 ? -19.563 17.730 7.361 1.00 83.38 211 PHE A O 1
ATOM 1622 N N . THR A 1 212 ? -20.085 18.306 9.464 1.00 80.31 212 THR A N 1
ATOM 1623 C CA . THR A 1 212 ? -19.376 19.597 9.457 1.00 80.31 212 THR A CA 1
ATOM 1624 C C . THR A 1 212 ? -18.182 19.562 10.402 1.00 80.31 212 THR A C 1
ATOM 1626 O O . THR A 1 212 ? -18.293 19.090 11.530 1.00 80.31 212 THR A O 1
ATOM 1629 N N . SER A 1 213 ? -17.037 20.073 9.951 1.00 72.75 213 SER A N 1
ATOM 1630 C CA . SER A 1 213 ? -15.833 20.252 10.778 1.00 72.75 213 SER A CA 1
ATOM 1631 C C . SER A 1 213 ? -15.687 21.681 11.312 1.00 72.75 213 SER A C 1
ATOM 1633 O O . SER A 1 213 ? -14.714 21.997 11.994 1.00 72.75 213 SER A O 1
ATOM 1635 N N . GLY A 1 214 ? -16.601 22.585 10.941 1.00 74.56 214 GLY A N 1
ATOM 1636 C CA . GLY A 1 214 ? -16.443 24.031 11.118 1.00 74.56 214 GLY A CA 1
ATOM 1637 C C . GLY A 1 214 ? -15.426 24.685 10.169 1.00 74.56 214 GLY A C 1
ATOM 1638 O O . GLY A 1 214 ? -15.306 25.905 10.179 1.00 74.56 214 GLY A O 1
ATOM 1639 N N . GLY A 1 215 ? -14.702 23.902 9.360 1.00 66.44 215 GLY A N 1
ATOM 1640 C CA . GLY A 1 215 ? -13.886 24.367 8.227 1.00 66.44 215 GLY A CA 1
ATOM 1641 C C . GLY A 1 215 ? -14.471 23.986 6.858 1.00 66.44 215 GLY A C 1
ATOM 1642 O O . GLY A 1 215 ? -13.973 24.436 5.833 1.00 66.44 215 GLY A O 1
ATOM 1643 N N . GLY A 1 216 ? -15.528 23.167 6.840 1.00 74.00 216 GLY A N 1
ATOM 1644 C CA . GLY A 1 216 ? -16.219 22.685 5.645 1.00 74.00 216 GLY A CA 1
ATOM 1645 C C . GLY A 1 216 ? -17.163 21.523 5.968 1.00 74.00 216 GLY A C 1
ATOM 1646 O O . GLY A 1 216 ? -17.196 21.037 7.102 1.00 74.00 216 GLY A O 1
ATOM 1647 N N . GLY A 1 217 ? -17.939 21.092 4.972 1.00 76.94 217 GLY A N 1
ATOM 1648 C CA . GLY A 1 217 ? -18.787 19.901 5.049 1.00 76.94 217 GLY A CA 1
ATOM 1649 C C . GLY A 1 217 ? -18.185 18.733 4.267 1.00 76.94 217 GLY A C 1
ATOM 1650 O O . GLY A 1 217 ? -17.605 18.946 3.206 1.00 76.94 217 GLY A O 1
ATOM 1651 N N . TYR A 1 218 ? -18.335 17.509 4.766 1.00 79.94 218 TYR A N 1
ATOM 1652 C CA . TYR A 1 218 ? -17.915 16.283 4.082 1.00 79.94 218 TYR A CA 1
ATOM 1653 C C . TYR A 1 218 ? -18.986 15.195 4.193 1.00 79.94 218 TYR A C 1
ATOM 1655 O O . TYR A 1 218 ? -19.801 15.183 5.113 1.00 79.94 218 TYR A O 1
ATOM 1663 N N . SER A 1 219 ? -19.001 14.282 3.223 1.00 86.94 219 SER A N 1
ATOM 1664 C CA . SER A 1 219 ? -19.946 13.165 3.186 1.00 86.94 219 SER A CA 1
ATOM 1665 C C . SER A 1 219 ? -19.717 12.221 4.367 1.00 86.94 219 SER A C 1
ATOM 1667 O O . SER A 1 219 ? -18.602 11.748 4.579 1.00 86.94 219 SER A O 1
ATOM 1669 N N . SER A 1 220 ? -20.777 11.887 5.096 1.00 87.44 220 SER A N 1
ATOM 1670 C CA . SER A 1 220 ? -20.743 10.915 6.196 1.00 87.44 220 SER A CA 1
ATOM 1671 C C . SER A 1 220 ? -20.283 9.526 5.736 1.00 87.44 220 SER A C 1
ATOM 1673 O O . SER A 1 220 ? -19.534 8.869 6.456 1.00 87.44 220 SER A O 1
ATOM 1675 N N . VAL A 1 221 ? -20.617 9.138 4.497 1.00 89.38 221 VAL A N 1
ATOM 1676 C CA . VAL A 1 221 ? -20.143 7.904 3.838 1.00 89.38 221 VAL A CA 1
ATOM 1677 C C . VAL A 1 221 ? -18.616 7.794 3.846 1.00 89.38 221 VAL A C 1
ATOM 1679 O O . VAL A 1 221 ? -18.090 6.699 3.997 1.00 89.38 221 VAL A O 1
ATOM 1682 N N . ASN A 1 222 ? -17.887 8.913 3.770 1.00 89.00 222 ASN A N 1
ATOM 1683 C CA . ASN A 1 222 ? -16.425 8.896 3.800 1.00 89.00 222 ASN A CA 1
ATOM 1684 C C . ASN A 1 222 ? -15.867 8.548 5.194 1.00 89.00 222 ASN A C 1
ATOM 1686 O O . ASN A 1 222 ? -14.663 8.475 5.347 1.00 89.00 222 ASN A O 1
ATOM 1690 N N . ASN A 1 223 ? -16.692 8.341 6.223 1.00 89.50 223 ASN A N 1
ATOM 1691 C CA . ASN A 1 223 ? -16.251 7.847 7.540 1.00 89.50 223 ASN A CA 1
ATOM 1692 C C . ASN A 1 223 ? -16.598 6.366 7.733 1.00 89.50 223 ASN A C 1
ATOM 1694 O O . ASN A 1 223 ? -16.389 5.810 8.807 1.00 89.50 223 ASN A O 1
ATOM 1698 N N . MET A 1 224 ? -17.173 5.743 6.708 1.00 92.19 224 MET A N 1
ATOM 1699 C CA . MET A 1 224 ? -17.516 4.332 6.693 1.00 92.19 224 MET A CA 1
ATOM 1700 C C . MET A 1 224 ? -16.368 3.535 6.066 1.00 92.19 224 MET A C 1
ATOM 1702 O O . MET A 1 224 ? -15.594 4.058 5.261 1.00 92.19 224 MET A O 1
ATOM 1706 N N . PHE A 1 225 ? -16.257 2.267 6.444 1.00 95.50 225 PHE A N 1
ATOM 1707 C CA . PHE A 1 225 ? -15.204 1.351 6.021 1.00 95.50 225 PHE A CA 1
ATOM 1708 C C . PHE A 1 225 ? -15.815 0.325 5.062 1.00 95.50 225 PHE A C 1
ATOM 1710 O O . PHE A 1 225 ? -16.581 -0.537 5.505 1.00 95.50 225 PHE A O 1
ATOM 1717 N N . PRO A 1 226 ? -15.518 0.391 3.750 1.00 96.38 226 PRO A N 1
ATOM 1718 C CA . PRO A 1 226 ? -15.990 -0.620 2.818 1.00 96.38 226 PRO A CA 1
ATOM 1719 C C . PRO A 1 226 ? -15.486 -2.000 3.239 1.00 96.38 226 PRO A C 1
ATOM 1721 O O . PRO A 1 226 ? -14.277 -2.234 3.292 1.00 96.38 226 PRO A O 1
ATOM 1724 N N . VAL A 1 227 ? -16.412 -2.924 3.513 1.00 98.06 227 VAL A N 1
ATOM 1725 C CA . VAL A 1 227 ? -16.057 -4.268 3.998 1.00 98.06 227 VAL A CA 1
ATOM 1726 C C . VAL A 1 227 ? -15.108 -4.981 3.027 1.00 98.06 227 VAL A C 1
ATOM 1728 O O . VAL A 1 227 ? -14.177 -5.639 3.481 1.00 98.06 227 VAL A O 1
ATOM 1731 N N . GLN A 1 228 ? -15.269 -4.784 1.709 1.00 97.31 228 GLN A N 1
ATOM 1732 C CA . GLN A 1 228 ? -14.348 -5.333 0.709 1.00 97.31 228 GLN A CA 1
ATOM 1733 C C . GLN A 1 228 ? -12.897 -4.930 0.938 1.00 97.31 228 GLN A C 1
ATOM 1735 O O . GLN A 1 228 ? -12.026 -5.782 0.860 1.00 97.31 228 GLN A O 1
ATOM 1740 N N . LEU A 1 229 ? -12.626 -3.655 1.223 1.00 97.62 229 LEU A N 1
ATOM 1741 C CA . LEU A 1 229 ? -11.253 -3.164 1.354 1.00 97.62 229 LEU A CA 1
ATOM 1742 C C . LEU A 1 229 ? -10.587 -3.707 2.614 1.00 97.62 229 LEU A C 1
ATOM 1744 O O . LEU A 1 229 ? -9.430 -4.113 2.577 1.00 97.62 229 LEU A O 1
ATOM 1748 N N . VAL A 1 230 ? -11.344 -3.785 3.708 1.00 98.06 230 VAL A N 1
ATOM 1749 C CA . VAL A 1 230 ? -10.861 -4.367 4.963 1.00 98.06 230 VAL A CA 1
ATOM 1750 C C . VAL A 1 230 ? -10.601 -5.871 4.803 1.00 98.06 230 VAL A C 1
ATOM 1752 O O . VAL A 1 230 ? -9.594 -6.374 5.297 1.00 98.06 230 VAL A O 1
ATOM 1755 N N . MET A 1 231 ? -11.468 -6.592 4.082 1.00 98.50 231 MET A N 1
ATOM 1756 C CA . MET A 1 231 ? -11.233 -8.001 3.743 1.00 98.50 231 MET A CA 1
ATOM 1757 C C . MET A 1 231 ? -10.018 -8.162 2.827 1.00 98.50 231 MET A C 1
ATOM 1759 O O . MET A 1 231 ? -9.159 -8.987 3.122 1.00 98.50 231 MET A O 1
ATOM 1763 N N . ALA A 1 232 ? -9.915 -7.366 1.762 1.00 98.50 232 ALA A N 1
ATOM 1764 C CA . ALA A 1 232 ? -8.814 -7.416 0.807 1.00 98.50 232 ALA A CA 1
ATOM 1765 C C . ALA A 1 232 ? -7.458 -7.169 1.481 1.00 98.50 232 ALA A C 1
ATOM 1767 O O . ALA A 1 232 ? -6.532 -7.945 1.271 1.00 98.50 232 ALA A O 1
ATOM 1768 N N . ASP A 1 233 ? -7.362 -6.166 2.359 1.00 98.06 233 ASP A N 1
ATOM 1769 C CA . ASP A 1 233 ? -6.158 -5.903 3.152 1.00 98.06 233 ASP A CA 1
ATOM 1770 C C . ASP A 1 233 ? -5.789 -7.089 4.057 1.00 98.06 233 ASP A C 1
ATOM 1772 O O . ASP A 1 233 ? -4.613 -7.437 4.167 1.00 98.06 233 ASP A O 1
ATOM 1776 N N . ALA A 1 234 ? -6.774 -7.716 4.708 1.00 98.12 234 ALA A N 1
ATOM 1777 C CA . ALA A 1 234 ? -6.539 -8.873 5.570 1.00 98.12 234 ALA A CA 1
ATOM 1778 C C . ALA A 1 234 ? -6.109 -10.117 4.769 1.00 98.12 234 ALA A C 1
ATOM 1780 O O . ALA A 1 234 ? -5.213 -10.835 5.212 1.00 98.12 234 ALA A O 1
ATOM 1781 N N . TYR A 1 235 ? -6.686 -10.350 3.585 1.00 98.38 235 TYR A N 1
ATOM 1782 C CA . TYR A 1 235 ? -6.243 -11.404 2.664 1.00 98.38 235 TYR A CA 1
ATOM 1783 C C . TYR A 1 235 ? -4.840 -11.128 2.112 1.00 98.38 235 TYR A C 1
ATOM 1785 O O . TYR A 1 235 ? -4.004 -12.030 2.107 1.00 98.38 235 TYR A O 1
ATOM 1793 N N . LEU A 1 236 ? -4.544 -9.881 1.731 1.00 97.69 236 LEU A N 1
ATOM 1794 C CA . LEU A 1 236 ? -3.223 -9.476 1.248 1.00 97.69 236 LEU A CA 1
ATOM 1795 C C . LEU A 1 236 ? -2.154 -9.673 2.331 1.00 97.69 236 LEU A C 1
ATOM 1797 O O . LEU A 1 236 ? -1.078 -10.191 2.049 1.00 97.69 236 LEU A O 1
ATOM 1801 N N . MET A 1 237 ? -2.458 -9.313 3.584 1.00 95.25 237 MET A N 1
ATOM 1802 C CA . MET A 1 237 ? -1.585 -9.581 4.734 1.00 95.25 237 MET A CA 1
ATOM 1803 C C . MET A 1 237 ? -1.385 -11.077 5.000 1.00 95.25 237 MET A C 1
ATOM 1805 O O . MET A 1 237 ? -0.311 -11.460 5.451 1.00 95.25 237 MET A O 1
ATOM 1809 N N . GLY A 1 238 ? -2.399 -11.902 4.735 1.00 95.44 238 GLY A N 1
ATOM 1810 C CA . GLY A 1 238 ? -2.348 -13.358 4.881 1.00 95.44 238 GLY A CA 1
ATOM 1811 C C . GLY A 1 238 ? -1.775 -14.107 3.675 1.00 95.44 238 GLY A C 1
ATOM 1812 O O . GLY A 1 238 ? -1.812 -15.335 3.671 1.00 95.44 238 GLY A O 1
ATOM 1813 N N . ASN A 1 239 ? -1.255 -13.395 2.669 1.00 95.38 239 ASN A N 1
ATOM 1814 C CA . ASN A 1 239 ? -0.673 -13.937 1.434 1.00 95.38 239 ASN A CA 1
ATOM 1815 C C . ASN A 1 239 ? -1.679 -14.692 0.541 1.00 95.38 239 ASN A C 1
ATOM 1817 O O . ASN A 1 239 ? -1.287 -15.491 -0.308 1.00 95.38 239 ASN A O 1
ATOM 1821 N N . ASP A 1 240 ? -2.975 -14.425 0.702 1.00 97.00 240 ASP A N 1
ATOM 1822 C CA . ASP A 1 240 ? -4.040 -14.970 -0.139 1.00 97.00 240 ASP A CA 1
ATOM 1823 C C . ASP A 1 240 ? -4.368 -13.973 -1.258 1.00 97.00 240 ASP A C 1
ATOM 1825 O O . ASP A 1 240 ? -5.275 -13.140 -1.172 1.00 97.00 240 ASP A O 1
ATOM 1829 N N . TYR A 1 241 ? -3.541 -14.015 -2.301 1.00 97.56 241 TYR A N 1
ATOM 1830 C CA . TYR A 1 241 ? -3.558 -13.021 -3.371 1.00 97.56 241 TYR A CA 1
ATOM 1831 C C . TYR A 1 241 ? -4.782 -13.121 -4.283 1.00 97.56 241 TYR A C 1
ATOM 1833 O O . TYR A 1 241 ? -5.218 -12.105 -4.820 1.00 97.56 241 TYR A O 1
ATOM 1841 N N . GLU A 1 242 ? -5.356 -14.316 -4.444 1.00 98.00 242 GLU A N 1
ATOM 1842 C CA . GLU A 1 242 ? -6.567 -14.511 -5.244 1.00 98.00 242 GLU A CA 1
ATOM 1843 C C . GLU A 1 242 ? -7.752 -13.793 -4.595 1.00 98.00 242 GLU A C 1
ATOM 1845 O O . GLU A 1 242 ? -8.396 -12.958 -5.235 1.00 98.00 242 GLU A O 1
ATOM 1850 N N . ASN A 1 243 ? -7.992 -14.042 -3.302 1.00 98.31 243 ASN A N 1
ATOM 1851 C CA . ASN A 1 243 ? -9.062 -13.361 -2.579 1.00 98.31 243 ASN A CA 1
ATOM 1852 C C . ASN A 1 243 ? -8.778 -11.862 -2.430 1.00 98.31 243 ASN A C 1
ATOM 1854 O O . ASN A 1 243 ? -9.692 -11.053 -2.589 1.00 98.31 243 ASN A O 1
ATOM 1858 N N . ALA A 1 244 ? -7.526 -11.461 -2.181 1.00 98.50 244 ALA A N 1
ATOM 1859 C CA . ALA A 1 244 ? -7.163 -10.045 -2.126 1.00 98.50 244 ALA A CA 1
ATOM 1860 C C . ALA A 1 244 ? -7.497 -9.321 -3.443 1.00 98.50 244 ALA A C 1
ATOM 1862 O O . ALA A 1 244 ? -8.194 -8.303 -3.429 1.00 98.50 244 ALA A O 1
ATOM 1863 N N . ALA A 1 245 ? -7.065 -9.872 -4.584 1.00 98.25 245 ALA A N 1
ATOM 1864 C CA . ALA A 1 245 ? -7.355 -9.311 -5.900 1.00 98.25 245 ALA A CA 1
ATOM 1865 C C . ALA A 1 245 ? -8.866 -9.271 -6.178 1.00 98.25 245 ALA A C 1
ATOM 1867 O O . ALA A 1 245 ? -9.375 -8.242 -6.627 1.00 98.25 245 ALA A O 1
ATOM 1868 N N . PHE A 1 246 ? -9.593 -10.341 -5.834 1.00 97.56 246 PHE A N 1
ATOM 1869 C CA . PHE A 1 246 ? -11.048 -10.399 -5.959 1.00 97.56 246 PHE A CA 1
ATOM 1870 C C . PHE A 1 246 ? -11.743 -9.269 -5.190 1.00 97.56 246 PHE A C 1
ATOM 1872 O O . PHE A 1 246 ? -12.528 -8.534 -5.784 1.00 97.56 246 PHE A O 1
ATOM 1879 N N . TYR A 1 247 ? -11.458 -9.087 -3.896 1.00 97.94 247 TYR A N 1
ATOM 1880 C CA . TYR A 1 247 ? -12.163 -8.088 -3.084 1.00 97.94 247 TYR A CA 1
ATOM 1881 C C . TYR A 1 247 ? -11.786 -6.645 -3.451 1.00 97.94 247 TYR A C 1
ATOM 1883 O O . TYR A 1 247 ? -12.656 -5.769 -3.420 1.00 97.94 247 TYR A O 1
ATOM 1891 N N . TYR A 1 248 ? -10.539 -6.374 -3.856 1.00 96.62 248 TYR A N 1
ATOM 1892 C CA . TYR A 1 248 ? -10.189 -5.058 -4.404 1.00 96.62 248 TYR A CA 1
ATOM 1893 C C . TYR A 1 248 ? -10.921 -4.776 -5.723 1.00 96.62 248 TYR A C 1
ATOM 1895 O O . TYR A 1 248 ? -11.482 -3.691 -5.892 1.00 96.62 248 TYR A O 1
ATOM 1903 N N . HIS A 1 249 ? -10.978 -5.752 -6.635 1.00 93.62 249 HIS A N 1
ATOM 1904 C CA . HIS A 1 249 ? -11.750 -5.635 -7.872 1.00 93.62 249 HIS A CA 1
ATOM 1905 C C . HIS A 1 249 ? -13.250 -5.434 -7.586 1.00 93.62 249 HIS A C 1
ATOM 1907 O O . HIS A 1 249 ? -13.870 -4.520 -8.130 1.00 93.62 249 HIS A O 1
ATOM 1913 N N . ASP A 1 250 ? -13.833 -6.231 -6.685 1.00 93.69 250 ASP A N 1
ATOM 1914 C CA . ASP A 1 250 ? -15.241 -6.142 -6.275 1.00 93.69 250 ASP A CA 1
ATOM 1915 C C . ASP A 1 250 ? -15.591 -4.745 -5.742 1.00 93.69 250 ASP A C 1
ATOM 1917 O O . ASP A 1 250 ? -16.616 -4.163 -6.106 1.00 93.69 250 ASP A O 1
ATOM 1921 N N . TYR A 1 251 ? -14.702 -4.145 -4.944 1.00 93.00 251 TYR A N 1
ATOM 1922 C CA . TYR A 1 251 ? -14.867 -2.765 -4.497 1.00 93.00 251 TYR A CA 1
ATOM 1923 C C . TYR A 1 251 ? -14.981 -1.779 -5.672 1.00 93.00 251 TYR A C 1
ATOM 1925 O O . TYR A 1 251 ? -15.883 -0.931 -5.670 1.00 93.00 251 TYR A O 1
ATOM 1933 N N . PHE A 1 252 ? -14.110 -1.889 -6.682 1.00 87.88 252 PHE A N 1
ATOM 1934 C CA . PHE A 1 252 ? -14.150 -1.005 -7.850 1.00 87.88 252 PHE A CA 1
ATOM 1935 C C . PHE A 1 252 ? -15.445 -1.139 -8.653 1.00 87.88 252 PHE A C 1
ATOM 1937 O O . PHE A 1 252 ? -15.971 -0.133 -9.134 1.00 87.88 252 PHE A O 1
ATOM 1944 N N . ILE A 1 253 ? -15.994 -2.349 -8.754 1.00 86.75 253 ILE A N 1
ATOM 1945 C CA . ILE A 1 253 ? -17.252 -2.587 -9.464 1.00 86.75 253 ILE A CA 1
ATOM 1946 C C . ILE A 1 253 ? -18.444 -1.981 -8.718 1.00 86.75 253 ILE A C 1
ATOM 1948 O O . ILE A 1 253 ? -19.232 -1.247 -9.318 1.00 86.75 253 ILE A O 1
ATOM 1952 N N . TYR A 1 254 ? -18.580 -2.273 -7.423 1.00 85.56 254 TYR A N 1
ATOM 1953 C CA . TYR A 1 254 ? -19.837 -2.035 -6.707 1.00 85.56 254 TYR A CA 1
ATOM 1954 C C . TYR A 1 254 ? -19.861 -0.762 -5.861 1.00 85.56 254 TYR A C 1
ATOM 1956 O O . TYR A 1 254 ? -20.926 -0.172 -5.690 1.00 85.56 254 TYR A O 1
ATOM 1964 N N . ASN A 1 255 ? -18.715 -0.325 -5.332 1.00 82.81 255 ASN A N 1
ATOM 1965 C CA . ASN A 1 255 ? -18.660 0.737 -4.321 1.00 82.81 255 ASN A CA 1
ATOM 1966 C C . ASN A 1 255 ? -17.817 1.954 -4.727 1.00 82.81 255 ASN A C 1
ATOM 1968 O O . ASN A 1 255 ? -17.968 3.024 -4.130 1.00 82.81 255 ASN A O 1
ATOM 1972 N N . ALA A 1 256 ? -16.972 1.852 -5.757 1.00 80.06 256 ALA A N 1
ATOM 1973 C CA . ALA A 1 256 ? -16.231 3.007 -6.254 1.00 80.06 256 ALA A CA 1
ATOM 1974 C C . ALA A 1 256 ? -17.145 3.975 -7.029 1.00 80.06 256 ALA A C 1
ATOM 1976 O O . ALA A 1 256 ? -17.727 3.630 -8.064 1.00 80.06 256 ALA A O 1
ATOM 1977 N N . LYS A 1 257 ? -17.230 5.223 -6.543 1.00 68.38 257 LYS A N 1
ATOM 1978 C CA . LYS A 1 257 ? -18.062 6.298 -7.123 1.00 68.38 257 LYS A CA 1
ATOM 1979 C C . LYS A 1 257 ? -17.732 6.581 -8.590 1.00 68.38 257 LYS A C 1
ATOM 1981 O O . LYS A 1 257 ? -18.637 6.739 -9.398 1.00 68.38 257 LYS A O 1
ATOM 1986 N N . ASN A 1 258 ? -16.449 6.591 -8.928 1.00 62.28 258 ASN A N 1
ATOM 1987 C CA . ASN A 1 258 ? -15.949 6.740 -10.288 1.00 62.28 258 ASN A CA 1
ATOM 1988 C C . ASN A 1 258 ? -15.048 5.549 -10.609 1.00 62.28 258 ASN A C 1
ATOM 1990 O O . ASN A 1 258 ? -14.549 4.886 -9.696 1.00 62.28 258 ASN A O 1
ATOM 1994 N N . ASN A 1 259 ? -14.799 5.310 -11.896 1.00 59.81 259 ASN A N 1
ATOM 1995 C CA . ASN A 1 259 ? -13.604 4.559 -12.270 1.00 59.81 259 ASN A CA 1
ATOM 1996 C C . ASN A 1 259 ? -12.383 5.233 -11.636 1.00 59.81 259 ASN A C 1
ATOM 1998 O O . ASN A 1 259 ? -12.442 6.430 -11.324 1.00 59.81 259 ASN A O 1
ATOM 2002 N N . PRO A 1 260 ? -11.254 4.532 -11.491 1.00 57.06 260 PRO A N 1
ATOM 2003 C CA . PRO A 1 260 ? -9.963 5.195 -11.368 1.00 57.06 260 PRO A CA 1
ATOM 2004 C C . PRO A 1 260 ? -9.659 5.967 -12.678 1.00 57.06 260 PRO A C 1
ATOM 2006 O O . PRO A 1 260 ? -8.761 5.644 -13.444 1.00 57.06 260 PRO A O 1
ATOM 2009 N N . SER A 1 261 ? -10.479 6.967 -13.017 1.00 50.53 261 SER A N 1
ATOM 2010 C CA . SER A 1 261 ? -10.272 7.935 -14.085 1.00 50.53 261 SER A CA 1
ATOM 2011 C C . SER A 1 261 ? -9.374 9.000 -13.518 1.00 50.53 261 SER A C 1
ATOM 2013 O O . SER A 1 261 ? -9.812 9.997 -12.940 1.00 50.53 261 SER A O 1
ATOM 2015 N N . TYR A 1 262 ? -8.085 8.730 -13.618 1.00 55.34 262 TYR A N 1
ATOM 2016 C CA . TYR A 1 262 ? -7.081 9.671 -13.199 1.00 55.34 262 TYR A CA 1
ATOM 2017 C C . TYR A 1 262 ? -6.934 10.708 -14.304 1.00 55.34 262 TYR A C 1
ATOM 2019 O O . TYR A 1 262 ? -6.290 10.468 -15.320 1.00 55.34 262 TYR A O 1
ATOM 2027 N N . GLN A 1 263 ? -7.568 11.868 -14.110 1.00 46.81 263 GLN A N 1
ATOM 2028 C CA . GLN A 1 263 ? -7.333 13.040 -14.947 1.00 46.81 263 GLN A CA 1
ATOM 2029 C C . GLN A 1 263 ? -5.904 13.543 -14.703 1.00 46.81 263 GLN A C 1
ATOM 2031 O O . GLN A 1 263 ? -5.677 14.501 -13.973 1.00 46.81 263 GLN A O 1
ATOM 2036 N N . ALA A 1 264 ? -4.917 12.879 -15.305 1.00 44.53 264 ALA A N 1
ATOM 2037 C CA . ALA A 1 264 ? -3.523 13.301 -15.236 1.00 44.53 264 ALA A CA 1
ATOM 2038 C C . ALA A 1 264 ? -3.320 14.660 -15.936 1.00 44.53 264 ALA A C 1
ATOM 2040 O O . ALA A 1 264 ? -2.387 15.384 -15.618 1.00 44.53 264 ALA A O 1
ATOM 2041 N N . ALA A 1 265 ? -4.216 15.059 -16.847 1.00 40.41 265 ALA A N 1
ATOM 2042 C CA . ALA A 1 265 ? -4.083 16.277 -17.649 1.00 40.41 265 ALA A CA 1
ATOM 2043 C C . ALA A 1 265 ? -3.879 17.579 -16.842 1.00 40.41 265 ALA A C 1
ATOM 2045 O O . ALA A 1 265 ? -3.303 18.523 -17.373 1.00 40.41 265 ALA A O 1
ATOM 2046 N N . SER A 1 266 ? -4.315 17.655 -15.577 1.00 42.62 266 SER A N 1
ATOM 2047 C CA . SER A 1 266 ? -4.155 18.868 -14.761 1.00 42.62 266 SER A CA 1
ATOM 2048 C C . SER A 1 266 ? -2.887 18.921 -13.901 1.00 42.62 266 SER A C 1
ATOM 2050 O O . SER A 1 266 ? -2.578 20.006 -13.416 1.00 42.62 266 SER A O 1
ATOM 2052 N N . ASN A 1 267 ? -2.174 17.799 -13.706 1.00 49.34 267 ASN A N 1
ATOM 2053 C CA . ASN A 1 267 ? -1.133 17.656 -12.670 1.00 49.34 267 ASN A CA 1
ATOM 2054 C C . ASN A 1 267 ? 0.204 17.060 -13.176 1.00 49.34 267 ASN A C 1
ATOM 2056 O O . ASN A 1 267 ? 1.040 16.681 -12.363 1.00 49.34 267 ASN A O 1
ATOM 2060 N N . LYS A 1 268 ? 0.420 16.948 -14.493 1.00 53.75 268 LYS A N 1
ATOM 2061 C CA . LYS A 1 268 ? 1.648 16.371 -15.069 1.00 53.75 268 LYS A CA 1
ATOM 2062 C C . LYS A 1 268 ? 2.835 17.334 -15.010 1.00 53.75 268 LYS A C 1
ATOM 2064 O O . LYS A 1 268 ? 2.685 18.529 -15.283 1.00 53.75 268 LYS A O 1
ATOM 2069 N N . ALA A 1 269 ? 4.022 16.785 -14.755 1.00 55.44 269 ALA A N 1
ATOM 2070 C CA . ALA A 1 269 ? 5.282 17.384 -15.178 1.00 55.44 269 ALA A CA 1
ATOM 2071 C C . ALA A 1 269 ? 5.580 16.942 -16.623 1.00 55.44 269 ALA A C 1
ATOM 2073 O O . ALA A 1 269 ? 5.635 15.750 -16.910 1.00 55.44 269 ALA A O 1
ATOM 2074 N N . GLU A 1 270 ? 5.744 17.895 -17.540 1.00 58.78 270 GLU A N 1
ATOM 2075 C CA . GLU A 1 270 ? 6.050 17.644 -18.953 1.00 58.78 270 GLU A CA 1
ATOM 2076 C C . GLU A 1 270 ? 7.298 18.429 -19.366 1.00 58.78 270 GLU A C 1
ATOM 2078 O O . GLU A 1 270 ? 7.375 19.643 -19.171 1.00 58.78 270 GLU A O 1
ATOM 2083 N N . GLY A 1 271 ? 8.269 17.768 -19.995 1.00 58.09 271 GLY A N 1
ATOM 2084 C CA . GLY A 1 271 ? 9.375 18.462 -20.656 1.00 58.09 271 GLY A CA 1
ATOM 2085 C C . GLY A 1 271 ? 8.930 19.032 -21.989 1.00 58.09 271 GLY A C 1
ATOM 2086 O O . GLY A 1 271 ? 8.459 18.296 -22.857 1.00 58.09 271 GLY A O 1
ATOM 2087 N N . ARG A 1 272 ? 9.125 20.335 -22.181 1.00 57.59 272 ARG A N 1
ATOM 2088 C CA . ARG A 1 272 ? 8.914 21.010 -23.465 1.00 57.59 272 ARG A CA 1
ATOM 2089 C C . ARG A 1 272 ? 10.174 21.746 -23.894 1.00 57.59 272 ARG A C 1
ATOM 2091 O O . ARG A 1 272 ? 10.789 22.432 -23.084 1.00 57.59 272 ARG A O 1
ATOM 2098 N N . SER A 1 273 ? 10.490 21.679 -25.185 1.00 57.88 273 SER A N 1
ATOM 2099 C CA . SER A 1 273 ? 11.364 22.669 -25.821 1.00 57.88 273 SER A CA 1
ATOM 2100 C C . SER A 1 273 ? 10.523 23.848 -26.282 1.00 57.88 273 SER A C 1
ATOM 2102 O O . SER A 1 273 ? 9.565 23.680 -27.037 1.00 57.88 273 SER A O 1
ATOM 2104 N N . ILE A 1 274 ? 10.880 25.048 -25.841 1.00 56.66 274 ILE A N 1
ATOM 2105 C CA . ILE A 1 274 ? 10.269 26.293 -26.298 1.00 56.66 274 ILE A CA 1
ATOM 2106 C C . ILE A 1 274 ? 11.337 27.124 -26.998 1.00 56.66 274 ILE A C 1
ATOM 2108 O O . ILE A 1 274 ? 12.440 27.301 -26.486 1.00 56.66 274 ILE A O 1
ATOM 2112 N N . LYS A 1 275 ? 10.995 27.685 -28.159 1.00 57.62 275 LYS A N 1
ATOM 2113 C CA . LYS A 1 275 ? 11.840 28.669 -28.839 1.00 57.62 275 LYS A CA 1
ATOM 2114 C C . LYS A 1 275 ? 11.624 30.046 -28.233 1.00 57.62 275 LYS A C 1
ATOM 2116 O O . LYS A 1 275 ? 10.556 30.633 -28.404 1.00 57.62 275 LYS A O 1
ATOM 2121 N N . PHE A 1 276 ? 12.647 30.592 -27.582 1.00 41.03 276 PHE A N 1
ATOM 2122 C CA . PHE A 1 276 ? 12.642 31.971 -27.099 1.00 41.03 276 PHE A CA 1
ATOM 2123 C C . PHE A 1 276 ? 13.758 32.762 -27.780 1.00 41.03 276 PHE A C 1
ATOM 2125 O O . PHE A 1 276 ? 14.929 32.410 -27.691 1.00 41.03 276 PHE A O 1
ATOM 2132 N N . ALA A 1 277 ? 13.391 33.820 -28.510 1.00 59.44 277 ALA A N 1
ATOM 2133 C CA . ALA A 1 277 ? 14.332 34.673 -29.247 1.00 59.44 277 ALA A CA 1
ATOM 2134 C C . ALA A 1 277 ? 15.311 33.915 -30.183 1.00 59.44 277 ALA A C 1
ATOM 2136 O O . ALA A 1 277 ? 16.430 34.366 -30.411 1.00 59.44 277 ALA A O 1
ATOM 2137 N N . GLY A 1 278 ? 14.887 32.776 -30.744 1.00 55.12 278 GLY A N 1
ATOM 2138 C CA . GLY A 1 278 ? 15.708 31.958 -31.648 1.00 55.12 278 GLY A CA 1
ATOM 2139 C C . GLY A 1 278 ? 16.635 30.951 -30.958 1.00 55.12 278 GLY A C 1
ATOM 2140 O O . GLY A 1 278 ? 17.401 30.289 -31.650 1.00 55.12 278 GLY A O 1
ATOM 2141 N N . ILE A 1 279 ? 16.554 30.817 -29.632 1.00 50.81 279 ILE A N 1
ATOM 2142 C CA . ILE A 1 279 ? 17.258 29.799 -28.844 1.00 50.81 279 ILE A CA 1
ATOM 2143 C C . ILE A 1 279 ? 16.240 28.746 -28.401 1.00 50.81 279 ILE A C 1
ATOM 2145 O O . ILE A 1 279 ? 15.159 29.096 -27.917 1.00 50.81 279 ILE A O 1
ATOM 2149 N N . ASP A 1 280 ? 16.582 27.471 -28.570 1.00 58.56 280 ASP A N 1
ATOM 2150 C CA . ASP A 1 280 ? 15.828 26.364 -27.986 1.00 58.56 280 ASP A CA 1
ATOM 2151 C C . ASP A 1 280 ? 16.122 26.302 -26.481 1.00 58.56 280 ASP A C 1
ATOM 2153 O O . ASP A 1 280 ? 17.271 26.152 -26.063 1.00 58.56 280 ASP A O 1
ATOM 2157 N N . VAL A 1 281 ? 15.081 26.468 -25.664 1.00 52.59 281 VAL A N 1
ATOM 2158 C CA . VAL A 1 281 ? 15.147 26.368 -24.204 1.00 52.59 281 VAL A CA 1
ATOM 2159 C C . VAL A 1 281 ? 14.298 25.186 -23.766 1.00 52.59 281 VAL A C 1
ATOM 2161 O O . VAL A 1 281 ? 13.103 25.128 -24.060 1.00 52.59 281 VAL A O 1
ATOM 2164 N N . ASP A 1 282 ? 14.910 24.261 -23.036 1.00 56.59 282 ASP A N 1
ATOM 2165 C CA . ASP A 1 282 ? 14.210 23.135 -22.430 1.00 56.59 282 ASP A CA 1
ATOM 2166 C C . ASP A 1 282 ? 13.671 23.531 -21.057 1.00 56.59 282 ASP A C 1
ATOM 2168 O O . ASP A 1 282 ? 14.417 24.000 -20.196 1.00 56.59 282 ASP A O 1
ATOM 2172 N N . ILE A 1 283 ? 12.368 23.345 -20.852 1.00 54.25 283 ILE A N 1
ATOM 2173 C CA . ILE A 1 283 ? 11.704 23.629 -19.581 1.00 54.25 283 ILE A CA 1
ATOM 2174 C C . ILE A 1 283 ? 10.879 22.436 -19.105 1.00 54.25 283 ILE A C 1
ATOM 2176 O O . ILE A 1 283 ? 10.275 21.717 -19.903 1.00 54.25 283 ILE A O 1
ATOM 2180 N N . VAL A 1 284 ? 10.797 22.274 -17.784 1.00 58.34 284 VAL A N 1
ATOM 2181 C CA . VAL A 1 284 ? 9.778 21.439 -17.142 1.00 58.34 284 VAL A CA 1
ATOM 2182 C C . VAL A 1 284 ? 8.540 22.302 -16.958 1.00 58.34 284 VAL A C 1
ATOM 2184 O O . VAL A 1 284 ? 8.531 23.236 -16.158 1.00 58.34 284 VAL A O 1
ATOM 2187 N N . ASN A 1 285 ? 7.497 22.022 -17.727 1.00 55.09 285 ASN A N 1
ATOM 2188 C CA . ASN A 1 285 ? 6.198 22.634 -17.537 1.00 55.09 285 ASN A CA 1
ATOM 2189 C C . ASN A 1 285 ? 5.385 21.743 -16.594 1.00 55.09 285 ASN A C 1
ATOM 2191 O O . ASN A 1 285 ? 5.083 20.600 -16.923 1.00 55.09 285 ASN A O 1
ATOM 2195 N N . SER A 1 286 ? 5.052 22.263 -15.418 1.00 52.97 286 SER A N 1
ATOM 2196 C CA . SER A 1 286 ? 4.109 21.628 -14.503 1.00 52.97 286 SER A CA 1
ATOM 2197 C C . SER A 1 286 ? 2.788 22.384 -14.578 1.00 52.97 286 SER A C 1
ATOM 2199 O O . SER A 1 286 ? 2.713 23.573 -14.257 1.00 52.97 286 SER A O 1
ATOM 2201 N N . GLY A 1 287 ? 1.728 21.709 -15.027 1.00 47.84 287 GLY A N 1
ATOM 2202 C CA . GLY A 1 287 ? 0.377 22.241 -14.863 1.00 47.84 287 GLY A CA 1
ATOM 2203 C C . GLY A 1 287 ? 0.110 22.430 -13.369 1.00 47.84 287 GLY A C 1
ATOM 2204 O O . GLY A 1 287 ? 0.289 21.480 -12.618 1.00 47.84 287 GLY A O 1
ATOM 2205 N N . ASN A 1 288 ? -0.220 23.663 -12.948 1.00 49.69 288 ASN A N 1
ATOM 2206 C CA . ASN A 1 288 ? -0.558 24.078 -11.576 1.00 49.69 288 ASN A CA 1
ATOM 2207 C C . ASN A 1 288 ? -0.070 23.110 -10.477 1.00 49.69 288 ASN A C 1
ATOM 2209 O O . ASN A 1 288 ? -0.864 22.328 -9.959 1.00 49.69 288 ASN A O 1
ATOM 2213 N N . LEU A 1 289 ? 1.200 23.204 -10.061 1.00 48.66 289 LEU A N 1
ATOM 2214 C CA . LEU A 1 289 ? 1.738 22.462 -8.901 1.00 48.66 289 LEU A CA 1
ATOM 2215 C C . LEU A 1 289 ? 0.807 22.549 -7.669 1.00 48.66 289 LEU A C 1
ATOM 2217 O O . LEU A 1 289 ? 0.658 21.585 -6.925 1.00 48.66 289 LEU A O 1
ATOM 2221 N N . THR A 1 290 ? 0.099 23.676 -7.519 1.00 46.47 290 THR A N 1
ATOM 2222 C CA . THR A 1 290 ? -0.930 23.965 -6.501 1.00 46.47 290 THR A CA 1
ATOM 2223 C C . THR A 1 290 ? -2.176 23.052 -6.555 1.00 46.47 290 THR A C 1
ATOM 2225 O O . THR A 1 290 ? -2.865 22.895 -5.549 1.00 46.47 290 THR A O 1
ATOM 2228 N N . ASN A 1 291 ? -2.491 22.422 -7.695 1.00 44.66 291 ASN A N 1
ATOM 2229 C CA . ASN A 1 291 ? -3.673 21.563 -7.866 1.00 44.66 291 ASN A CA 1
ATOM 2230 C C . ASN A 1 291 ? -3.430 20.103 -7.447 1.00 44.66 291 ASN A C 1
ATOM 2232 O O . ASN A 1 291 ? -4.351 19.469 -6.927 1.00 44.66 291 ASN A O 1
ATOM 2236 N N . ALA A 1 292 ? -2.206 19.576 -7.582 1.00 45.66 292 ALA A N 1
ATOM 2237 C CA . ALA A 1 292 ? -1.863 18.246 -7.062 1.00 45.66 292 ALA A CA 1
ATOM 2238 C C . ALA A 1 292 ? -2.118 18.169 -5.541 1.00 45.66 292 ALA A C 1
ATOM 2240 O O . ALA A 1 292 ? -2.728 17.218 -5.055 1.00 45.66 292 ALA A O 1
ATOM 2241 N N . LEU A 1 293 ? -1.773 19.250 -4.833 1.00 48.03 293 LEU A N 1
ATOM 2242 C CA . LEU A 1 293 ? -1.930 19.469 -3.391 1.00 48.03 293 LEU A CA 1
ATOM 2243 C C . LEU A 1 293 ? -3.392 19.475 -2.889 1.00 48.03 293 LEU A C 1
ATOM 2245 O O . LEU A 1 293 ? -3.651 19.121 -1.742 1.00 48.03 293 LEU A O 1
ATOM 2249 N N . THR A 1 294 ? -4.366 19.850 -3.728 1.00 48.22 294 THR A N 1
ATOM 2250 C CA . THR A 1 294 ? -5.791 19.982 -3.340 1.00 48.22 294 THR A CA 1
ATOM 2251 C C . THR A 1 294 ? -6.701 18.884 -3.912 1.00 48.22 294 THR A C 1
ATOM 2253 O O . THR A 1 294 ? -7.834 18.719 -3.457 1.00 48.22 294 THR A O 1
ATOM 2256 N N . SER A 1 295 ? -6.209 18.094 -4.875 1.00 49.16 295 SER A N 1
ATOM 2257 C CA . SER A 1 295 ? -6.999 17.115 -5.646 1.00 49.16 295 SER A CA 1
ATOM 2258 C C . SER A 1 295 ? -7.278 15.771 -4.951 1.00 49.16 295 SER A C 1
ATOM 2260 O O . SER A 1 295 ? -8.151 15.025 -5.399 1.00 49.16 295 SER A O 1
ATOM 2262 N N . ILE A 1 296 ? -6.617 15.480 -3.822 1.00 57.16 296 ILE A N 1
ATOM 2263 C CA . ILE A 1 296 ? -6.751 14.203 -3.092 1.00 57.16 296 ILE A CA 1
ATOM 2264 C C . ILE A 1 296 ? -8.194 13.949 -2.622 1.00 57.16 296 ILE A C 1
ATOM 2266 O O . ILE A 1 296 ? -8.617 12.798 -2.533 1.00 57.16 296 ILE A O 1
ATOM 2270 N N . GLY A 1 297 ? -8.988 14.999 -2.376 1.00 61.59 297 GLY A N 1
ATOM 2271 C CA . GLY A 1 297 ? -10.344 14.872 -1.826 1.00 61.59 297 GLY A CA 1
ATOM 2272 C C . GLY A 1 297 ? -11.299 13.987 -2.643 1.00 61.59 297 GLY A C 1
ATOM 2273 O O . GLY A 1 297 ? -12.179 13.358 -2.061 1.00 61.59 297 GLY A O 1
ATOM 2274 N N . ASN A 1 298 ? -11.105 13.878 -3.963 1.00 66.50 298 ASN A N 1
ATOM 2275 C CA . ASN A 1 298 ? -11.932 13.025 -4.829 1.00 66.50 298 ASN A CA 1
ATOM 2276 C C . ASN A 1 298 ? -11.524 11.540 -4.806 1.00 66.50 298 ASN A C 1
ATOM 2278 O O . ASN A 1 298 ? -12.279 10.690 -5.275 1.00 66.50 298 ASN A O 1
ATOM 2282 N N . GLU A 1 299 ? -10.343 11.224 -4.277 1.00 76.88 299 GLU A N 1
ATOM 2283 C CA . GLU A 1 299 ? -9.780 9.865 -4.206 1.00 76.88 299 GLU A CA 1
ATOM 2284 C C . GLU A 1 299 ? -9.953 9.228 -2.833 1.00 76.88 299 GLU A C 1
ATOM 2286 O O . GLU A 1 299 ? -9.725 8.033 -2.657 1.00 76.88 299 GLU A O 1
ATOM 2291 N N . VAL A 1 300 ? -10.332 10.034 -1.851 1.00 82.62 300 VAL A N 1
ATOM 2292 C CA . VAL A 1 300 ? -10.535 9.606 -0.480 1.00 82.62 300 VAL A CA 1
ATOM 2293 C C . VAL A 1 300 ? -11.792 8.745 -0.382 1.00 82.62 300 VAL A C 1
ATOM 2295 O O . VAL A 1 300 ? -12.900 9.187 -0.695 1.00 82.62 300 VAL A O 1
ATOM 2298 N N . ILE A 1 301 ? -11.603 7.514 0.089 1.00 89.00 301 ILE A N 1
ATOM 2299 C CA . ILE A 1 301 ? -12.662 6.522 0.287 1.00 89.00 301 ILE A CA 1
ATOM 2300 C C . ILE A 1 301 ? -13.135 6.561 1.737 1.00 89.00 301 ILE A C 1
ATOM 2302 O O . ILE A 1 301 ? -14.320 6.760 1.998 1.00 89.00 301 ILE A O 1
ATOM 2306 N N . THR A 1 302 ? -12.189 6.430 2.668 1.00 91.75 302 THR A N 1
ATOM 2307 C CA . THR A 1 302 ? -12.438 6.450 4.111 1.00 91.75 302 THR A CA 1
ATOM 2308 C C . THR A 1 302 ? -11.509 7.459 4.778 1.00 91.75 302 THR A C 1
ATOM 2310 O O . THR A 1 302 ? -10.327 7.544 4.449 1.00 91.75 302 THR A O 1
ATOM 2313 N N . THR A 1 303 ? -12.032 8.210 5.739 1.00 90.19 303 THR A N 1
ATOM 2314 C CA . THR A 1 303 ? -11.332 9.207 6.546 1.00 90.19 303 THR A CA 1
ATOM 2315 C C . THR A 1 303 ? -11.703 9.076 8.001 1.00 90.19 303 THR A C 1
ATOM 2317 O O . THR A 1 303 ? -12.865 8.838 8.329 1.00 90.19 303 THR A O 1
ATOM 2320 N N . SER A 1 304 ? -10.748 9.400 8.862 1.00 90.88 304 SER A N 1
ATOM 2321 C CA . SER A 1 304 ? -11.065 9.924 10.181 1.00 90.88 304 SER A CA 1
ATOM 2322 C C . SER A 1 304 ? -11.168 11.439 10.072 1.00 90.88 304 SER A C 1
ATOM 2324 O O . SER A 1 304 ? -10.198 12.105 9.710 1.00 90.88 304 SER A O 1
ATOM 2326 N N . ALA A 1 305 ? -12.348 11.997 10.316 1.00 87.25 305 ALA A N 1
ATOM 2327 C CA . ALA A 1 305 ? -12.550 13.433 10.219 1.00 87.25 305 ALA A CA 1
ATOM 2328 C C . ALA A 1 305 ? -12.223 14.146 11.532 1.00 87.25 305 ALA A C 1
ATOM 2330 O O . ALA A 1 305 ? -12.480 13.623 12.607 1.00 87.25 305 ALA A O 1
ATOM 2331 N N . GLY A 1 306 ? -11.678 15.350 11.445 1.00 87.19 306 GLY A N 1
ATOM 2332 C CA . GLY A 1 306 ? -11.374 16.234 12.563 1.00 87.19 306 GLY A CA 1
ATOM 2333 C C . GLY A 1 306 ? -12.153 17.543 12.464 1.00 87.19 306 GLY A C 1
ATOM 2334 O O . GLY A 1 306 ? -12.998 17.740 11.588 1.00 87.19 306 GLY A O 1
ATOM 2335 N N . ALA A 1 307 ? -11.864 18.456 13.381 1.00 86.75 307 ALA A N 1
ATOM 2336 C CA . ALA A 1 307 ? -12.516 19.748 13.508 1.00 86.75 307 ALA A CA 1
ATOM 2337 C C . ALA A 1 307 ? -11.519 20.902 13.365 1.00 86.75 307 ALA A C 1
ATOM 2339 O O . ALA A 1 307 ? -10.334 20.779 13.683 1.00 86.75 307 ALA A O 1
ATOM 2340 N N . SER A 1 308 ? -12.016 22.056 12.915 1.00 85.12 308 SER A N 1
ATOM 2341 C CA . SER A 1 308 ? -11.222 23.281 12.793 1.00 85.12 308 SER A CA 1
ATOM 2342 C C . SER A 1 308 ? -10.882 23.914 14.139 1.00 85.12 308 SER A C 1
ATOM 2344 O O . SER A 1 308 ? -9.871 24.603 14.260 1.00 85.12 308 SER A O 1
ATOM 2346 N N . THR A 1 309 ? -11.716 23.677 15.152 1.00 84.75 309 THR A N 1
ATOM 2347 C CA . THR A 1 309 ? -11.536 24.164 16.520 1.00 84.75 309 THR A CA 1
ATOM 2348 C C . THR A 1 309 ? -12.033 23.122 17.515 1.00 84.75 309 THR A C 1
ATOM 2350 O O . THR A 1 309 ? -12.910 22.319 17.192 1.00 84.75 309 THR A O 1
ATOM 2353 N N . SER A 1 310 ? -11.532 23.184 18.749 1.00 86.75 310 SER A N 1
ATOM 2354 C CA . SER A 1 310 ? -11.975 22.312 19.844 1.00 86.75 310 SER A CA 1
ATOM 2355 C C . SER A 1 310 ? -13.450 22.502 20.216 1.00 86.75 310 SER A C 1
ATOM 2357 O O . SER A 1 310 ? -14.061 21.597 20.775 1.00 86.75 310 SER A O 1
ATOM 2359 N N . ALA A 1 311 ? -14.046 23.651 19.876 1.00 84.81 311 ALA A N 1
ATOM 2360 C CA . ALA A 1 311 ? -15.476 23.900 20.053 1.00 84.81 311 ALA A CA 1
ATOM 2361 C C . ALA A 1 311 ? -16.344 23.083 19.079 1.00 84.81 311 ALA A C 1
ATOM 2363 O O . ALA A 1 311 ? -17.478 22.746 19.408 1.00 84.81 311 ALA A O 1
ATOM 2364 N N . ASN A 1 312 ? -15.810 22.756 17.897 1.00 81.31 312 ASN A N 1
ATOM 2365 C CA . ASN A 1 312 ? -16.519 22.005 16.858 1.00 81.31 312 ASN A CA 1
ATOM 2366 C C . ASN A 1 312 ? -16.257 20.491 16.931 1.00 81.31 312 ASN A C 1
ATOM 2368 O O . ASN A 1 312 ? -16.958 19.726 16.275 1.00 81.31 312 ASN A O 1
ATOM 2372 N N . GLY A 1 313 ? -15.252 20.048 17.693 1.00 85.25 313 GLY A N 1
ATOM 2373 C CA . GLY A 1 313 ? -14.917 18.634 17.841 1.00 85.25 313 GLY A CA 1
ATOM 2374 C C . GLY A 1 313 ? -13.433 18.391 18.104 1.00 85.25 313 GLY A C 1
ATOM 2375 O O . GLY A 1 313 ? -12.721 19.250 18.617 1.00 85.25 313 GLY A O 1
ATOM 2376 N N . PHE A 1 314 ? -12.963 17.195 17.757 1.00 87.44 314 PHE A N 1
ATOM 2377 C CA . PHE A 1 314 ? -11.566 16.809 17.938 1.00 87.44 314 PHE A CA 1
ATOM 2378 C C . PHE A 1 314 ? -10.660 17.449 16.894 1.00 87.44 314 PHE A C 1
ATOM 2380 O O . PHE A 1 314 ? -10.915 17.328 15.699 1.00 87.44 314 PHE A O 1
ATOM 2387 N N . VAL A 1 315 ? -9.595 18.107 17.338 1.00 90.00 315 VAL A N 1
ATOM 2388 C CA . VAL A 1 315 ? -8.632 18.760 16.449 1.00 90.00 315 VAL A CA 1
ATOM 2389 C C . VAL A 1 315 ? -7.446 17.828 16.237 1.00 90.00 315 VAL A C 1
ATOM 2391 O O . VAL A 1 315 ? -6.806 17.435 17.203 1.00 90.00 315 VAL A O 1
ATOM 2394 N N . PHE A 1 316 ? -7.148 17.517 14.977 1.00 90.12 316 PHE A N 1
ATOM 2395 C CA . PHE A 1 316 ? -5.901 16.858 14.587 1.00 90.12 316 PHE A CA 1
ATOM 2396 C C . PHE A 1 316 ? -4.778 17.878 14.537 1.00 90.12 316 PHE A C 1
ATOM 2398 O O . PHE A 1 316 ? -4.875 18.847 13.785 1.00 90.12 316 PHE A O 1
ATOM 2405 N N . ASP A 1 317 ? -3.741 17.718 15.340 1.00 89.88 317 ASP A N 1
ATOM 2406 C CA . ASP A 1 317 ? -2.586 18.615 15.366 1.00 89.88 317 ASP A CA 1
ATOM 2407 C C . ASP A 1 317 ? -1.248 17.886 15.510 1.00 89.88 317 ASP A C 1
ATOM 2409 O O . ASP A 1 317 ? -0.201 18.524 15.393 1.00 89.88 317 ASP A O 1
ATOM 2413 N N . VAL A 1 318 ? -1.255 16.563 15.687 1.00 90.69 318 VAL A N 1
ATOM 2414 C CA . VAL A 1 318 ? -0.035 15.786 15.892 1.00 90.69 318 VAL A CA 1
ATOM 2415 C C . VAL A 1 318 ? 0.790 15.749 14.608 1.00 90.69 318 VAL A C 1
ATOM 2417 O O . VAL A 1 318 ? 1.964 16.113 14.644 1.00 90.69 318 VAL A O 1
ATOM 2420 N N . LEU A 1 319 ? 0.192 15.386 13.466 1.00 90.56 319 LEU A N 1
ATOM 2421 C CA . LEU A 1 319 ? 0.895 15.354 12.177 1.00 90.56 319 LEU A CA 1
ATOM 2422 C C . LEU A 1 319 ? 1.394 16.747 11.803 1.00 90.56 319 LEU A C 1
ATOM 2424 O O . LEU A 1 319 ? 2.565 16.908 11.475 1.00 90.56 319 LEU A O 1
ATOM 2428 N N . GLN A 1 320 ? 0.535 17.758 11.962 1.00 90.44 320 GLN A N 1
ATOM 2429 C CA . GLN A 1 320 ? 0.882 19.164 11.750 1.00 90.44 320 GLN A CA 1
ATOM 2430 C C . GLN A 1 320 ? 2.148 19.553 12.529 1.00 90.44 320 GLN A C 1
ATOM 2432 O O . GLN A 1 320 ? 3.078 20.120 11.960 1.00 90.44 320 GLN A O 1
ATOM 2437 N N . ASN A 1 321 ? 2.186 19.250 13.828 1.00 90.50 321 ASN A N 1
ATOM 2438 C CA . ASN A 1 321 ? 3.276 19.659 14.709 1.00 90.50 321 ASN A CA 1
ATOM 2439 C C . ASN A 1 321 ? 4.551 18.829 14.534 1.00 90.50 321 ASN A C 1
ATOM 2441 O O . ASN A 1 321 ? 5.612 19.309 14.910 1.00 90.50 321 ASN A O 1
ATOM 2445 N N . VAL A 1 322 ? 4.466 17.596 14.031 1.00 91.50 322 VAL A N 1
ATOM 2446 C CA . VAL A 1 322 ? 5.627 16.710 13.837 1.00 91.50 322 VAL A CA 1
ATOM 2447 C C . VAL A 1 322 ? 6.307 16.952 12.487 1.00 91.50 322 VAL A C 1
ATOM 2449 O O . VAL A 1 322 ? 7.523 16.782 12.373 1.00 91.50 322 VAL A O 1
ATOM 2452 N N . THR A 1 323 ? 5.559 17.385 11.469 1.00 91.00 323 THR A N 1
ATOM 2453 C CA . THR A 1 323 ? 6.108 17.653 10.132 1.00 91.00 323 THR A CA 1
ATOM 2454 C C . THR A 1 323 ? 6.531 19.105 9.914 1.00 91.00 323 THR A C 1
ATOM 2456 O O . THR A 1 323 ? 6.869 19.467 8.794 1.00 91.00 323 THR A O 1
ATOM 2459 N N . GLY A 1 324 ? 6.565 19.949 10.952 1.00 90.81 324 GLY A N 1
ATOM 2460 C CA . GLY A 1 324 ? 7.106 21.309 10.837 1.00 90.81 324 GLY A CA 1
ATOM 2461 C C . GLY A 1 324 ? 6.090 22.432 10.696 1.00 90.81 324 GLY A C 1
ATOM 2462 O O . GLY A 1 324 ? 6.485 23.532 10.322 1.00 90.81 324 GLY A O 1
ATOM 2463 N N . PHE A 1 325 ? 4.815 22.213 11.015 1.00 90.75 325 PHE A N 1
ATOM 2464 C CA . PHE A 1 325 ? 3.782 23.245 10.933 1.00 90.75 325 PHE A CA 1
ATOM 2465 C C . PHE A 1 325 ? 3.172 23.583 12.292 1.00 90.75 325 PHE A C 1
ATOM 2467 O O . PHE A 1 325 ? 3.200 22.805 13.246 1.00 90.75 325 PHE A O 1
ATOM 2474 N N . LYS A 1 326 ? 2.591 24.779 12.387 1.00 89.75 326 LYS A N 1
ATOM 2475 C CA . LYS A 1 326 ? 1.850 25.236 13.566 1.00 89.75 326 LYS A CA 1
ATOM 2476 C C . LYS A 1 326 ? 0.807 26.270 13.165 1.00 89.75 326 LYS A C 1
ATOM 2478 O O . LYS A 1 326 ? 1.047 27.103 12.291 1.00 89.75 326 LYS A O 1
ATOM 2483 N N . MET A 1 327 ? -0.339 26.235 13.836 1.00 85.75 327 MET A N 1
ATOM 2484 C CA . MET A 1 327 ? -1.339 27.299 13.753 1.00 85.75 327 MET A CA 1
ATOM 2485 C C . MET A 1 327 ? -0.936 28.469 14.661 1.00 85.75 327 MET A C 1
ATOM 2487 O O . MET A 1 327 ? -0.816 28.295 15.874 1.00 85.75 327 MET A O 1
ATOM 2491 N N . GLU A 1 328 ? -0.787 29.667 14.098 1.00 79.50 328 GLU A N 1
ATOM 2492 C CA . GLU A 1 328 ? -0.617 30.924 14.838 1.00 79.50 328 GLU A CA 1
ATOM 2493 C C . GLU A 1 328 ? -1.593 31.978 14.315 1.00 79.50 328 GLU A C 1
ATOM 2495 O O . GLU A 1 328 ? -1.723 32.171 13.112 1.00 79.50 328 GLU A O 1
ATOM 2500 N N . GLU A 1 329 ? -2.320 32.635 15.224 1.00 79.75 329 GLU A N 1
ATOM 2501 C CA . GLU A 1 329 ? -3.276 33.711 14.898 1.00 79.75 329 GLU A CA 1
ATOM 2502 C C . GLU A 1 329 ? -4.290 33.354 13.786 1.00 79.75 329 GLU A C 1
ATOM 2504 O O . GLU A 1 329 ? -4.764 34.205 13.039 1.00 79.75 329 GLU A O 1
ATOM 2509 N N . GLY A 1 330 ? -4.648 32.070 13.674 1.00 76.44 330 GLY A N 1
ATOM 2510 C CA . GLY A 1 330 ? -5.582 31.579 12.657 1.00 76.44 330 GLY A CA 1
ATOM 2511 C C . GLY A 1 330 ? -4.966 31.345 11.272 1.00 76.44 330 GLY A C 1
ATOM 2512 O O . GLY A 1 330 ? -5.714 31.115 10.324 1.00 76.44 330 GLY A O 1
ATOM 2513 N N . GLN A 1 331 ? -3.638 31.380 11.137 1.00 80.56 331 GLN A N 1
ATOM 2514 C CA . GLN A 1 331 ? -2.903 31.006 9.927 1.00 80.56 331 GLN A CA 1
ATOM 2515 C C . GLN A 1 331 ? -1.964 29.828 10.208 1.00 80.56 331 GLN A C 1
ATOM 2517 O O . GLN A 1 331 ? -1.372 29.726 11.282 1.00 80.56 331 GLN A O 1
ATOM 2522 N N . LEU A 1 332 ? -1.828 28.930 9.233 1.00 86.12 332 LEU A N 1
ATOM 2523 C CA . LEU A 1 332 ? -0.865 27.836 9.294 1.00 86.12 332 LEU A CA 1
ATOM 2524 C C . LEU A 1 332 ? 0.486 28.342 8.778 1.00 86.12 332 LEU A C 1
ATOM 2526 O O . LEU A 1 332 ? 0.556 28.912 7.691 1.00 86.12 332 LEU A O 1
ATOM 2530 N N . SER A 1 333 ? 1.551 28.173 9.555 1.00 86.50 333 SER A N 1
ATOM 2531 C CA . SER A 1 333 ? 2.911 28.564 9.159 1.00 86.50 333 SER A CA 1
ATOM 2532 C C . SER A 1 333 ? 3.906 27.439 9.445 1.00 86.50 333 SER A C 1
ATOM 2534 O O . SER A 1 333 ? 3.650 26.577 10.290 1.00 86.50 333 SER A O 1
ATOM 2536 N N . ALA A 1 334 ? 5.029 27.448 8.729 1.00 88.56 334 ALA A N 1
ATOM 2537 C CA . ALA A 1 334 ? 6.122 26.507 8.935 1.00 88.56 334 ALA A CA 1
ATOM 2538 C C . ALA A 1 334 ? 7.055 26.991 10.061 1.00 88.56 334 ALA A C 1
ATOM 2540 O O . ALA A 1 334 ? 7.436 28.163 10.093 1.00 88.56 334 ALA A O 1
ATOM 2541 N N . TYR A 1 335 ? 7.411 26.091 10.981 1.00 89.88 335 TYR A N 1
ATOM 2542 C CA . TYR A 1 335 ? 8.291 26.341 12.129 1.00 89.88 335 TYR A CA 1
ATOM 2543 C C . TYR A 1 335 ? 9.345 25.255 12.216 1.00 89.88 335 TYR A C 1
ATOM 2545 O O . TYR A 1 335 ? 9.028 24.070 12.328 1.00 89.88 335 TYR A O 1
ATOM 2553 N N . GLU A 1 336 ? 10.599 25.678 12.229 1.00 90.38 336 GLU A N 1
ATOM 2554 C CA . GLU A 1 336 ? 11.754 24.799 12.252 1.00 90.38 336 GLU A CA 1
ATOM 2555 C C . GLU A 1 336 ? 11.753 23.913 13.503 1.00 90.38 336 GLU A C 1
ATOM 2557 O O . GLU A 1 336 ? 12.024 22.721 13.402 1.00 90.38 336 GLU A O 1
ATOM 2562 N N . GLN A 1 337 ? 11.332 24.438 14.665 1.00 90.50 337 GLN A N 1
ATOM 2563 C CA . GLN A 1 337 ? 11.291 23.665 15.915 1.00 90.50 337 GLN A CA 1
ATOM 2564 C C . GLN A 1 337 ? 10.267 22.524 15.888 1.00 90.50 337 GLN A C 1
ATOM 2566 O O . GLN A 1 337 ? 10.371 21.590 16.679 1.00 90.50 337 GLN A O 1
ATOM 2571 N N . ASN A 1 338 ? 9.286 22.595 14.989 1.00 91.69 338 ASN A N 1
ATOM 2572 C CA . ASN A 1 338 ? 8.274 21.562 14.810 1.00 91.69 338 ASN A CA 1
ATOM 2573 C C . ASN A 1 338 ? 8.689 20.533 13.743 1.00 91.69 338 ASN A C 1
ATOM 2575 O O . ASN A 1 338 ? 7.997 19.540 13.547 1.00 91.69 338 ASN A O 1
ATOM 2579 N N . GLN A 1 339 ? 9.792 20.745 13.018 1.00 91.81 339 GLN A N 1
ATOM 2580 C CA . GLN A 1 339 ? 10.251 19.836 11.968 1.00 91.81 339 GLN A CA 1
ATOM 2581 C C . GLN A 1 339 ? 10.993 18.646 12.597 1.00 91.81 339 GLN A C 1
ATOM 2583 O O . GLN A 1 339 ? 12.222 18.572 12.599 1.00 91.81 339 GLN A O 1
ATOM 2588 N N . GLN A 1 340 ? 10.234 17.725 13.190 1.00 93.69 340 GLN A N 1
ATOM 2589 C CA . GLN A 1 340 ? 10.773 16.527 13.836 1.00 93.69 340 GLN A CA 1
ATOM 2590 C C . GLN A 1 340 ? 11.002 15.392 12.836 1.00 93.69 340 GLN A C 1
ATOM 2592 O O . GLN A 1 340 ? 11.892 14.572 13.027 1.00 93.69 340 GLN A O 1
ATOM 2597 N N . VAL A 1 341 ? 10.217 15.338 11.760 1.00 94.06 341 VAL A N 1
ATOM 2598 C CA . VAL A 1 341 ? 10.365 14.327 10.709 1.00 94.06 341 VAL A CA 1
ATOM 2599 C C . VAL A 1 341 ? 10.579 15.010 9.367 1.00 94.06 341 VAL A C 1
ATOM 2601 O O . VAL A 1 341 ? 9.864 15.944 9.002 1.00 94.06 341 VAL A O 1
ATOM 2604 N N . LEU A 1 342 ? 11.583 14.528 8.644 1.00 94.19 342 LEU A N 1
ATOM 2605 C CA . LEU A 1 342 ? 12.006 15.008 7.337 1.00 94.19 342 LEU A CA 1
ATOM 2606 C C . LEU A 1 342 ? 11.788 13.927 6.277 1.00 94.19 342 LEU A C 1
ATOM 2608 O O . LEU A 1 342 ? 11.944 12.746 6.590 1.00 94.19 342 LEU A O 1
ATOM 2612 N N . PRO A 1 343 ? 11.517 14.301 5.016 1.00 95.94 343 PRO A N 1
ATOM 2613 C CA . PRO A 1 343 ? 11.630 13.366 3.905 1.00 95.94 343 PRO A CA 1
ATOM 2614 C C . PRO A 1 343 ? 13.086 12.897 3.772 1.00 95.94 343 PRO A C 1
ATOM 2616 O O . PRO A 1 343 ? 14.025 13.691 3.874 1.00 95.94 343 PRO A O 1
ATOM 2619 N N . SER A 1 344 ? 13.280 11.603 3.545 1.00 96.75 344 SER A N 1
ATOM 2620 C CA . SER A 1 344 ? 14.606 11.001 3.475 1.00 96.75 344 SER A CA 1
ATOM 2621 C C . SER A 1 344 ? 15.351 11.406 2.192 1.00 96.75 344 SER A C 1
ATOM 2623 O O . SER A 1 344 ? 14.721 11.613 1.145 1.00 96.75 344 SER A O 1
ATOM 2625 N N . PRO A 1 345 ? 16.695 11.506 2.222 1.00 96.12 345 PRO A N 1
ATOM 2626 C CA . PRO A 1 345 ? 17.499 11.665 1.010 1.00 96.12 345 PRO A CA 1
ATOM 2627 C C . PRO A 1 345 ? 17.165 10.632 -0.071 1.00 96.12 345 PRO A C 1
ATOM 2629 O O . PRO A 1 345 ? 17.066 10.986 -1.248 1.00 96.12 345 PRO A O 1
ATOM 2632 N N . GLN A 1 346 ? 16.895 9.386 0.327 1.00 95.25 346 GLN A N 1
ATOM 2633 C CA . GLN A 1 346 ? 16.501 8.331 -0.596 1.00 95.25 346 GLN A CA 1
ATOM 2634 C C . GLN A 1 346 ? 15.198 8.666 -1.318 1.00 95.25 346 GLN A C 1
ATOM 2636 O O . GLN A 1 346 ? 15.173 8.622 -2.546 1.00 95.25 346 GLN A O 1
ATOM 2641 N N . PHE A 1 347 ? 14.151 9.081 -0.601 1.00 95.75 347 PHE A N 1
ATOM 2642 C CA . PHE A 1 347 ? 12.884 9.495 -1.207 1.00 95.75 347 PHE A CA 1
ATOM 2643 C C . PHE A 1 347 ? 13.054 10.701 -2.147 1.00 95.75 347 PHE A C 1
ATOM 2645 O O . PHE A 1 347 ? 12.556 10.690 -3.275 1.00 95.75 347 PHE A O 1
ATOM 2652 N N . ILE A 1 348 ? 13.814 11.719 -1.728 1.00 93.50 348 ILE A N 1
ATOM 2653 C CA . ILE A 1 348 ? 14.091 12.899 -2.564 1.00 93.50 348 ILE A CA 1
ATOM 2654 C C . ILE A 1 348 ? 14.822 12.484 -3.848 1.00 93.50 348 ILE A C 1
ATOM 2656 O O . ILE A 1 348 ? 14.496 12.966 -4.934 1.00 93.50 348 ILE A O 1
ATOM 2660 N N . SER A 1 349 ? 15.813 11.599 -3.740 1.00 93.88 349 SER A N 1
ATOM 2661 C CA . SER A 1 349 ? 16.568 11.106 -4.893 1.00 93.88 349 SER A CA 1
ATOM 2662 C C . SER A 1 349 ? 15.729 10.203 -5.802 1.00 93.88 349 SER A C 1
ATOM 2664 O O . SER A 1 349 ? 15.845 10.327 -7.017 1.00 93.88 349 SER A O 1
ATOM 2666 N N . LEU A 1 350 ? 14.828 9.383 -5.245 1.00 93.25 350 LEU A N 1
ATOM 2667 C CA . LEU A 1 350 ? 13.871 8.571 -6.000 1.00 93.25 350 LEU A CA 1
ATOM 2668 C C . LEU A 1 350 ? 12.954 9.460 -6.840 1.00 93.25 350 LEU A C 1
ATOM 2670 O O . LEU A 1 350 ? 12.776 9.207 -8.030 1.00 93.25 350 LEU A O 1
ATOM 2674 N N . CYS A 1 351 ? 12.430 10.535 -6.248 1.00 88.19 351 CYS A N 1
ATOM 2675 C CA . CYS A 1 351 ? 11.635 11.516 -6.977 1.00 88.19 351 CYS A CA 1
ATOM 2676 C C . CYS A 1 351 ? 12.451 12.192 -8.087 1.00 88.19 351 CYS A C 1
ATOM 2678 O O . CYS A 1 351 ? 11.980 12.349 -9.206 1.00 88.19 351 CYS A O 1
ATOM 2680 N N . LYS A 1 352 ? 13.695 12.595 -7.812 1.00 86.12 352 LYS A N 1
ATOM 2681 C CA . LYS A 1 352 ? 14.557 13.250 -8.813 1.00 86.12 352 LYS A CA 1
ATOM 2682 C C . LYS A 1 352 ? 15.001 12.319 -9.942 1.00 86.12 352 LYS A C 1
ATOM 2684 O O . LYS A 1 352 ? 15.273 12.802 -11.035 1.00 86.12 352 LYS A O 1
ATOM 2689 N N . ALA A 1 353 ? 15.078 11.018 -9.679 1.00 88.50 353 ALA A N 1
ATOM 2690 C CA . ALA A 1 353 ? 15.457 10.006 -10.659 1.00 88.50 353 ALA A CA 1
ATOM 2691 C C . ALA A 1 353 ? 14.329 9.665 -11.645 1.00 88.50 353 ALA A C 1
ATOM 2693 O O . ALA A 1 353 ? 14.574 8.924 -12.594 1.00 88.50 353 ALA A O 1
ATOM 2694 N N . GLN A 1 354 ? 13.113 10.186 -11.445 1.00 85.12 354 GLN A N 1
ATOM 2695 C CA . GLN A 1 354 ? 12.009 9.948 -12.368 1.00 85.12 354 GLN A CA 1
ATOM 2696 C C . GLN A 1 354 ? 12.267 10.564 -13.747 1.00 85.12 354 GLN A C 1
ATOM 2698 O O . GLN A 1 354 ? 12.834 11.655 -13.883 1.00 85.12 354 GLN A O 1
ATOM 2703 N N . ARG A 1 355 ? 11.837 9.829 -14.774 1.00 80.25 355 ARG A N 1
ATOM 2704 C CA . ARG A 1 355 ? 12.160 10.062 -16.184 1.00 80.25 355 ARG A CA 1
ATOM 2705 C C . ARG A 1 355 ? 10.887 10.150 -17.002 1.00 80.25 355 ARG A C 1
ATOM 2707 O O . ARG A 1 355 ? 9.909 9.481 -16.675 1.00 80.25 355 ARG A O 1
ATOM 2714 N N . PHE A 1 356 ? 10.921 10.911 -18.089 1.00 76.69 356 PHE A N 1
ATOM 2715 C CA . PHE A 1 356 ? 9.767 11.031 -18.972 1.00 76.69 356 PHE A CA 1
ATOM 2716 C C . PHE A 1 356 ? 10.124 11.269 -20.433 1.00 76.69 356 PHE A C 1
ATOM 2718 O O . PHE A 1 356 ? 11.250 11.636 -20.767 1.00 76.69 356 PHE A O 1
ATOM 2725 N N . ASN A 1 357 ? 9.135 11.063 -21.304 1.00 71.75 357 ASN A N 1
ATOM 2726 C CA . ASN A 1 357 ? 9.259 11.336 -22.730 1.00 71.75 357 ASN A CA 1
ATOM 2727 C C . ASN A 1 357 ? 9.112 12.838 -22.990 1.00 71.75 357 ASN A C 1
ATOM 2729 O O . ASN A 1 357 ? 8.074 13.438 -22.708 1.00 71.75 357 ASN A O 1
ATOM 2733 N N . LYS A 1 358 ? 10.138 13.447 -23.577 1.00 69.56 358 LYS A N 1
ATOM 2734 C CA . LYS A 1 358 ? 10.077 14.780 -24.170 1.00 69.56 358 LYS A CA 1
ATOM 2735 C C . LYS A 1 358 ? 9.609 14.662 -25.611 1.00 69.56 358 LYS A C 1
ATOM 2737 O O . LYS A 1 358 ? 10.196 13.924 -26.396 1.00 69.56 358 LYS A O 1
ATOM 2742 N N . PHE A 1 359 ? 8.581 15.424 -25.963 1.00 64.62 359 PHE A N 1
ATOM 2743 C CA . PHE A 1 359 ? 7.988 15.410 -27.296 1.00 64.62 359 PHE A CA 1
ATOM 2744 C C . PHE A 1 359 ? 8.565 16.533 -28.145 1.00 64.62 359 PHE A C 1
ATOM 2746 O O . PHE A 1 359 ? 8.509 17.702 -27.759 1.00 64.62 359 PHE A O 1
ATOM 2753 N N . SER A 1 360 ? 9.060 16.193 -29.332 1.00 61.12 360 SER A N 1
ATOM 2754 C CA . SER A 1 360 ? 9.328 17.174 -30.379 1.00 61.12 360 SER A CA 1
ATOM 2755 C C . SER A 1 360 ? 8.690 16.745 -31.696 1.00 61.12 360 SER A C 1
ATOM 2757 O O . SER A 1 360 ? 8.610 15.560 -32.019 1.00 61.12 360 SER A O 1
ATOM 2759 N N . VAL A 1 361 ? 8.178 17.733 -32.428 1.00 55.59 361 VAL A N 1
ATOM 2760 C CA . VAL A 1 361 ? 7.557 17.552 -33.741 1.00 55.59 361 VAL A CA 1
ATOM 2761 C C . VAL A 1 361 ? 8.421 18.286 -34.755 1.00 55.59 361 VAL A C 1
ATOM 2763 O O . VAL A 1 361 ? 8.645 19.491 -34.623 1.00 55.59 361 VAL A O 1
ATOM 2766 N N . ASP A 1 362 ? 8.919 17.552 -35.744 1.00 52.41 362 ASP A N 1
ATOM 2767 C CA . ASP A 1 362 ? 9.753 18.064 -36.830 1.00 52.41 362 ASP A CA 1
ATOM 2768 C C . ASP A 1 362 ? 9.111 17.669 -38.167 1.00 52.41 362 ASP A C 1
ATOM 2770 O O . ASP A 1 362 ? 9.324 16.570 -38.682 1.00 52.41 362 ASP A O 1
ATOM 2774 N N . GLY A 1 363 ? 8.217 18.526 -38.673 1.00 62.00 363 GLY A N 1
ATOM 2775 C CA . GLY A 1 363 ? 7.308 18.165 -39.766 1.00 62.00 363 GLY A CA 1
ATOM 2776 C C . GLY A 1 363 ? 6.306 17.092 -39.324 1.00 62.00 363 GLY A C 1
ATOM 2777 O O . GLY A 1 363 ? 5.612 17.287 -38.331 1.00 62.00 363 GLY A O 1
ATOM 2778 N N . ASP A 1 364 ? 6.265 15.962 -40.037 1.00 45.94 364 ASP A N 1
ATOM 2779 C CA . ASP A 1 364 ? 5.417 14.797 -39.722 1.00 45.94 364 ASP A CA 1
ATOM 2780 C C . ASP A 1 364 ? 6.113 13.769 -38.798 1.00 45.94 364 ASP A C 1
ATOM 2782 O O . ASP A 1 364 ? 5.585 12.686 -38.543 1.00 45.94 364 ASP A O 1
ATOM 2786 N N . ILE A 1 365 ? 7.318 14.075 -38.298 1.00 47.69 365 ILE A N 1
ATOM 2787 C CA . ILE A 1 365 ? 8.098 13.172 -37.442 1.00 47.69 365 ILE A CA 1
ATOM 2788 C C . ILE A 1 365 ? 7.868 13.525 -35.970 1.00 47.69 365 ILE A C 1
ATOM 2790 O O . ILE A 1 365 ? 8.252 14.601 -35.507 1.00 47.69 365 ILE A O 1
ATOM 2794 N N . TYR A 1 366 ? 7.309 12.576 -35.219 1.00 53.97 366 TYR A N 1
ATOM 2795 C CA . TYR A 1 366 ? 7.224 12.628 -33.760 1.00 53.97 366 TYR A CA 1
ATOM 2796 C C . TYR A 1 366 ? 8.489 12.014 -33.153 1.00 53.97 366 TYR A C 1
ATOM 2798 O O . TYR A 1 366 ? 8.698 10.805 -33.231 1.00 53.97 366 TYR A O 1
ATOM 2806 N N . LYS A 1 367 ? 9.336 12.838 -32.535 1.00 58.62 367 LYS A N 1
ATOM 2807 C CA . LYS A 1 367 ? 10.520 12.390 -31.791 1.00 58.62 367 LYS A CA 1
ATOM 2808 C C . LYS A 1 367 ? 10.196 12.381 -30.299 1.00 58.62 367 LYS A C 1
ATOM 2810 O O . LYS A 1 367 ? 9.661 13.361 -29.771 1.00 58.62 367 LYS A O 1
ATOM 2815 N N . ARG A 1 368 ? 10.527 11.279 -29.626 1.00 66.25 368 ARG A N 1
ATOM 2816 C CA . ARG A 1 368 ? 10.451 11.152 -28.167 1.00 66.25 368 ARG A CA 1
ATOM 2817 C C . ARG A 1 368 ? 11.834 10.875 -27.613 1.00 66.25 368 ARG A C 1
ATOM 2819 O O . ARG A 1 368 ? 12.453 9.876 -27.967 1.00 66.25 368 ARG A O 1
ATOM 2826 N N . GLU A 1 369 ? 12.308 11.786 -26.780 1.00 69.31 369 GLU A N 1
ATOM 2827 C CA . GLU A 1 369 ? 13.625 11.712 -26.153 1.00 69.31 369 GLU A CA 1
ATOM 2828 C C . GLU A 1 369 ? 13.469 11.568 -24.642 1.00 69.31 369 GLU A C 1
ATOM 2830 O O . GLU A 1 369 ? 12.534 12.108 -24.050 1.00 69.31 369 GLU A O 1
ATOM 2835 N N . GLU A 1 370 ? 14.389 10.847 -24.010 1.00 74.31 370 GLU A N 1
ATOM 2836 C CA . GLU A 1 370 ? 14.430 10.748 -22.555 1.00 74.31 370 GLU A CA 1
ATOM 2837 C C . GLU A 1 370 ? 14.792 12.107 -21.950 1.00 74.31 370 GLU A C 1
ATOM 2839 O O . GLU A 1 370 ? 15.784 12.731 -22.329 1.00 74.31 370 GLU A O 1
ATOM 2844 N N . PHE A 1 371 ? 13.991 12.561 -20.990 1.00 71.75 371 PHE A N 1
ATOM 2845 C CA . PHE A 1 371 ? 14.262 13.770 -20.232 1.00 71.75 371 PHE A CA 1
ATOM 2846 C C . PHE A 1 371 ? 14.229 13.482 -18.732 1.00 71.75 371 PHE A C 1
ATOM 2848 O O . PHE A 1 371 ? 13.280 12.904 -18.195 1.00 71.75 371 PHE A O 1
ATOM 2855 N N . MET A 1 372 ? 15.279 13.941 -18.054 1.00 72.25 372 MET A N 1
ATOM 2856 C CA . MET A 1 372 ? 15.433 13.863 -16.604 1.00 72.25 372 MET A CA 1
ATOM 2857 C C . MET A 1 372 ? 14.864 15.132 -15.965 1.00 72.25 372 MET A C 1
ATOM 2859 O O . MET A 1 372 ? 15.578 16.121 -15.806 1.00 72.25 372 MET A O 1
ATOM 2863 N N . GLY A 1 373 ? 13.575 15.127 -15.628 1.00 63.38 373 GLY A N 1
ATOM 2864 C CA . GLY A 1 373 ? 12.922 16.282 -14.996 1.00 63.38 373 GLY A CA 1
ATOM 2865 C C . GLY A 1 373 ? 12.483 16.073 -13.554 1.00 63.38 373 GLY A C 1
ATOM 2866 O O . GLY A 1 373 ? 12.105 17.048 -12.906 1.00 63.38 373 GLY A O 1
ATOM 2867 N N . GLY A 1 374 ? 12.567 14.841 -13.047 1.00 74.69 374 GLY A N 1
ATOM 2868 C CA . GLY A 1 374 ? 12.083 14.477 -11.721 1.00 74.69 374 GLY A CA 1
ATOM 2869 C C . GLY A 1 374 ? 10.557 14.387 -11.627 1.00 74.69 374 GLY A C 1
ATOM 2870 O O . GLY A 1 374 ? 9.828 14.648 -12.582 1.00 74.69 374 GLY A O 1
ATOM 2871 N N . ASP A 1 375 ? 10.088 13.984 -10.450 1.00 78.75 375 ASP A N 1
ATOM 2872 C CA . ASP A 1 375 ? 8.682 13.724 -10.153 1.00 78.75 375 ASP A CA 1
ATOM 2873 C C . ASP A 1 375 ? 7.944 15.007 -9.740 1.00 78.75 375 ASP A C 1
ATOM 2875 O O . ASP A 1 375 ? 8.319 15.671 -8.766 1.00 78.75 375 ASP A O 1
ATOM 2879 N N . GLY A 1 376 ? 6.848 15.327 -10.434 1.00 73.38 376 GLY A N 1
ATOM 2880 C CA . GLY A 1 376 ? 5.972 16.457 -10.107 1.00 73.38 376 GLY A CA 1
ATOM 2881 C C . GLY A 1 376 ? 5.330 16.375 -8.716 1.00 73.38 376 GLY A C 1
ATOM 2882 O O . GLY A 1 376 ? 4.864 17.384 -8.188 1.00 73.38 376 GLY A O 1
ATOM 2883 N N . ARG A 1 377 ? 5.339 15.201 -8.084 1.00 78.44 377 ARG A N 1
ATOM 2884 C CA . ARG A 1 377 ? 4.769 14.961 -6.760 1.00 78.44 377 ARG A CA 1
ATOM 2885 C C . ARG A 1 377 ? 5.731 15.303 -5.622 1.00 78.44 377 ARG A C 1
ATOM 2887 O O . ARG A 1 377 ? 5.271 15.578 -4.516 1.00 78.44 377 ARG A O 1
ATOM 2894 N N . LEU A 1 378 ? 7.040 15.411 -5.878 1.00 80.62 378 LEU A N 1
ATOM 2895 C CA . LEU A 1 378 ? 8.009 15.895 -4.885 1.00 80.62 378 LEU A CA 1
ATOM 2896 C C . LEU A 1 378 ? 7.625 17.272 -4.320 1.00 80.62 378 LEU A C 1
ATOM 2898 O O . LEU A 1 378 ? 7.440 17.371 -3.110 1.00 80.62 378 LEU A O 1
ATOM 2902 N N . PRO A 1 379 ? 7.427 18.327 -5.133 1.00 74.69 379 PRO A N 1
ATOM 2903 C CA . PRO A 1 379 ? 6.953 19.611 -4.617 1.00 74.69 379 PRO A CA 1
ATOM 2904 C C . PRO A 1 379 ? 5.524 19.565 -4.045 1.00 74.69 379 PRO A C 1
ATOM 2906 O O . PRO A 1 379 ? 5.141 20.505 -3.357 1.00 74.69 379 PRO A O 1
ATOM 2909 N N . ALA A 1 380 ? 4.742 18.507 -4.298 1.00 74.81 380 ALA A N 1
ATOM 2910 C CA . ALA A 1 380 ? 3.387 18.349 -3.765 1.00 74.81 380 ALA A CA 1
ATOM 2911 C C . ALA A 1 380 ? 3.340 17.643 -2.399 1.00 74.81 380 ALA A C 1
ATOM 2913 O O . ALA A 1 380 ? 2.437 17.888 -1.608 1.00 74.81 380 ALA A O 1
ATOM 2914 N N . TRP A 1 381 ? 4.274 16.743 -2.101 1.00 81.25 381 TRP A N 1
ATOM 2915 C CA . TRP A 1 381 ? 4.287 16.021 -0.821 1.00 81.25 381 TRP A CA 1
ATOM 2916 C C . TRP A 1 381 ? 5.415 16.458 0.094 1.00 81.25 381 TRP A C 1
ATOM 2918 O O . TRP A 1 381 ? 5.299 16.328 1.310 1.00 81.25 381 TRP A O 1
ATOM 2928 N N . ALA A 1 382 ? 6.502 16.950 -0.491 1.00 85.50 382 ALA A N 1
ATOM 2929 C CA . ALA A 1 382 ? 7.690 17.390 0.206 1.00 85.50 382 ALA A CA 1
ATOM 2930 C C . ALA A 1 382 ? 8.313 18.620 -0.482 1.00 85.50 382 ALA A C 1
ATOM 2932 O O . ALA A 1 382 ? 9.398 18.517 -1.056 1.00 85.50 382 ALA A O 1
ATOM 2933 N N . PRO A 1 383 ? 7.655 19.793 -0.482 1.00 81.88 383 PRO A N 1
ATOM 2934 C CA . PRO A 1 383 ? 8.244 21.027 -0.984 1.00 81.88 383 PRO A CA 1
ATOM 2935 C C . PRO A 1 383 ? 9.430 21.482 -0.130 1.00 81.88 383 PRO A C 1
ATOM 2937 O O . PRO A 1 383 ? 9.549 21.169 1.059 1.00 81.88 383 PRO A O 1
ATOM 2940 N N . ARG A 1 384 ? 10.304 22.291 -0.736 1.00 83.25 384 ARG A N 1
ATOM 2941 C CA . ARG A 1 384 ? 11.361 23.006 -0.017 1.00 83.25 384 ARG A CA 1
ATOM 2942 C C . ARG A 1 384 ? 10.799 24.313 0.540 1.00 83.25 384 ARG A C 1
ATOM 2944 O O . ARG A 1 384 ? 10.580 25.254 -0.214 1.00 83.25 384 ARG A O 1
ATOM 2951 N N . VAL A 1 385 ? 10.562 24.362 1.843 1.00 81.75 385 VAL A N 1
ATOM 2952 C CA . VAL A 1 385 ? 9.917 25.483 2.540 1.00 81.75 385 VAL A CA 1
ATOM 2953 C C . VAL A 1 385 ? 10.968 26.373 3.200 1.00 81.75 385 VAL A C 1
ATOM 2955 O O . VAL A 1 385 ? 11.996 25.881 3.664 1.00 81.75 385 VAL A O 1
ATOM 2958 N N . GLU A 1 386 ? 10.712 27.683 3.224 1.00 84.12 386 GLU A N 1
ATOM 2959 C CA . GLU A 1 386 ? 11.477 28.655 4.013 1.00 84.12 386 GLU A CA 1
ATOM 2960 C C . GLU A 1 386 ? 10.853 28.787 5.408 1.00 84.12 386 GLU A C 1
ATOM 2962 O O . GLU A 1 386 ? 9.666 29.091 5.548 1.00 84.12 386 GLU A O 1
ATOM 2967 N N . TYR A 1 387 ? 11.659 28.543 6.434 1.00 85.25 387 TYR A N 1
ATOM 2968 C CA . TYR A 1 387 ? 11.279 28.637 7.837 1.00 85.25 387 TYR A CA 1
ATOM 2969 C C . TYR A 1 387 ? 11.419 30.061 8.376 1.00 85.25 387 TYR A C 1
ATOM 2971 O O . TYR A 1 387 ? 12.028 30.933 7.757 1.00 85.25 387 TYR A O 1
ATOM 2979 N N . ARG A 1 388 ? 10.870 30.318 9.568 1.00 82.12 388 ARG A N 1
ATOM 2980 C CA . ARG A 1 388 ? 10.887 31.658 10.182 1.00 82.12 388 ARG A CA 1
ATOM 2981 C C . ARG A 1 388 ? 12.287 32.178 10.483 1.00 82.12 388 ARG A C 1
ATOM 2983 O O . ARG A 1 388 ? 12.495 33.389 10.493 1.00 82.12 388 ARG A O 1
ATOM 2990 N N . ASN A 1 389 ? 13.230 31.278 10.729 1.00 84.44 389 ASN A N 1
ATOM 2991 C CA . ASN A 1 389 ? 14.636 31.610 10.922 1.00 84.44 389 ASN A CA 1
ATOM 2992 C C . ASN A 1 389 ? 15.385 31.925 9.604 1.00 84.44 389 ASN A C 1
ATOM 2994 O O . ASN A 1 389 ? 16.544 32.329 9.663 1.00 84.44 389 ASN A O 1
ATOM 2998 N N . GLY A 1 390 ? 14.733 31.778 8.443 1.00 82.50 390 GLY A N 1
ATOM 2999 C CA . GLY A 1 390 ? 15.299 31.986 7.108 1.00 82.50 390 GLY A CA 1
ATOM 3000 C C . GLY A 1 390 ? 15.909 30.734 6.467 1.00 82.50 390 GLY A C 1
ATOM 3001 O O . GLY A 1 390 ? 16.313 30.789 5.304 1.00 82.50 390 GLY A O 1
ATOM 3002 N N . ASP A 1 391 ? 15.967 29.604 7.179 1.00 84.81 391 ASP A N 1
ATOM 3003 C CA . ASP A 1 391 ? 16.494 28.353 6.634 1.00 84.81 391 ASP A CA 1
ATOM 3004 C C . ASP A 1 391 ? 15.523 27.736 5.624 1.00 84.81 391 ASP A C 1
ATOM 3006 O O . ASP A 1 391 ? 14.304 27.825 5.764 1.00 84.81 391 ASP A O 1
ATOM 3010 N N . GLN A 1 392 ? 16.064 27.057 4.611 1.00 85.00 392 GLN A N 1
ATOM 3011 C CA . GLN A 1 392 ? 15.269 26.359 3.601 1.00 85.00 392 GLN A CA 1
ATOM 3012 C C . GLN A 1 392 ? 15.512 24.854 3.638 1.00 85.00 392 GLN A C 1
ATOM 3014 O O . GLN A 1 392 ? 16.616 24.402 3.318 1.00 85.00 392 GLN A O 1
ATOM 3019 N N . SER A 1 393 ? 14.467 24.074 3.920 1.00 87.94 393 SER A N 1
ATOM 3020 C CA . SER A 1 393 ? 14.539 22.608 3.991 1.00 87.94 393 SER A CA 1
ATOM 3021 C C . SER A 1 393 ? 13.296 21.936 3.400 1.00 87.94 393 SER A C 1
ATOM 3023 O O . SER A 1 393 ? 12.232 22.544 3.276 1.00 87.94 393 SER A O 1
ATOM 3025 N N . TYR A 1 394 ? 13.440 20.675 2.996 1.00 89.75 394 TYR A N 1
ATOM 3026 C CA . TYR A 1 394 ? 12.319 19.856 2.541 1.00 89.75 394 TYR A CA 1
ATOM 3027 C C . TYR A 1 394 ? 11.406 19.501 3.715 1.00 89.75 394 TYR A C 1
ATOM 3029 O O . TYR A 1 394 ? 11.890 19.112 4.773 1.00 89.75 394 TYR A O 1
ATOM 3037 N N . THR A 1 395 ? 10.094 19.628 3.530 1.00 89.12 395 THR A N 1
ATOM 3038 C CA . THR A 1 395 ? 9.102 19.491 4.608 1.00 89.12 395 THR A CA 1
ATOM 3039 C C . THR A 1 395 ? 7.944 18.627 4.155 1.00 89.12 395 THR A C 1
ATOM 3041 O O . THR A 1 395 ? 7.431 18.861 3.071 1.00 89.12 395 THR A O 1
ATOM 3044 N N . ILE A 1 396 ? 7.506 17.666 4.972 1.00 90.75 396 ILE A N 1
ATOM 3045 C CA . ILE A 1 396 ? 6.375 16.789 4.633 1.00 90.75 396 ILE A CA 1
ATOM 3046 C C . ILE A 1 396 ? 5.065 17.593 4.672 1.00 90.75 396 ILE A C 1
ATOM 3048 O O . ILE A 1 396 ? 4.553 17.918 5.744 1.00 90.75 396 ILE A O 1
ATOM 3052 N N . ASP A 1 397 ? 4.516 17.880 3.494 1.00 80.12 397 ASP A N 1
ATOM 3053 C CA . ASP A 1 397 ? 3.359 18.757 3.262 1.00 80.12 397 ASP A CA 1
ATOM 3054 C C . ASP A 1 397 ? 2.069 17.996 2.903 1.00 80.12 397 ASP A C 1
ATOM 3056 O O . ASP A 1 397 ? 1.006 18.586 2.731 1.00 80.12 397 ASP A O 1
ATOM 3060 N N . LYS A 1 398 ? 2.118 16.658 2.840 1.00 80.62 398 LYS A N 1
ATOM 3061 C CA . LYS A 1 398 ? 0.994 15.794 2.419 1.00 80.62 398 LYS A CA 1
ATOM 3062 C C . LYS A 1 398 ? -0.342 16.106 3.122 1.00 80.62 398 LYS A C 1
ATOM 3064 O O . LYS A 1 398 ? -1.406 15.999 2.514 1.00 80.62 398 LYS A O 1
ATOM 3069 N N . PHE A 1 399 ? -0.298 16.508 4.393 1.00 79.38 399 PHE A N 1
ATOM 3070 C CA . PHE A 1 399 ? -1.482 16.841 5.199 1.00 79.38 399 PHE A CA 1
ATOM 3071 C C . PHE A 1 399 ? -1.731 18.356 5.349 1.00 79.38 399 PHE A C 1
ATOM 3073 O O . PHE A 1 399 ? -2.796 18.756 5.832 1.00 79.38 399 PHE A O 1
ATOM 3080 N N . MET A 1 400 ? -0.779 19.197 4.934 1.00 83.19 400 MET A N 1
ATOM 3081 C CA . MET A 1 400 ? -0.767 20.649 5.159 1.00 83.19 400 MET A CA 1
ATOM 3082 C C . MET A 1 400 ? -0.700 21.459 3.849 1.00 83.19 400 MET A C 1
ATOM 3084 O O . MET A 1 400 ? -0.095 22.532 3.828 1.00 83.19 400 MET A O 1
ATOM 3088 N N . PRO A 1 401 ? -1.390 21.015 2.781 1.00 75.19 401 PRO A N 1
ATOM 3089 C CA . PRO A 1 401 ? -1.066 21.375 1.412 1.00 75.19 401 PRO A CA 1
ATOM 3090 C C . PRO A 1 401 ? -0.862 22.874 1.217 1.00 75.19 401 PRO A C 1
ATOM 3092 O O . PRO A 1 401 ? -1.710 23.705 1.578 1.00 75.19 401 PRO A O 1
ATOM 3095 N N . LEU A 1 402 ? 0.249 23.210 0.578 1.00 72.50 402 LEU A N 1
ATOM 3096 C CA . LEU A 1 402 ? 0.537 24.545 0.102 1.00 72.50 402 LEU A CA 1
ATOM 3097 C C . LEU A 1 402 ? -0.658 25.141 -0.666 1.00 72.50 402 LEU A C 1
ATOM 3099 O O . LEU A 1 402 ? -1.164 24.603 -1.650 1.00 72.50 402 LEU A O 1
ATOM 3103 N N . ARG A 1 403 ? -1.085 26.316 -0.210 1.00 70.56 403 ARG A N 1
ATOM 3104 C CA . ARG A 1 403 ? -2.201 27.084 -0.760 1.00 70.56 403 ARG A CA 1
ATOM 3105 C C . ARG A 1 403 ? -1.769 28.028 -1.872 1.00 70.56 403 ARG A C 1
ATOM 3107 O O . ARG A 1 403 ? -2.484 28.162 -2.854 1.00 70.56 403 ARG A O 1
ATOM 3114 N N . ASN A 1 404 ? -0.649 28.723 -1.680 1.00 65.44 404 ASN A N 1
ATOM 3115 C CA . ASN A 1 404 ? -0.112 29.710 -2.613 1.00 65.44 404 ASN A CA 1
ATOM 3116 C C . ASN A 1 404 ? 1.418 29.678 -2.580 1.00 65.44 404 ASN A C 1
ATOM 3118 O O . ASN A 1 404 ? 2.027 29.469 -1.532 1.00 65.44 404 ASN A O 1
ATOM 3122 N N . SER A 1 405 ? 2.021 29.982 -3.724 1.00 65.62 405 SER A N 1
ATOM 3123 C CA . SER A 1 405 ? 3.446 30.267 -3.859 1.00 65.62 405 SER A CA 1
ATOM 3124 C C . SER A 1 405 ? 3.649 31.698 -4.354 1.00 65.62 405 SER A C 1
ATOM 3126 O O . SER A 1 405 ? 2.886 32.181 -5.192 1.00 65.62 405 SER A O 1
ATOM 3128 N N . THR A 1 406 ? 4.687 32.375 -3.876 1.00 63.78 406 THR A N 1
ATOM 3129 C CA . THR A 1 406 ? 5.091 33.697 -4.375 1.00 63.78 406 THR A CA 1
ATOM 3130 C C . THR A 1 406 ? 6.363 33.582 -5.204 1.00 63.78 406 THR A C 1
ATOM 3132 O O . THR A 1 406 ? 7.301 32.906 -4.791 1.00 63.78 406 THR A O 1
ATOM 3135 N N . TYR A 1 407 ? 6.409 34.258 -6.351 1.00 61.00 407 TYR A N 1
ATOM 3136 C CA . TYR A 1 407 ? 7.600 34.328 -7.199 1.00 61.00 407 TYR A CA 1
ATOM 3137 C C . TYR A 1 407 ? 8.475 35.512 -6.786 1.00 61.00 407 TYR A C 1
ATOM 3139 O O . TYR A 1 407 ? 7.979 36.633 -6.662 1.00 61.00 407 TYR A O 1
ATOM 3147 N N . GLU A 1 408 ? 9.773 35.277 -6.615 1.00 54.91 408 GLU A N 1
ATOM 3148 C CA . GLU A 1 408 ? 10.770 36.326 -6.412 1.00 54.91 408 GLU A CA 1
ATOM 3149 C C . GLU A 1 408 ? 11.963 36.081 -7.348 1.00 54.91 408 GLU A C 1
ATOM 3151 O O . GLU A 1 408 ? 12.885 35.321 -7.046 1.00 54.91 408 GLU A O 1
ATOM 3156 N N . GLY A 1 409 ? 11.914 36.690 -8.537 1.00 58.38 409 GLY A N 1
ATOM 3157 C CA . GLY A 1 409 ? 12.824 36.347 -9.634 1.00 58.38 409 GLY A CA 1
ATOM 3158 C C . GLY A 1 409 ? 12.569 34.922 -10.136 1.00 58.38 409 GLY A C 1
ATOM 3159 O O . GLY A 1 409 ? 11.415 34.546 -10.334 1.00 58.38 409 GLY A O 1
ATOM 3160 N N . ASP A 1 410 ? 13.634 34.133 -10.291 1.00 45.09 410 ASP A N 1
ATOM 3161 C CA . ASP A 1 410 ? 13.563 32.715 -10.685 1.00 45.09 410 ASP A CA 1
ATOM 3162 C C . ASP A 1 410 ? 13.257 31.770 -9.501 1.00 45.09 410 ASP A C 1
ATOM 3164 O O . ASP A 1 410 ? 13.125 30.560 -9.686 1.00 45.09 410 ASP A O 1
ATOM 3168 N N . ASN A 1 411 ? 13.135 32.297 -8.274 1.00 51.53 411 ASN A N 1
ATOM 3169 C CA . ASN A 1 411 ? 12.870 31.499 -7.077 1.00 51.53 411 ASN A CA 1
ATOM 3170 C C . ASN A 1 411 ? 11.377 31.481 -6.727 1.00 51.53 411 ASN A C 1
ATOM 3172 O O . ASN A 1 411 ? 10.728 32.523 -6.606 1.00 51.53 411 ASN A O 1
ATOM 3176 N N . ILE A 1 412 ? 10.851 30.281 -6.478 1.00 60.34 412 ILE A N 1
ATOM 3177 C CA . ILE A 1 412 ? 9.508 30.080 -5.929 1.00 60.34 412 ILE A CA 1
ATOM 3178 C C . ILE A 1 412 ? 9.620 29.994 -4.404 1.00 60.34 412 ILE A C 1
ATOM 3180 O O . ILE A 1 412 ? 10.294 29.110 -3.877 1.00 60.34 412 ILE A O 1
ATOM 3184 N N . ARG A 1 413 ? 8.951 30.905 -3.691 1.00 65.19 413 ARG A N 1
ATOM 3185 C CA . ARG A 1 413 ? 8.794 30.854 -2.232 1.00 65.19 413 ARG A CA 1
ATOM 3186 C C . ARG A 1 413 ? 7.450 30.230 -1.866 1.00 65.19 413 ARG A C 1
ATOM 3188 O O . ARG A 1 413 ? 6.399 30.658 -2.345 1.00 65.19 413 ARG A O 1
ATOM 3195 N N . TYR A 1 414 ? 7.495 29.255 -0.968 1.00 71.44 414 TYR A N 1
ATOM 3196 C CA . TYR A 1 414 ? 6.348 28.499 -0.479 1.00 71.44 414 TYR A CA 1
ATOM 3197 C C . TYR A 1 414 ? 6.028 28.918 0.960 1.00 71.44 414 TYR A C 1
ATOM 3199 O O . TYR A 1 414 ? 6.712 28.491 1.885 1.00 71.44 414 TYR A O 1
ATOM 3207 N N . ASN A 1 415 ? 5.049 29.809 1.150 1.00 70.25 415 ASN A N 1
ATOM 3208 C CA . ASN A 1 415 ? 4.827 30.496 2.434 1.00 70.25 415 ASN A CA 1
ATOM 3209 C C . ASN A 1 415 ? 3.370 30.518 2.931 1.00 70.25 415 ASN A C 1
ATOM 3211 O O . ASN A 1 415 ? 3.113 31.054 4.008 1.00 70.25 415 ASN A O 1
ATOM 3215 N N . ALA A 1 416 ? 2.418 29.950 2.189 1.00 75.31 416 ALA A N 1
ATOM 3216 C CA . ALA A 1 416 ? 1.013 29.903 2.586 1.00 75.31 416 ALA A CA 1
ATOM 3217 C C . ALA A 1 416 ? 0.482 28.473 2.503 1.00 75.31 416 ALA A C 1
ATOM 3219 O O . ALA A 1 416 ? 0.465 27.889 1.422 1.00 75.31 416 ALA A O 1
ATOM 3220 N N . PHE A 1 417 ? -0.011 27.944 3.622 1.00 81.25 417 PHE A N 1
ATOM 3221 C CA . PHE A 1 417 ? -0.408 26.542 3.776 1.00 81.25 417 PHE A CA 1
ATOM 3222 C C . PHE A 1 417 ? -1.879 26.422 4.186 1.00 81.25 417 PHE A C 1
ATOM 3224 O O . PHE A 1 417 ? -2.438 27.329 4.810 1.00 81.25 417 PHE A O 1
ATOM 3231 N N . SER A 1 418 ? -2.513 25.307 3.830 1.00 79.75 418 SER A N 1
ATOM 3232 C CA . SER A 1 418 ? -3.871 24.957 4.259 1.00 79.75 418 SER A CA 1
ATOM 3233 C C . SER A 1 418 ? -3.835 23.726 5.148 1.00 79.75 418 SER A C 1
ATOM 3235 O O . SER A 1 418 ? -2.968 22.880 5.007 1.00 79.75 418 SER A O 1
ATOM 3237 N N . LYS A 1 419 ? -4.802 23.589 6.054 1.00 78.88 419 LYS A N 1
ATOM 3238 C CA . LYS A 1 419 ? -4.910 22.401 6.901 1.00 78.88 419 LYS A CA 1
ATOM 3239 C C . LYS A 1 419 ? -5.988 21.466 6.376 1.00 78.88 419 LYS A C 1
ATOM 3241 O O . LYS A 1 419 ? -7.146 21.875 6.274 1.00 78.88 419 LYS A O 1
ATOM 3246 N N . ASN A 1 420 ? -5.636 20.207 6.128 1.00 79.25 420 ASN A N 1
ATOM 3247 C CA . ASN A 1 420 ? -6.641 19.163 5.977 1.00 79.25 420 ASN A CA 1
ATOM 3248 C C . ASN A 1 420 ? -7.200 18.811 7.359 1.00 79.25 420 ASN A C 1
ATOM 3250 O O . ASN A 1 420 ? -6.474 18.418 8.268 1.00 79.25 420 ASN A O 1
ATOM 3254 N N . TYR A 1 421 ? -8.513 18.959 7.533 1.00 83.19 421 TYR A N 1
ATOM 3255 C CA . TYR A 1 421 ? -9.203 18.611 8.781 1.00 83.19 421 TYR A CA 1
ATOM 3256 C C . TYR A 1 421 ? -9.620 17.138 8.813 1.00 83.19 421 TYR A C 1
ATOM 3258 O O . TYR A 1 421 ? -10.648 16.805 9.389 1.00 83.19 421 TYR A O 1
ATOM 3266 N N . TYR A 1 422 ? -8.881 16.260 8.145 1.00 84.88 422 TYR A N 1
ATOM 3267 C CA . TYR A 1 422 ? -9.145 14.829 8.107 1.00 84.88 422 TYR A CA 1
ATOM 3268 C C . TYR A 1 422 ? -7.842 14.069 7.869 1.00 84.88 422 TYR A C 1
ATOM 3270 O O . TYR A 1 422 ? -6.906 14.601 7.273 1.00 84.88 422 TYR A O 1
ATOM 3278 N N . VAL A 1 423 ? -7.817 12.815 8.305 1.00 88.69 423 VAL A N 1
ATOM 3279 C CA . VAL A 1 423 ? -6.760 11.851 8.000 1.00 88.69 423 VAL A CA 1
ATOM 3280 C C . VAL A 1 423 ? -7.353 10.805 7.052 1.00 88.69 423 VAL A C 1
ATOM 3282 O O . VAL A 1 423 ? -8.334 10.154 7.434 1.00 88.69 423 VAL A O 1
ATOM 3285 N N . PRO A 1 424 ? -6.842 10.657 5.815 1.00 88.44 424 PRO A N 1
ATOM 3286 C CA . PRO A 1 424 ? -7.264 9.577 4.931 1.00 88.44 424 PRO A CA 1
ATOM 3287 C C . PRO A 1 424 ? -6.837 8.228 5.522 1.00 88.44 424 PRO A C 1
ATOM 3289 O O . PRO A 1 424 ? -5.711 8.079 5.978 1.00 88.44 424 PRO A O 1
ATOM 3292 N N . LEU A 1 425 ? -7.760 7.268 5.538 1.00 91.69 425 LEU A N 1
ATOM 3293 C CA . LEU A 1 425 ? -7.518 5.888 5.973 1.00 91.69 425 LEU A CA 1
ATOM 3294 C C . LEU A 1 425 ? -7.568 4.893 4.808 1.00 91.69 425 LEU A C 1
ATOM 3296 O O . LEU A 1 425 ? -6.992 3.821 4.925 1.00 91.69 425 LEU A O 1
ATOM 3300 N N . TYR A 1 426 ? -8.284 5.242 3.732 1.00 91.25 426 TYR A N 1
ATOM 3301 C CA . TYR A 1 426 ? -8.254 4.543 2.448 1.00 91.25 426 TYR A CA 1
ATOM 3302 C C . TYR A 1 426 ? -8.329 5.550 1.300 1.00 91.25 426 TYR A C 1
ATOM 3304 O O . TYR A 1 426 ? -9.209 6.425 1.287 1.00 91.25 426 TYR A O 1
ATOM 3312 N N . ARG A 1 427 ? -7.459 5.383 0.301 1.00 88.62 427 ARG A N 1
ATOM 3313 C CA . ARG A 1 427 ? -7.486 6.124 -0.974 1.00 88.62 427 ARG A CA 1
ATOM 3314 C C . ARG A 1 427 ? -7.647 5.180 -2.162 1.00 88.62 427 ARG A C 1
ATOM 3316 O O . ARG A 1 427 ? -7.145 4.065 -2.158 1.00 88.62 427 ARG A O 1
ATOM 3323 N N . SER A 1 428 ? -8.310 5.628 -3.225 1.00 85.12 428 SER A N 1
ATOM 3324 C CA . SER A 1 428 ? -8.525 4.800 -4.423 1.00 85.12 428 SER A CA 1
ATOM 3325 C C . SER A 1 428 ? -7.227 4.341 -5.087 1.00 85.12 428 SER A C 1
ATOM 3327 O O . SER A 1 428 ? -7.190 3.259 -5.664 1.00 85.12 428 SER A O 1
ATOM 3329 N N . VAL A 1 429 ? -6.162 5.137 -4.988 1.00 84.88 429 VAL A N 1
ATOM 3330 C CA . VAL A 1 429 ? -4.856 4.808 -5.567 1.00 84.88 429 VAL A CA 1
ATOM 3331 C C . VAL A 1 429 ? -4.102 3.768 -4.743 1.00 84.88 429 VAL A C 1
ATOM 3333 O O . VAL A 1 429 ? -3.496 2.868 -5.311 1.00 84.88 429 VAL A O 1
ATOM 3336 N N . GLU A 1 430 ? -4.203 3.836 -3.415 1.00 90.25 430 GLU A N 1
ATOM 3337 C CA . GLU A 1 430 ? -3.702 2.793 -2.511 1.00 90.25 430 GLU A CA 1
ATOM 3338 C C . GLU A 1 430 ? -4.353 1.445 -2.841 1.00 90.25 430 GLU A C 1
ATOM 3340 O O . GLU A 1 430 ? -3.661 0.445 -3.023 1.00 90.25 430 GLU A O 1
ATOM 3345 N N . VAL A 1 431 ? -5.679 1.437 -3.007 1.00 93.00 431 VAL A N 1
ATOM 3346 C CA . VAL A 1 431 ? -6.442 0.244 -3.402 1.00 93.00 431 VAL A CA 1
ATOM 3347 C C . VAL A 1 431 ? -5.968 -0.297 -4.754 1.00 93.00 431 VAL A C 1
ATOM 3349 O O . VAL A 1 431 ? -5.822 -1.506 -4.913 1.00 93.00 431 VAL A O 1
ATOM 3352 N N . LEU A 1 432 ? -5.696 0.578 -5.727 1.00 91.38 432 LEU A N 1
ATOM 3353 C CA . LEU A 1 432 ? -5.240 0.166 -7.054 1.00 91.38 432 LEU A CA 1
ATOM 3354 C C . LEU A 1 432 ? -3.830 -0.440 -7.028 1.00 91.38 432 LEU A C 1
ATOM 3356 O O . LEU A 1 432 ? -3.591 -1.455 -7.678 1.00 91.38 432 LEU A O 1
ATOM 3360 N N . LEU A 1 433 ? -2.906 0.158 -6.272 1.00 94.19 433 LEU A N 1
ATOM 3361 C CA . LEU A 1 433 ? -1.540 -0.351 -6.136 1.00 94.19 433 LEU A CA 1
ATOM 3362 C C . LEU A 1 433 ? -1.510 -1.682 -5.374 1.00 94.19 433 LEU A C 1
ATOM 3364 O O . LEU A 1 433 ? -0.814 -2.603 -5.797 1.00 94.19 433 LEU A O 1
ATOM 3368 N N . ARG A 1 434 ? -2.324 -1.836 -4.321 1.00 96.50 434 ARG A N 1
ATOM 3369 C CA . ARG A 1 434 ? -2.479 -3.121 -3.615 1.00 96.50 434 ARG A CA 1
ATOM 3370 C C . ARG A 1 434 ? -3.178 -4.186 -4.463 1.00 96.50 434 ARG A C 1
ATOM 3372 O O . ARG A 1 434 ? -2.840 -5.364 -4.367 1.00 96.50 434 ARG A O 1
ATOM 3379 N N . TYR A 1 435 ? -4.105 -3.792 -5.337 1.00 96.44 435 TYR A N 1
ATOM 3380 C CA . TYR A 1 435 ? -4.666 -4.688 -6.348 1.00 96.44 435 TYR A CA 1
ATOM 3381 C C . TYR A 1 435 ? -3.594 -5.161 -7.338 1.00 96.44 435 TYR A C 1
ATOM 3383 O O . TYR A 1 435 ? -3.456 -6.363 -7.548 1.00 96.44 435 TYR A O 1
ATOM 3391 N N . ALA A 1 436 ? -2.798 -4.242 -7.896 1.00 96.81 436 ALA A N 1
ATOM 3392 C CA . ALA A 1 436 ? -1.688 -4.583 -8.787 1.00 96.81 436 ALA A CA 1
ATOM 3393 C C . ALA A 1 436 ? -0.677 -5.514 -8.101 1.00 96.81 436 ALA A C 1
ATOM 3395 O O . ALA A 1 436 ? -0.194 -6.469 -8.705 1.00 96.81 436 ALA A O 1
ATOM 3396 N N . GLU A 1 437 ? -0.402 -5.287 -6.818 1.00 97.62 437 GLU A N 1
ATOM 3397 C CA . GLU A 1 437 ? 0.439 -6.162 -6.011 1.00 97.62 437 GLU A CA 1
ATOM 3398 C C . GLU A 1 437 ? -0.137 -7.579 -5.880 1.00 97.62 437 GLU A C 1
ATOM 3400 O O . GLU A 1 437 ? 0.570 -8.553 -6.152 1.00 97.62 437 GLU A O 1
ATOM 3405 N N . ALA A 1 438 ? -1.416 -7.708 -5.517 1.00 98.38 438 ALA A N 1
ATOM 3406 C CA . ALA A 1 438 ? -2.082 -9.004 -5.430 1.00 98.38 438 ALA A CA 1
ATOM 3407 C C . ALA A 1 438 ? -2.060 -9.737 -6.784 1.00 98.38 438 ALA A C 1
ATOM 3409 O O . ALA A 1 438 ? -1.704 -10.910 -6.852 1.00 98.38 438 ALA A O 1
ATOM 3410 N N . VAL A 1 439 ? -2.347 -9.029 -7.878 1.00 98.12 439 VAL A N 1
ATOM 3411 C CA . VAL A 1 439 ? -2.316 -9.561 -9.250 1.00 98.12 439 VAL A CA 1
ATOM 3412 C C . VAL A 1 439 ? -0.912 -10.033 -9.651 1.00 98.12 439 VAL A C 1
ATOM 3414 O O . VAL A 1 439 ? -0.757 -11.147 -10.156 1.00 98.12 439 VAL A O 1
ATOM 3417 N N . ASN A 1 440 ? 0.129 -9.250 -9.354 1.00 98.38 440 ASN A N 1
ATOM 3418 C CA . ASN A 1 440 ? 1.520 -9.636 -9.602 1.00 98.38 440 ASN A CA 1
ATOM 3419 C C . ASN A 1 440 ? 1.862 -10.953 -8.891 1.00 98.38 440 ASN A C 1
ATOM 3421 O O . ASN A 1 440 ? 2.414 -11.881 -9.486 1.00 98.38 440 ASN A O 1
ATOM 3425 N N . ARG A 1 441 ? 1.488 -11.060 -7.611 1.00 96.75 441 ARG A N 1
ATOM 3426 C CA . ARG A 1 441 ? 1.767 -12.236 -6.776 1.00 96.75 441 ARG A CA 1
ATOM 3427 C C . ARG A 1 441 ? 0.892 -13.445 -7.098 1.00 96.75 441 ARG A C 1
ATOM 3429 O O . ARG A 1 441 ? 1.333 -14.570 -6.876 1.00 96.75 441 ARG A O 1
ATOM 3436 N N . LEU A 1 442 ? -0.273 -13.231 -7.706 1.00 97.06 442 LEU A N 1
ATOM 3437 C CA . LEU A 1 442 ? -1.094 -14.282 -8.310 1.00 97.06 442 LEU A CA 1
ATOM 3438 C C . LEU A 1 442 ? -0.464 -14.856 -9.599 1.00 97.06 442 LEU A C 1
ATOM 3440 O O . LEU A 1 442 ? -0.868 -15.919 -10.067 1.00 97.06 442 LEU A O 1
ATOM 3444 N N . GLY A 1 443 ? 0.567 -14.197 -10.142 1.00 97.12 443 GLY A N 1
ATOM 3445 C CA . GLY A 1 443 ? 1.341 -14.668 -11.289 1.00 97.12 443 GLY A CA 1
ATOM 3446 C C . GLY A 1 443 ? 1.099 -13.892 -12.581 1.00 97.12 443 GLY A C 1
ATOM 3447 O O . GLY A 1 443 ? 1.396 -14.436 -13.647 1.00 97.12 443 GLY A O 1
ATOM 3448 N N . PHE A 1 444 ? 0.597 -12.659 -12.481 1.00 98.00 444 PHE A N 1
ATOM 3449 C CA . PHE A 1 444 ? 0.278 -11.778 -13.608 1.00 98.00 444 PHE A CA 1
ATOM 3450 C C . PHE A 1 444 ? 1.105 -10.469 -13.567 1.00 98.00 444 PHE A C 1
ATOM 3452 O O . PHE A 1 444 ? 0.560 -9.392 -13.301 1.00 98.00 444 PHE A O 1
ATOM 3459 N N . PRO A 1 445 ? 2.446 -10.544 -13.711 1.00 97.94 445 PRO A N 1
ATOM 3460 C CA . PRO A 1 445 ? 3.331 -9.382 -13.605 1.00 97.94 445 PRO A CA 1
ATOM 3461 C C . PRO A 1 445 ? 3.131 -8.344 -14.717 1.00 97.94 445 PRO A C 1
ATOM 3463 O O . PRO A 1 445 ? 3.277 -7.147 -14.457 1.00 97.94 445 PRO A O 1
ATOM 3466 N N . GLU A 1 446 ? 2.797 -8.767 -15.938 1.00 96.19 446 GLU A N 1
ATOM 3467 C CA . GLU A 1 446 ? 2.588 -7.851 -17.063 1.00 96.19 446 GLU A CA 1
ATOM 3468 C C . GLU A 1 446 ? 1.302 -7.049 -16.848 1.00 96.19 446 GLU A C 1
ATOM 3470 O O . GLU A 1 446 ? 1.309 -5.823 -16.964 1.00 96.19 446 GLU A O 1
ATOM 3475 N N . LEU A 1 447 ? 0.220 -7.712 -16.425 1.00 95.19 447 LEU A N 1
ATOM 3476 C CA . LEU A 1 447 ? -1.024 -7.047 -16.053 1.00 95.19 447 LEU A CA 1
ATOM 3477 C C . LEU A 1 447 ? -0.804 -6.089 -14.884 1.00 95.19 447 LEU A C 1
ATOM 3479 O O . LEU A 1 447 ? -1.271 -4.957 -14.939 1.00 95.19 447 LEU A O 1
ATOM 3483 N N . ALA A 1 448 ? -0.090 -6.509 -13.837 1.00 96.75 448 ALA A N 1
ATOM 3484 C CA . ALA A 1 448 ? 0.184 -5.666 -12.675 1.00 96.75 448 ALA A CA 1
ATOM 3485 C C . ALA A 1 448 ? 0.948 -4.384 -13.040 1.00 96.75 448 ALA A C 1
ATOM 3487 O O . ALA A 1 448 ? 0.595 -3.295 -12.576 1.00 96.75 448 ALA A O 1
ATOM 3488 N N . PHE A 1 449 ? 1.957 -4.491 -13.909 1.00 95.06 449 PHE A N 1
ATOM 3489 C CA . PHE A 1 449 ? 2.649 -3.324 -14.451 1.00 95.06 449 PHE A CA 1
ATOM 3490 C C . PHE A 1 449 ? 1.709 -2.454 -15.303 1.00 95.06 449 PHE A C 1
ATOM 3492 O O . PHE A 1 449 ? 1.738 -1.228 -15.197 1.00 95.06 449 PHE A O 1
ATOM 3499 N N . GLY A 1 450 ? 0.806 -3.074 -16.065 1.00 90.38 450 GLY A N 1
ATOM 3500 C CA . GLY A 1 450 ? -0.268 -2.393 -16.787 1.00 90.38 450 GLY A CA 1
ATOM 3501 C C . GLY A 1 450 ? -1.230 -1.622 -15.898 1.00 90.38 450 GLY A C 1
ATOM 3502 O O . GLY A 1 450 ? -1.514 -0.459 -16.175 1.00 90.38 450 GLY A O 1
ATOM 3503 N N . VAL A 1 451 ? -1.684 -2.203 -14.790 1.00 89.25 451 VAL A N 1
ATOM 3504 C CA . VAL A 1 451 ? -2.535 -1.520 -13.804 1.00 89.25 451 VAL A CA 1
ATOM 3505 C C . VAL A 1 451 ? -1.863 -0.240 -13.301 1.00 89.25 451 VAL A C 1
ATOM 3507 O O . VAL A 1 451 ? -2.503 0.810 -13.217 1.00 89.25 451 VAL A O 1
ATOM 3510 N N . LEU A 1 452 ? -0.567 -0.331 -12.999 1.00 89.62 452 LEU A N 1
ATOM 3511 C CA . LEU A 1 452 ? 0.265 0.773 -12.535 1.00 89.62 452 LEU A CA 1
ATOM 3512 C C . LEU A 1 452 ? 0.440 1.867 -13.601 1.00 89.62 452 LEU A C 1
ATOM 3514 O O . LEU A 1 452 ? 0.205 3.045 -13.321 1.00 89.62 452 LEU A O 1
ATOM 3518 N N . LYS A 1 453 ? 0.905 1.487 -14.795 1.00 86.69 453 LYS A N 1
ATOM 3519 C CA . LYS A 1 453 ? 1.377 2.410 -15.838 1.00 86.69 453 LYS A CA 1
ATOM 3520 C C . LYS A 1 453 ? 0.248 2.927 -16.720 1.00 86.69 453 LYS A C 1
ATOM 3522 O O . LYS A 1 453 ? 0.173 4.114 -17.022 1.00 86.69 453 LYS A O 1
ATOM 3527 N N . ASP A 1 454 ? -0.623 2.024 -17.135 1.00 81.94 454 ASP A N 1
ATOM 3528 C CA . ASP A 1 454 ? -1.582 2.225 -18.214 1.00 81.94 454 ASP A CA 1
ATOM 3529 C C . ASP A 1 454 ? -3.027 2.333 -17.670 1.00 81.94 454 ASP A C 1
ATOM 3531 O O . ASP A 1 454 ? -3.854 3.050 -18.230 1.00 81.94 454 ASP A O 1
ATOM 3535 N N . GLY A 1 455 ? -3.319 1.735 -16.509 1.00 81.88 455 GLY A N 1
ATOM 3536 C CA . GLY A 1 455 ? -4.628 1.774 -15.848 1.00 81.88 455 GLY A CA 1
ATOM 3537 C C . GLY A 1 455 ? -5.625 0.731 -16.380 1.00 81.88 455 GLY A C 1
ATOM 3538 O O . GLY A 1 455 ? -5.424 0.123 -17.428 1.00 81.88 455 GLY A O 1
ATOM 3539 N N . LEU A 1 456 ? -6.727 0.519 -15.650 1.00 79.62 456 LEU A N 1
ATOM 3540 C CA . LEU A 1 456 ? -7.662 -0.610 -15.836 1.00 79.62 456 LEU A CA 1
ATOM 3541 C C . LEU A 1 456 ? -8.810 -0.360 -16.826 1.00 79.62 456 LEU A C 1
ATOM 3543 O O . LEU A 1 456 ? -9.969 -0.617 -16.517 1.00 79.62 456 LEU A O 1
ATOM 3547 N N . TYR A 1 457 ? -8.529 0.146 -18.019 1.00 78.75 457 TYR A N 1
ATOM 3548 C CA . TYR A 1 457 ? -9.581 0.298 -19.025 1.00 78.75 457 TYR A CA 1
ATOM 3549 C C . TYR A 1 457 ? -9.554 -0.803 -20.076 1.00 78.75 457 TYR A C 1
ATOM 3551 O O . TYR A 1 457 ? -8.486 -1.185 -20.543 1.00 78.75 457 TYR A O 1
ATOM 3559 N N . VAL A 1 458 ? -10.732 -1.217 -20.546 1.00 78.00 458 VAL A N 1
ATOM 3560 C CA . VAL A 1 458 ? -10.867 -2.209 -21.626 1.00 78.00 458 VAL A CA 1
ATOM 3561 C C . VAL A 1 458 ? -10.082 -1.797 -22.872 1.00 78.00 458 VAL A C 1
ATOM 3563 O O . VAL A 1 458 ? -9.395 -2.619 -23.462 1.00 78.00 458 VAL A O 1
ATOM 3566 N N . GLN A 1 459 ? -10.100 -0.515 -23.260 1.00 77.62 459 GLN A N 1
ATOM 3567 C CA . GLN A 1 459 ? -9.350 -0.064 -24.440 1.00 77.62 459 GLN A CA 1
ATOM 3568 C C . GLN A 1 459 ? -7.819 -0.146 -24.292 1.00 77.62 459 GLN A C 1
ATOM 3570 O O . GLN A 1 459 ? -7.116 -0.127 -25.305 1.00 77.62 459 GLN A O 1
ATOM 3575 N N . ASN A 1 460 ? -7.316 -0.228 -23.057 1.00 80.81 460 ASN A N 1
ATOM 3576 C CA . ASN A 1 460 ? -5.893 -0.361 -22.761 1.00 80.81 460 ASN A CA 1
ATOM 3577 C C . ASN A 1 460 ? -5.443 -1.826 -22.819 1.00 80.81 460 ASN A C 1
ATOM 3579 O O . ASN A 1 460 ? -4.257 -2.095 -22.993 1.00 80.81 460 ASN A O 1
ATOM 3583 N N . MET A 1 461 ? -6.378 -2.768 -22.701 1.00 81.31 461 MET A N 1
ATOM 3584 C CA . MET A 1 461 ? -6.108 -4.197 -22.775 1.00 81.31 461 MET A CA 1
ATOM 3585 C C . MET A 1 461 ? -6.004 -4.646 -24.241 1.00 81.31 461 MET A C 1
ATOM 3587 O O . MET A 1 461 ? -6.798 -4.210 -25.082 1.00 81.31 461 MET A O 1
ATOM 3591 N N . PRO A 1 462 ? -5.065 -5.541 -24.583 1.00 76.56 462 PRO A N 1
ATOM 3592 C CA . PRO A 1 462 ? -5.160 -6.325 -25.805 1.00 76.56 462 PRO A CA 1
ATOM 3593 C C . PRO A 1 462 ? -6.403 -7.224 -25.785 1.00 76.56 462 PRO A C 1
ATOM 3595 O O . PRO A 1 462 ? -6.924 -7.563 -24.724 1.00 76.56 462 PRO A O 1
ATOM 3598 N N . THR A 1 463 ? -6.846 -7.682 -26.955 1.00 74.12 463 THR A N 1
ATOM 3599 C CA . THR A 1 463 ? -7.968 -8.629 -27.059 1.00 74.12 463 THR A CA 1
ATOM 3600 C C . THR A 1 463 ? -7.486 -9.967 -27.604 1.00 74.12 463 THR A C 1
ATOM 3602 O O . THR A 1 463 ? -6.899 -10.023 -28.685 1.00 74.12 463 THR A O 1
ATOM 3605 N N . LEU A 1 464 ? -7.770 -11.057 -26.883 1.00 68.69 464 LEU A N 1
ATOM 3606 C CA . LEU A 1 464 ? -7.481 -12.416 -27.345 1.00 68.69 464 LEU A CA 1
ATOM 3607 C C . LEU A 1 464 ? -8.640 -12.915 -28.215 1.00 68.69 464 LEU A C 1
ATOM 3609 O O . LEU A 1 464 ? -9.766 -13.054 -27.735 1.00 68.69 464 LEU A O 1
ATOM 3613 N N . GLY A 1 465 ? -8.360 -13.197 -29.484 1.00 60.97 465 GLY A N 1
ATOM 3614 C CA . GLY A 1 465 ? -9.314 -13.765 -30.433 1.00 60.97 465 GLY A CA 1
ATOM 3615 C C . GLY A 1 465 ? -8.920 -15.174 -30.869 1.00 60.97 465 GLY A C 1
ATOM 3616 O O . GLY A 1 465 ? -7.761 -15.568 -30.760 1.00 60.97 465 GLY A O 1
ATOM 3617 N N . THR A 1 466 ? -9.885 -15.928 -31.392 1.00 54.69 466 THR A N 1
ATOM 3618 C CA . THR A 1 466 ? -9.641 -17.165 -32.145 1.00 54.69 466 THR A CA 1
ATOM 3619 C C . THR A 1 466 ? -10.017 -16.939 -33.600 1.00 54.69 466 THR A C 1
ATOM 3621 O O . THR A 1 466 ? -11.037 -16.313 -33.905 1.00 54.69 466 THR A O 1
ATOM 3624 N N . THR A 1 467 ? -9.167 -17.401 -34.510 1.00 48.19 467 THR A N 1
ATOM 3625 C CA . THR A 1 467 ? -9.468 -17.399 -35.941 1.00 48.19 467 THR A CA 1
ATOM 3626 C C . THR A 1 467 ? -9.162 -18.760 -36.539 1.00 48.19 467 THR A C 1
ATOM 3628 O O . THR A 1 467 ? -8.201 -19.421 -36.141 1.00 48.19 467 THR A O 1
ATOM 3631 N N . ASP A 1 468 ? -9.942 -19.139 -37.547 1.00 47.94 468 ASP A N 1
ATOM 3632 C CA . ASP A 1 468 ? -9.636 -20.287 -38.390 1.00 47.94 468 ASP A CA 1
ATOM 3633 C C . ASP A 1 468 ? -8.419 -19.940 -39.269 1.00 47.94 468 ASP A C 1
ATOM 3635 O O . ASP A 1 468 ? -8.402 -18.916 -39.964 1.00 47.94 468 ASP A O 1
ATOM 3639 N N . ILE A 1 469 ? -7.365 -20.762 -39.229 1.00 47.50 469 ILE A N 1
ATOM 3640 C CA . ILE A 1 469 ? -6.217 -20.639 -40.142 1.00 47.50 469 ILE A CA 1
ATOM 3641 C C . ILE A 1 469 ? -6.324 -21.682 -41.249 1.00 47.50 469 ILE A C 1
ATOM 3643 O O . ILE A 1 469 ? -6.493 -22.874 -40.996 1.00 47.50 469 ILE A O 1
ATOM 3647 N N . VAL A 1 470 ? -6.124 -21.234 -42.493 1.00 43.72 470 VAL A N 1
ATOM 3648 C CA . VAL A 1 470 ? -6.201 -22.092 -43.687 1.00 43.72 470 VAL A CA 1
ATOM 3649 C C . VAL A 1 470 ? -4.821 -22.633 -44.108 1.00 43.72 470 VAL A C 1
ATOM 3651 O O . VAL A 1 470 ? -4.754 -23.660 -44.786 1.00 43.72 470 VAL A O 1
ATOM 3654 N N . LYS A 1 471 ? -3.697 -22.009 -43.701 1.00 40.91 471 LYS A N 1
ATOM 3655 C CA . LYS A 1 471 ? -2.327 -22.535 -43.922 1.00 40.91 471 LYS A CA 1
ATOM 3656 C C . LYS A 1 471 ? -1.242 -21.734 -43.181 1.00 40.91 471 LYS A C 1
ATOM 3658 O O . LYS A 1 471 ? -1.326 -20.508 -43.146 1.00 40.91 471 LYS A O 1
ATOM 3663 N N . SER A 1 472 ? -0.178 -22.400 -42.712 1.00 36.59 472 SER A N 1
ATOM 3664 C CA . SER A 1 472 ? 1.091 -21.753 -42.327 1.00 36.59 472 SER A CA 1
ATOM 3665 C C . SER A 1 472 ? 2.177 -21.948 -43.398 1.00 36.59 472 SER A C 1
ATOM 3667 O O . SER A 1 472 ? 2.306 -23.021 -43.994 1.00 36.59 472 SER A O 1
ATOM 3669 N N . VAL A 1 473 ? 2.965 -20.906 -43.667 1.00 40.00 473 VAL A N 1
ATOM 3670 C CA . VAL A 1 473 ? 4.181 -20.947 -44.490 1.00 40.00 473 VAL A CA 1
ATOM 3671 C C . VAL A 1 473 ? 5.255 -20.127 -43.780 1.00 40.00 473 VAL A C 1
ATOM 3673 O O . VAL A 1 473 ? 5.127 -18.917 -43.656 1.00 40.00 473 VAL A O 1
ATOM 3676 N N . ASN A 1 474 ? 6.326 -20.760 -43.307 1.00 35.88 474 ASN A N 1
ATOM 3677 C CA . ASN A 1 474 ? 7.424 -20.034 -42.663 1.00 35.88 474 ASN A CA 1
ATOM 3678 C C . ASN A 1 474 ? 8.172 -19.184 -43.700 1.00 35.88 474 ASN A C 1
ATOM 3680 O O . ASN A 1 474 ? 8.620 -19.716 -44.719 1.00 35.88 474 ASN A O 1
ATOM 3684 N N . LYS A 1 475 ? 8.352 -17.888 -43.426 1.00 39.44 475 LYS A N 1
ATOM 3685 C CA . LYS A 1 475 ? 9.238 -17.012 -44.201 1.00 39.44 475 LYS A CA 1
ATOM 3686 C C . LYS A 1 475 ? 10.437 -16.625 -43.341 1.00 39.44 475 LYS A C 1
ATOM 3688 O O . LYS A 1 475 ? 10.296 -16.328 -42.158 1.00 39.44 475 LYS A O 1
ATOM 3693 N N . LEU A 1 476 ? 11.616 -16.656 -43.953 1.00 36.41 476 LEU A N 1
ATOM 3694 C CA . LEU A 1 476 ? 12.851 -16.147 -43.367 1.00 36.41 476 LEU A CA 1
ATOM 3695 C C . LEU A 1 476 ? 13.043 -14.717 -43.861 1.00 36.41 476 LEU A C 1
ATOM 3697 O O . LEU A 1 476 ? 13.206 -14.513 -45.066 1.00 36.41 476 LEU A O 1
ATOM 3701 N N . GLU A 1 477 ? 13.029 -13.746 -42.955 1.00 39.84 477 GLU A N 1
ATOM 3702 C CA . GLU A 1 477 ? 13.373 -12.363 -43.280 1.00 39.84 477 GLU A CA 1
ATOM 3703 C C . GLU A 1 477 ? 14.720 -11.978 -42.682 1.00 39.84 477 GLU A C 1
ATOM 3705 O O . GLU A 1 477 ? 15.042 -12.287 -41.536 1.00 39.84 477 GLU A O 1
ATOM 3710 N N . LYS A 1 478 ? 15.537 -11.335 -43.517 1.00 38.00 478 LYS A N 1
ATOM 3711 C CA . LYS A 1 478 ? 16.851 -10.813 -43.160 1.00 38.00 478 LYS A CA 1
ATOM 3712 C C . LYS A 1 478 ? 16.702 -9.315 -42.968 1.00 38.00 478 LYS A C 1
ATOM 3714 O O . LYS A 1 478 ? 16.455 -8.606 -43.939 1.00 38.00 478 LYS A O 1
ATOM 3719 N N . ILE A 1 479 ? 16.842 -8.855 -41.733 1.00 43.62 479 ILE A N 1
ATOM 3720 C CA . ILE A 1 479 ? 16.829 -7.429 -41.420 1.00 43.62 479 ILE A CA 1
ATOM 3721 C C . ILE A 1 479 ? 18.261 -6.929 -41.535 1.00 43.62 479 ILE A C 1
ATOM 3723 O O . ILE A 1 479 ? 19.164 -7.475 -40.900 1.00 43.62 479 ILE A O 1
ATOM 3727 N N . MET A 1 480 ? 18.457 -5.916 -42.370 1.00 37.59 480 MET A N 1
ATOM 3728 C CA . MET A 1 480 ? 19.753 -5.312 -42.660 1.00 37.59 480 MET A CA 1
ATOM 3729 C C . MET A 1 480 ? 19.771 -3.875 -42.139 1.00 37.59 480 MET A C 1
ATOM 3731 O O . MET A 1 480 ? 18.756 -3.184 -42.201 1.00 37.59 480 MET A O 1
ATOM 3735 N N . ASP A 1 481 ? 20.925 -3.425 -41.668 1.00 43.62 481 ASP A N 1
ATOM 3736 C CA . ASP A 1 481 ? 21.228 -2.009 -41.495 1.00 43.62 481 ASP A CA 1
ATOM 3737 C C . ASP A 1 481 ? 21.510 -1.416 -42.879 1.00 43.62 481 ASP A C 1
ATOM 3739 O O . ASP A 1 481 ? 22.458 -1.823 -43.555 1.00 43.62 481 ASP A O 1
ATOM 3743 N N . THR A 1 482 ? 20.668 -0.488 -43.327 1.00 39.47 482 THR A N 1
ATOM 3744 C CA . THR A 1 482 ? 20.766 0.101 -44.667 1.00 39.47 482 THR A CA 1
ATOM 3745 C C . THR A 1 482 ? 21.856 1.164 -44.804 1.00 39.47 482 THR A C 1
ATOM 3747 O O . THR A 1 482 ? 22.234 1.470 -45.931 1.00 39.47 482 THR A O 1
ATOM 3750 N N . GLU A 1 483 ? 22.376 1.723 -43.706 1.00 37.97 483 GLU A N 1
ATOM 3751 C CA . GLU A 1 483 ? 23.507 2.664 -43.753 1.00 37.97 483 GLU A CA 1
ATOM 3752 C C . GLU A 1 483 ? 24.854 1.936 -43.676 1.00 37.97 483 GLU A C 1
ATOM 3754 O O . GLU A 1 483 ? 25.817 2.347 -44.327 1.00 37.97 483 GLU A O 1
ATOM 3759 N N . ALA A 1 484 ? 24.918 0.836 -42.920 1.00 43.44 484 ALA A N 1
ATOM 3760 C CA . ALA A 1 484 ? 26.142 0.058 -42.722 1.00 43.44 484 ALA A CA 1
ATOM 3761 C C . ALA A 1 484 ? 26.279 -1.179 -43.637 1.00 43.44 484 ALA A C 1
ATOM 3763 O O . ALA A 1 484 ? 27.329 -1.819 -43.621 1.00 43.44 484 ALA A O 1
ATOM 3764 N N . ASP A 1 485 ? 25.239 -1.537 -44.400 1.00 47.62 485 ASP A N 1
ATOM 3765 C CA . ASP A 1 485 ? 25.143 -2.739 -45.253 1.00 47.62 485 ASP A CA 1
ATOM 3766 C C . ASP A 1 485 ? 25.498 -4.048 -44.514 1.00 47.62 485 ASP A C 1
ATOM 3768 O O . ASP A 1 485 ? 26.215 -4.924 -45.006 1.00 47.62 485 ASP A O 1
ATOM 3772 N N . THR A 1 486 ? 25.014 -4.183 -43.273 1.00 39.78 486 THR A N 1
ATOM 3773 C CA . THR A 1 486 ? 25.285 -5.343 -42.405 1.00 39.78 486 THR A CA 1
ATOM 3774 C C . THR A 1 486 ? 24.002 -6.010 -41.909 1.00 39.78 486 THR A C 1
ATOM 3776 O O . THR A 1 486 ? 22.978 -5.367 -41.705 1.00 39.78 486 THR A O 1
ATOM 3779 N N . LEU A 1 487 ? 24.037 -7.338 -41.744 1.00 40.16 487 LEU A N 1
ATOM 3780 C CA . LEU A 1 487 ? 22.887 -8.140 -41.313 1.00 40.16 487 LEU A CA 1
ATOM 3781 C C . LEU A 1 487 ? 22.662 -7.990 -39.804 1.00 40.16 487 LEU A C 1
ATOM 3783 O O . LEU A 1 487 ? 23.492 -8.435 -39.015 1.00 40.16 487 LEU A O 1
ATOM 3787 N N . LEU A 1 488 ? 21.520 -7.420 -39.421 1.00 41.50 488 LEU A N 1
ATOM 3788 C CA . LEU A 1 488 ? 21.136 -7.184 -38.029 1.00 41.50 488 LEU A CA 1
ATOM 3789 C C . LEU A 1 488 ? 20.541 -8.435 -37.377 1.00 41.50 488 LEU A C 1
ATOM 3791 O O . LEU A 1 488 ? 20.932 -8.788 -36.268 1.00 41.50 488 LEU A O 1
ATOM 3795 N N . ARG A 1 489 ? 19.616 -9.129 -38.056 1.00 41.91 489 ARG A N 1
ATOM 3796 C CA . ARG A 1 489 ? 19.071 -10.421 -37.597 1.00 41.91 489 ARG A CA 1
ATOM 3797 C C . ARG A 1 489 ? 18.361 -11.197 -38.705 1.00 41.91 489 ARG A C 1
ATOM 3799 O O . ARG A 1 489 ? 18.014 -10.641 -39.747 1.00 41.91 489 ARG A O 1
ATOM 3806 N N . VAL A 1 490 ? 18.146 -12.491 -38.460 1.00 38.09 490 VAL A N 1
ATOM 3807 C CA . VAL A 1 490 ? 17.315 -13.374 -39.291 1.00 38.09 490 VAL A CA 1
ATOM 3808 C C . VAL A 1 490 ? 16.122 -13.818 -38.460 1.00 38.09 490 VAL A C 1
ATOM 3810 O O . VAL A 1 490 ? 16.295 -14.589 -37.518 1.00 38.09 490 VAL A O 1
ATOM 3813 N N . ASP A 1 491 ? 14.932 -13.356 -38.824 1.00 38.81 491 ASP A N 1
ATOM 3814 C CA . ASP A 1 491 ? 13.693 -13.767 -38.171 1.00 38.81 4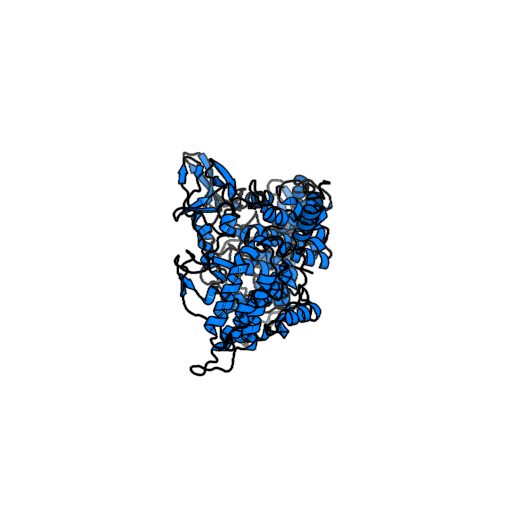91 ASP A CA 1
ATOM 3815 C C . ASP A 1 491 ? 13.014 -14.876 -38.974 1.00 38.81 491 ASP A C 1
ATOM 3817 O O . ASP A 1 491 ? 12.998 -14.875 -40.209 1.00 38.81 491 ASP A O 1
ATOM 3821 N N . THR A 1 492 ? 12.439 -15.836 -38.251 1.00 37.72 492 THR A N 1
ATOM 3822 C CA . THR A 1 492 ? 11.501 -16.804 -38.823 1.00 37.72 492 THR A CA 1
ATOM 3823 C C . THR A 1 492 ? 10.109 -16.331 -38.455 1.00 37.72 492 THR A C 1
ATOM 3825 O O . THR A 1 492 ? 9.703 -16.461 -37.304 1.00 37.72 492 THR A O 1
ATOM 3828 N N . ILE A 1 493 ? 9.384 -15.766 -39.415 1.00 39.09 493 ILE A N 1
ATOM 3829 C CA . ILE A 1 493 ? 7.987 -15.394 -39.204 1.00 39.09 493 ILE A CA 1
ATOM 3830 C C . ILE A 1 493 ? 7.140 -16.573 -39.694 1.00 39.09 493 ILE A C 1
ATOM 3832 O O . ILE A 1 493 ? 7.252 -16.954 -40.868 1.00 39.09 493 ILE A O 1
ATOM 3836 N N . PRO A 1 494 ? 6.294 -17.180 -38.845 1.00 38.69 494 PRO A N 1
ATOM 3837 C CA . PRO A 1 494 ? 5.217 -18.029 -39.326 1.00 38.69 494 PRO A CA 1
ATOM 3838 C C . PRO A 1 494 ? 4.301 -17.159 -40.195 1.00 38.69 494 PRO A C 1
ATOM 3840 O O . PRO A 1 494 ? 3.555 -16.327 -39.690 1.00 38.69 494 PRO A O 1
ATOM 3843 N N . GLY A 1 495 ? 4.380 -17.290 -41.517 1.00 39.03 495 GLY A N 1
ATOM 3844 C CA . GLY A 1 495 ? 3.412 -16.674 -42.415 1.00 39.03 495 GLY A CA 1
ATOM 3845 C C . GLY A 1 495 ? 2.085 -17.395 -42.237 1.00 39.03 495 GLY A C 1
ATOM 3846 O O . GLY A 1 495 ? 1.986 -18.587 -42.517 1.00 39.03 495 GLY A O 1
ATOM 3847 N N . VAL A 1 496 ? 1.079 -16.699 -41.728 1.00 38.91 496 VAL A N 1
ATOM 3848 C CA . VAL A 1 496 ? -0.251 -17.247 -41.464 1.00 38.91 496 VAL A CA 1
ATOM 3849 C C . VAL A 1 496 ? -1.233 -16.671 -42.479 1.00 38.91 496 VAL A C 1
ATOM 3851 O O . VAL A 1 496 ? -1.352 -15.456 -42.595 1.00 38.91 496 VAL A O 1
ATOM 3854 N N . ILE A 1 497 ? -1.973 -17.530 -43.186 1.00 42.22 497 ILE A N 1
ATOM 3855 C CA . ILE A 1 497 ? -3.168 -17.104 -43.928 1.00 42.22 497 ILE A CA 1
ATOM 3856 C C . ILE A 1 497 ? -4.359 -17.149 -42.964 1.00 42.22 497 ILE A C 1
ATOM 3858 O O . ILE A 1 497 ? -4.819 -18.236 -42.605 1.00 42.22 497 ILE A O 1
ATOM 3862 N N . VAL A 1 498 ? -4.844 -15.972 -42.559 1.00 40.97 498 VAL A N 1
ATOM 3863 C CA . VAL A 1 498 ? -6.029 -15.797 -41.702 1.00 40.97 498 VAL A CA 1
ATOM 3864 C C . VAL A 1 498 ? -7.281 -15.651 -42.572 1.00 40.97 498 VAL A C 1
ATOM 3866 O O . VAL A 1 498 ? -7.299 -14.839 -43.498 1.00 40.97 498 VAL A O 1
ATOM 3869 N N . GLY A 1 499 ? -8.342 -16.400 -42.271 1.00 43.12 499 GLY A N 1
ATOM 3870 C CA . GLY A 1 499 ? -9.666 -16.174 -42.849 1.00 43.12 499 GLY A CA 1
ATOM 3871 C C . GLY A 1 499 ? -10.750 -16.690 -41.911 1.00 43.12 499 GLY A C 1
ATOM 3872 O O . GLY A 1 499 ? -10.702 -17.844 -41.512 1.00 43.12 499 GLY A O 1
ATOM 3873 N N . LYS A 1 500 ? -11.735 -15.855 -41.558 1.00 40.47 500 LYS A N 1
ATOM 3874 C CA . LYS A 1 500 ? -12.853 -16.265 -40.696 1.00 40.47 500 LYS A CA 1
ATOM 3875 C C . LYS A 1 500 ? -13.932 -16.935 -41.543 1.00 40.47 500 LYS A C 1
ATOM 3877 O O . LYS A 1 500 ? -14.461 -16.288 -42.454 1.00 40.47 500 LYS A O 1
ATOM 3882 N N . LEU A 1 501 ? -14.298 -18.183 -41.241 1.00 40.06 501 LEU A N 1
ATOM 3883 C CA . LEU A 1 501 ? -15.498 -18.780 -41.824 1.00 40.06 501 LEU A CA 1
ATOM 3884 C C . LEU A 1 501 ? -16.738 -18.270 -41.087 1.00 40.06 501 LEU A C 1
ATOM 3886 O O . LEU A 1 501 ? -16.884 -18.437 -39.879 1.00 40.06 501 LEU A O 1
ATOM 3890 N N . VAL A 1 502 ? -17.668 -17.666 -41.824 1.00 41.75 502 VAL A N 1
ATOM 3891 C CA . VAL A 1 502 ? -19.025 -17.419 -41.322 1.00 41.75 502 VAL A CA 1
ATOM 3892 C C . VAL A 1 502 ? -19.935 -18.477 -41.931 1.00 41.75 502 VAL A C 1
ATOM 3894 O O . VAL A 1 502 ? -20.059 -18.548 -43.154 1.00 41.75 502 VAL A O 1
ATOM 3897 N N . ASN A 1 503 ? -20.532 -19.314 -41.080 1.00 36.88 503 ASN A N 1
ATOM 3898 C CA . ASN A 1 503 ? -21.496 -20.338 -41.475 1.00 36.88 503 ASN A CA 1
ATOM 3899 C C . ASN A 1 503 ? -22.896 -19.909 -41.012 1.00 36.88 503 ASN A C 1
ATOM 3901 O O . ASN A 1 503 ? -23.227 -20.026 -39.834 1.00 36.88 503 ASN A O 1
ATOM 3905 N N . ASP A 1 504 ? -23.701 -19.376 -41.931 1.00 40.03 504 ASP A N 1
ATOM 3906 C CA . ASP A 1 504 ? -25.070 -18.906 -41.667 1.00 40.03 504 ASP A CA 1
ATOM 3907 C C . ASP A 1 504 ? -26.144 -19.972 -41.962 1.00 40.03 504 ASP A C 1
ATOM 3909 O O . ASP A 1 504 ? -27.341 -19.683 -41.991 1.00 40.03 504 ASP A O 1
ATOM 3913 N N . GLY A 1 505 ? -25.725 -21.226 -42.168 1.00 36.66 505 GLY A N 1
ATOM 3914 C CA . GLY A 1 505 ? -26.615 -22.347 -42.465 1.00 36.66 505 GLY A CA 1
ATOM 3915 C C . GLY A 1 505 ? -27.118 -22.399 -43.913 1.00 36.66 505 GLY A C 1
ATOM 3916 O O . GLY A 1 505 ? -27.840 -23.336 -44.253 1.00 36.66 505 GLY A O 1
ATOM 3917 N N . LEU A 1 506 ? -26.732 -21.445 -44.772 1.00 34.47 506 LEU A N 1
ATOM 3918 C CA . LEU A 1 506 ? -27.052 -21.424 -46.208 1.00 34.47 506 LEU A CA 1
ATOM 3919 C C . LEU A 1 506 ? -25.807 -21.243 -47.094 1.00 34.47 506 LEU A C 1
ATOM 3921 O O . LEU A 1 506 ? -25.802 -21.717 -48.231 1.00 34.47 506 LEU A O 1
ATOM 3925 N N . SER A 1 507 ? -24.748 -20.607 -46.586 1.00 34.75 507 SER A N 1
ATOM 3926 C CA . SER A 1 507 ? -23.474 -20.410 -47.278 1.00 34.75 507 SER A CA 1
ATOM 3927 C C . SER A 1 507 ? -22.292 -20.388 -46.299 1.00 34.75 507 SER A C 1
ATOM 3929 O O . SER A 1 507 ? -22.411 -19.959 -45.154 1.00 34.75 507 SER A O 1
ATOM 3931 N N . ALA A 1 508 ? -21.132 -20.865 -46.756 1.00 34.44 508 ALA A N 1
ATOM 3932 C CA . ALA A 1 508 ? -19.859 -20.660 -46.073 1.00 34.44 508 ALA A CA 1
ATOM 3933 C C . ALA A 1 508 ? -19.102 -19.573 -46.837 1.00 34.44 508 ALA A C 1
ATOM 3935 O O . ALA A 1 508 ? -18.753 -19.783 -47.999 1.00 34.44 508 ALA A O 1
ATOM 3936 N N . THR A 1 509 ? -18.875 -18.421 -46.205 1.00 38.91 509 THR A N 1
ATOM 3937 C CA . THR A 1 509 ? -18.104 -17.324 -46.811 1.00 38.91 509 THR A CA 1
ATOM 3938 C C . THR A 1 509 ? -16.839 -17.100 -45.991 1.00 38.91 509 THR A C 1
ATOM 3940 O O . THR A 1 509 ? -16.923 -16.902 -44.777 1.00 38.91 509 THR A O 1
ATOM 3943 N N . VAL A 1 510 ? -15.670 -17.135 -46.639 1.00 38.50 510 VAL A N 1
ATOM 3944 C CA . VAL A 1 510 ? -14.405 -16.719 -46.017 1.00 38.50 510 VAL A CA 1
ATOM 3945 C C . VAL A 1 510 ? -14.365 -15.196 -46.050 1.00 38.50 510 VAL A C 1
ATOM 3947 O O . VAL A 1 510 ? -14.161 -14.599 -47.106 1.00 38.50 510 VAL A O 1
ATOM 3950 N N . ASN A 1 511 ? -14.604 -14.562 -44.904 1.00 40.22 511 ASN A N 1
ATOM 3951 C CA . ASN A 1 511 ? -14.442 -13.119 -44.775 1.00 40.22 511 ASN A CA 1
ATOM 3952 C C . ASN A 1 511 ? -12.992 -12.817 -44.393 1.00 40.22 511 ASN A C 1
ATOM 3954 O O . ASN A 1 511 ? -12.544 -13.142 -43.290 1.00 40.22 511 ASN A O 1
ATOM 3958 N N . TYR A 1 512 ? -12.271 -12.158 -45.297 1.00 42.81 512 TYR A N 1
ATOM 3959 C CA . TYR A 1 512 ? -11.009 -11.501 -44.974 1.00 42.81 512 TYR A CA 1
ATOM 3960 C C . TYR A 1 512 ? -11.336 -10.179 -44.274 1.00 42.81 512 TYR A C 1
ATOM 3962 O O . TYR A 1 512 ? -11.508 -9.144 -44.913 1.00 42.81 512 TYR A O 1
ATOM 3970 N N . GLY A 1 513 ? -11.495 -10.220 -42.952 1.00 37.34 513 GLY A N 1
ATOM 3971 C CA . GLY A 1 513 ? -11.503 -9.002 -42.150 1.00 37.34 513 GLY A CA 1
ATOM 3972 C C . GLY A 1 513 ? -10.089 -8.433 -42.130 1.00 37.34 513 GLY A C 1
ATOM 3973 O O . GLY A 1 513 ? -9.243 -8.945 -41.404 1.00 37.34 513 GLY A O 1
ATOM 3974 N N . LEU A 1 514 ? -9.817 -7.427 -42.961 1.00 36.53 514 LEU A N 1
ATOM 3975 C CA . LEU A 1 514 ? -8.578 -6.660 -42.894 1.00 36.53 514 LEU A CA 1
ATOM 3976 C C . LEU A 1 514 ? -8.655 -5.741 -41.675 1.00 36.53 514 LEU A C 1
ATOM 3978 O O . LEU A 1 514 ? -9.253 -4.671 -41.744 1.00 36.53 514 LEU A O 1
ATOM 3982 N N . ASP A 1 515 ? -8.047 -6.165 -40.574 1.00 35.22 515 ASP A N 1
ATOM 3983 C CA . ASP A 1 515 ? -7.430 -5.218 -39.653 1.00 35.22 515 ASP A CA 1
ATOM 3984 C C . ASP A 1 515 ? -5.910 -5.297 -39.855 1.00 35.22 515 ASP A C 1
ATOM 3986 O O . ASP A 1 515 ? -5.378 -6.351 -40.213 1.00 35.22 515 ASP A O 1
ATOM 3990 N N . SER A 1 516 ? -5.246 -4.152 -39.731 1.00 35.56 516 SER A N 1
ATOM 3991 C CA . SER A 1 516 ? -3.955 -3.757 -40.337 1.00 35.56 516 SER A CA 1
ATOM 3992 C C . SER A 1 516 ? -2.708 -4.638 -40.087 1.00 35.56 516 SER A C 1
ATOM 3994 O O . SER A 1 516 ? -1.611 -4.283 -40.516 1.00 35.56 516 SER A O 1
ATOM 3996 N N . THR A 1 517 ? -2.842 -5.798 -39.446 1.00 32.47 517 THR A N 1
ATOM 3997 C CA . THR A 1 517 ? -1.747 -6.688 -39.026 1.00 32.47 517 THR A CA 1
ATOM 3998 C C . THR A 1 517 ? -1.688 -8.034 -39.763 1.00 32.47 517 THR A C 1
ATOM 4000 O O . THR A 1 517 ? -0.750 -8.803 -39.547 1.00 32.47 517 THR A O 1
ATOM 4003 N N . VAL A 1 518 ? -2.630 -8.338 -40.666 1.00 33.69 518 VAL A N 1
ATOM 4004 C CA . VAL A 1 518 ? -2.659 -9.619 -41.403 1.00 33.69 518 VAL A CA 1
ATOM 4005 C C . VAL A 1 518 ? -2.024 -9.493 -42.794 1.00 33.69 518 VAL A C 1
ATOM 4007 O O . VAL A 1 518 ? -2.583 -8.874 -43.698 1.00 33.69 518 VAL A O 1
ATOM 4010 N N . VAL A 1 519 ? -0.878 -10.151 -43.004 1.00 33.12 519 VAL A N 1
ATOM 4011 C CA . VAL A 1 519 ? -0.243 -10.295 -44.327 1.00 33.12 519 VAL A CA 1
ATOM 4012 C C . VAL A 1 519 ? -0.892 -11.458 -45.084 1.00 33.12 519 VAL A C 1
ATOM 4014 O O . VAL A 1 519 ? -0.585 -12.624 -44.840 1.00 33.12 519 VAL A O 1
ATOM 4017 N N . VAL A 1 520 ? -1.784 -11.154 -46.030 1.00 31.70 520 VAL A N 1
ATOM 4018 C CA . VAL A 1 520 ? -2.351 -12.147 -46.956 1.00 31.70 520 VAL A CA 1
ATOM 4019 C C . VAL A 1 520 ? -1.403 -12.312 -48.146 1.00 31.70 520 VAL A C 1
ATOM 4021 O O . VAL A 1 520 ? -1.237 -11.390 -48.940 1.00 31.70 520 VAL A O 1
ATOM 4024 N N . TYR A 1 521 ? -0.795 -13.489 -48.315 1.00 28.81 521 TYR A N 1
ATOM 4025 C CA . TYR A 1 521 ? -0.136 -13.827 -49.580 1.00 28.81 521 TYR A CA 1
ATOM 4026 C C . TYR A 1 521 ? -1.200 -14.248 -50.598 1.00 28.81 521 TYR A C 1
ATOM 4028 O O . TYR A 1 521 ? -1.867 -15.268 -50.410 1.00 28.81 521 TYR A O 1
ATOM 4036 N N . SER A 1 522 ? -1.348 -13.488 -51.685 1.00 29.03 522 SER A N 1
ATOM 4037 C CA . SER A 1 522 ? -2.034 -13.987 -52.875 1.00 29.03 522 SER A CA 1
ATOM 4038 C C . SER A 1 522 ? -1.153 -15.031 -53.561 1.00 29.03 522 SER A C 1
ATOM 4040 O O . SER A 1 522 ? 0.077 -14.927 -53.607 1.00 29.03 522 SER A O 1
ATOM 4042 N N . VAL A 1 523 ? -1.787 -16.082 -54.069 1.00 28.47 523 VAL A N 1
ATOM 4043 C CA . VAL A 1 523 ? -1.112 -17.055 -54.923 1.00 28.47 523 VAL A CA 1
ATOM 4044 C C . VAL A 1 523 ? -0.870 -16.366 -56.266 1.00 28.47 523 VAL A C 1
ATOM 4046 O O . VAL A 1 523 ? -1.821 -15.993 -56.939 1.00 28.47 523 VAL A O 1
ATOM 4049 N N . GLU A 1 524 ? 0.409 -16.191 -56.593 1.00 28.28 524 GLU A N 1
ATOM 4050 C CA . GLU A 1 524 ? 0.957 -15.711 -57.868 1.00 28.28 524 GLU A CA 1
ATOM 4051 C C . GLU A 1 524 ? 0.564 -14.290 -58.321 1.00 28.28 524 GLU A C 1
ATOM 4053 O O . GLU A 1 524 ? -0.473 -14.047 -58.930 1.00 28.28 524 GLU A O 1
ATOM 4058 N N . GLY A 1 525 ? 1.522 -13.370 -58.150 1.00 31.94 525 GLY A N 1
ATOM 4059 C CA . GLY A 1 525 ? 1.742 -12.266 -59.086 1.00 31.94 525 GLY A CA 1
ATOM 4060 C C . GLY A 1 525 ? 1.067 -10.938 -58.756 1.00 31.94 525 GLY A C 1
ATOM 4061 O O . GLY A 1 525 ? 0.244 -10.485 -59.540 1.00 31.94 525 GLY A O 1
ATOM 4062 N N . VAL A 1 526 ? 1.469 -10.267 -57.671 1.00 28.03 526 VAL A N 1
ATOM 4063 C CA . VAL A 1 526 ? 1.305 -8.807 -57.530 1.00 28.03 526 VAL A CA 1
ATOM 4064 C C . VAL A 1 526 ? 2.492 -8.242 -56.742 1.00 28.03 526 VAL A C 1
ATOM 4066 O O . VAL A 1 526 ? 2.858 -8.782 -55.698 1.00 28.03 526 VAL A O 1
ATOM 4069 N N . ASP A 1 527 ? 3.105 -7.188 -57.280 1.00 27.34 527 ASP A N 1
ATOM 4070 C CA . ASP A 1 527 ? 4.216 -6.446 -56.684 1.00 27.34 527 ASP A CA 1
ATOM 4071 C C . ASP A 1 527 ? 3.847 -5.799 -55.330 1.00 27.34 527 ASP A C 1
ATOM 4073 O O . ASP A 1 527 ? 2.692 -5.486 -55.046 1.00 27.34 527 ASP A O 1
ATOM 4077 N N . SER A 1 528 ? 4.875 -5.616 -54.501 1.00 28.59 528 SER A N 1
ATOM 4078 C CA . SER A 1 528 ? 4.922 -5.052 -53.140 1.00 28.59 528 SER A CA 1
ATOM 4079 C C . SER A 1 528 ? 3.936 -3.915 -52.805 1.00 28.59 528 SER A C 1
ATOM 4081 O O . SER A 1 528 ? 3.860 -2.928 -53.534 1.00 28.59 528 SER A O 1
ATOM 4083 N N . ILE A 1 529 ? 3.299 -3.994 -51.625 1.00 28.16 529 ILE A N 1
ATOM 4084 C CA . ILE A 1 529 ? 2.431 -2.955 -51.033 1.00 28.16 529 ILE A CA 1
ATOM 4085 C C . ILE A 1 529 ? 2.983 -2.558 -49.648 1.00 28.16 529 ILE A C 1
ATOM 4087 O O . ILE A 1 529 ? 3.346 -3.429 -48.858 1.00 28.16 529 ILE A O 1
ATOM 4091 N N . TYR A 1 530 ? 3.059 -1.252 -49.368 1.00 27.06 530 TYR A N 1
ATOM 4092 C CA . TYR A 1 530 ? 3.542 -0.664 -48.108 1.00 27.06 530 TYR A CA 1
ATOM 4093 C C . TYR A 1 530 ? 2.385 -0.348 -47.139 1.00 27.06 530 TYR A C 1
ATOM 4095 O O . TYR A 1 530 ? 1.254 -0.118 -47.563 1.00 27.06 530 TYR A O 1
ATOM 4103 N N . ALA A 1 531 ? 2.669 -0.329 -45.832 1.00 26.50 531 ALA A N 1
ATOM 4104 C CA . ALA A 1 531 ? 1.695 -0.056 -44.774 1.00 26.50 531 ALA A CA 1
ATOM 4105 C C . ALA A 1 531 ? 1.239 1.418 -44.772 1.00 26.50 531 ALA A C 1
ATOM 4107 O O . ALA A 1 531 ? 2.073 2.316 -44.678 1.00 26.50 531 ALA A O 1
ATOM 4108 N N . GLY A 1 532 ? -0.076 1.656 -44.851 1.00 27.81 532 GLY A N 1
ATOM 4109 C CA . GLY A 1 532 ? -0.678 2.994 -44.744 1.00 27.81 532 GLY A CA 1
ATOM 4110 C C . GLY A 1 532 ? -1.941 3.223 -45.582 1.00 27.81 532 GLY A C 1
ATOM 4111 O O . GLY A 1 532 ? -2.713 4.125 -45.271 1.00 27.81 532 GLY A O 1
ATOM 4112 N N . ASP A 1 533 ? -2.207 2.395 -46.594 1.00 25.17 533 ASP A N 1
ATOM 4113 C CA . ASP A 1 533 ? -3.378 2.579 -47.456 1.00 25.17 533 ASP A CA 1
ATOM 4114 C C . ASP A 1 533 ? -4.610 1.818 -46.944 1.00 25.17 533 ASP A C 1
ATOM 4116 O O . ASP A 1 533 ? -4.592 0.601 -46.748 1.00 25.17 533 ASP A O 1
ATOM 4120 N N . THR A 1 534 ? -5.732 2.526 -46.784 1.00 28.81 534 THR A N 1
ATOM 4121 C CA . THR A 1 534 ? -7.053 1.904 -46.624 1.00 28.81 534 THR A CA 1
ATOM 4122 C C . THR A 1 534 ? -7.469 1.284 -47.960 1.00 28.81 534 THR A C 1
ATOM 4124 O O . THR A 1 534 ? -7.949 1.974 -48.861 1.00 28.81 534 THR A O 1
ATOM 4127 N N . ILE A 1 535 ? -7.279 -0.027 -48.115 1.00 31.00 535 ILE A N 1
ATOM 4128 C CA . ILE A 1 535 ? -7.707 -0.744 -49.320 1.00 31.00 535 ILE A CA 1
ATOM 4129 C C . ILE A 1 535 ? -9.226 -0.938 -49.271 1.00 31.00 535 ILE A C 1
ATOM 4131 O O . ILE A 1 535 ? -9.748 -1.737 -48.495 1.00 31.00 535 ILE A O 1
ATOM 4135 N N . TRP A 1 536 ? -9.948 -0.262 -50.164 1.00 26.86 536 TRP A N 1
ATOM 4136 C CA . TRP A 1 536 ? -11.304 -0.663 -50.533 1.00 26.86 536 TRP A CA 1
ATOM 4137 C C . TRP A 1 536 ? -11.203 -1.922 -51.395 1.00 26.86 536 TRP A C 1
ATOM 4139 O O . TRP A 1 536 ? -10.965 -1.835 -52.601 1.00 26.86 536 TRP A O 1
ATOM 4149 N N . VAL A 1 537 ? -11.359 -3.102 -50.790 1.00 33.06 537 VAL A N 1
ATOM 4150 C CA . VAL A 1 537 ? -11.407 -4.374 -51.526 1.00 33.06 537 VAL A CA 1
ATOM 4151 C C . VAL A 1 537 ? -12.745 -4.456 -52.268 1.00 33.06 537 VAL A C 1
ATOM 4153 O O . VAL A 1 537 ? -13.693 -5.093 -51.831 1.00 33.06 537 VAL A O 1
ATOM 4156 N N . ASN A 1 538 ? -12.844 -3.740 -53.385 1.00 30.83 538 ASN A N 1
ATOM 4157 C CA . ASN A 1 538 ? -14.009 -3.730 -54.271 1.00 30.83 538 ASN A CA 1
ATOM 4158 C C . ASN A 1 538 ? -13.665 -4.348 -55.638 1.00 30.83 538 ASN A C 1
ATOM 4160 O O . ASN A 1 538 ? -14.144 -3.910 -56.681 1.00 30.83 538 ASN A O 1
ATOM 4164 N N . ALA A 1 539 ? -12.807 -5.370 -55.640 1.00 30.69 539 ALA A N 1
ATOM 4165 C CA . ALA A 1 539 ? -12.514 -6.181 -56.814 1.00 30.69 539 ALA A CA 1
ATOM 4166 C C . ALA A 1 539 ? -12.974 -7.615 -56.535 1.00 30.69 539 ALA A C 1
ATOM 4168 O O . ALA A 1 539 ? -12.498 -8.250 -55.599 1.00 30.69 539 ALA A O 1
ATOM 4169 N N . GLY A 1 540 ? -13.953 -8.080 -57.316 1.00 31.50 540 GLY A N 1
ATOM 4170 C CA . GLY A 1 540 ? -14.678 -9.331 -57.111 1.00 31.50 540 GLY A CA 1
ATOM 4171 C C . GLY A 1 540 ? -13.795 -10.575 -57.072 1.00 31.50 540 GLY A C 1
ATOM 4172 O O . GLY A 1 540 ? -13.571 -11.224 -58.091 1.00 31.50 540 GLY A O 1
ATOM 4173 N N . LEU A 1 541 ? -13.381 -10.955 -55.868 1.00 34.59 541 LEU A N 1
ATOM 4174 C CA . LEU A 1 541 ? -13.072 -12.338 -55.548 1.00 34.59 541 LEU A CA 1
ATOM 4175 C C . LEU A 1 541 ? -14.410 -13.072 -55.449 1.00 34.59 541 LEU A C 1
ATOM 4177 O O . LEU A 1 541 ? -15.260 -12.721 -54.630 1.00 34.59 541 LEU A O 1
ATOM 4181 N N . ALA A 1 542 ? -14.635 -14.050 -56.327 1.00 35.00 542 ALA A N 1
ATOM 4182 C CA . ALA A 1 542 ? -15.789 -14.927 -56.196 1.00 35.00 542 ALA A CA 1
ATOM 4183 C C . ALA A 1 542 ? -15.703 -15.638 -54.830 1.00 35.00 542 ALA A C 1
ATOM 4185 O O . ALA A 1 542 ? -14.624 -16.136 -54.494 1.00 35.00 542 ALA A O 1
ATOM 4186 N N . PRO A 1 543 ? -16.784 -15.680 -54.030 1.00 36.09 543 PRO A N 1
ATOM 4187 C CA . PRO A 1 543 ? -16.777 -16.422 -52.779 1.00 36.09 543 PRO A CA 1
ATOM 4188 C C . PRO A 1 543 ? -16.466 -17.892 -53.080 1.00 36.09 543 PRO A C 1
ATOM 4190 O O . PRO A 1 543 ? -17.196 -18.546 -53.823 1.00 36.09 543 PRO A O 1
ATOM 4193 N N . ILE A 1 544 ? -15.357 -18.394 -52.538 1.00 39.28 544 ILE A N 1
ATOM 4194 C CA . ILE A 1 544 ? -15.034 -19.823 -52.562 1.00 39.28 544 ILE A CA 1
ATOM 4195 C C . ILE A 1 544 ? -16.050 -20.516 -51.657 1.00 39.28 544 ILE A C 1
ATOM 4197 O O . ILE A 1 544 ? -16.172 -20.154 -50.486 1.00 39.28 544 ILE A O 1
ATOM 4201 N N . THR A 1 545 ? -16.787 -21.493 -52.185 1.00 40.88 545 THR A N 1
ATOM 4202 C CA . THR A 1 545 ? -17.709 -22.285 -51.364 1.00 40.88 545 THR A CA 1
ATOM 4203 C C . THR A 1 545 ? -16.944 -23.409 -50.663 1.00 40.88 545 THR A C 1
ATOM 4205 O O . THR A 1 545 ? -15.919 -23.871 -51.161 1.00 40.88 545 THR A O 1
ATOM 4208 N N . LEU A 1 546 ? -17.432 -23.890 -49.510 1.00 41.19 546 LEU A N 1
ATOM 4209 C CA . LEU A 1 546 ? -16.801 -25.003 -48.776 1.00 41.19 546 LEU A CA 1
ATOM 4210 C C . LEU A 1 546 ? -16.571 -26.239 -49.670 1.00 41.19 546 LEU A C 1
ATOM 4212 O O . LEU A 1 546 ? -15.590 -26.951 -49.497 1.00 41.19 546 LEU A O 1
ATOM 4216 N N . ALA A 1 547 ? -17.442 -26.460 -50.660 1.00 45.66 547 ALA A N 1
ATOM 4217 C CA . ALA A 1 547 ? -17.345 -27.568 -51.609 1.00 45.66 547 ALA A CA 1
ATOM 4218 C C . ALA A 1 547 ? -16.158 -27.458 -52.589 1.00 45.66 547 ALA A C 1
ATOM 4220 O O . ALA A 1 547 ? -15.730 -28.474 -53.132 1.00 45.66 547 ALA A O 1
ATOM 4221 N N . ASP A 1 548 ? -15.614 -26.255 -52.797 1.00 41.75 548 ASP A N 1
ATOM 4222 C CA . ASP A 1 548 ? -14.480 -26.000 -53.696 1.00 41.75 548 ASP A CA 1
ATOM 4223 C C . ASP A 1 548 ? -13.117 -26.171 -52.993 1.00 41.75 548 ASP A C 1
ATOM 4225 O O . ASP A 1 548 ? -12.064 -26.139 -53.634 1.00 41.75 548 ASP A O 1
ATOM 4229 N N . ILE A 1 549 ? -13.119 -26.365 -51.668 1.00 44.19 549 ILE A N 1
ATOM 4230 C CA . ILE A 1 549 ? -11.919 -26.573 -50.852 1.00 44.19 549 ILE A CA 1
ATOM 4231 C C . ILE A 1 549 ? -11.687 -28.084 -50.702 1.00 44.19 549 ILE A C 1
ATOM 4233 O O . ILE A 1 549 ? -12.573 -28.773 -50.199 1.00 44.19 549 ILE A O 1
ATOM 4237 N N . PRO A 1 550 ? -10.512 -28.632 -51.072 1.00 46.09 550 PRO A N 1
ATOM 4238 C CA . PRO A 1 550 ? -10.232 -30.058 -50.911 1.00 46.09 550 PRO A CA 1
ATOM 4239 C C . PRO A 1 550 ? -10.431 -30.531 -49.463 1.00 46.09 550 PRO A C 1
ATOM 4241 O O . PRO A 1 550 ? -9.939 -29.895 -48.533 1.00 46.09 550 PRO A O 1
ATOM 4244 N N . GLU A 1 551 ? -11.083 -31.680 -49.271 1.00 47.16 551 GLU A N 1
ATOM 4245 C CA . GLU A 1 551 ? -11.408 -32.260 -47.951 1.00 47.16 551 GLU A CA 1
ATOM 4246 C C . GLU A 1 551 ? -10.155 -32.405 -47.053 1.00 47.16 551 GLU A C 1
ATOM 4248 O O . GLU A 1 551 ? -10.168 -32.063 -45.876 1.00 47.16 551 GLU A O 1
ATOM 4253 N N . SER A 1 552 ? -9.004 -32.732 -47.656 1.00 43.56 552 SER A N 1
ATOM 4254 C CA . SER A 1 552 ? -7.689 -32.824 -46.990 1.00 43.56 552 SER A CA 1
ATOM 4255 C C . SER A 1 552 ? -7.100 -31.496 -46.479 1.00 43.56 552 SER A C 1
ATOM 4257 O O . SER A 1 552 ? -6.083 -31.497 -45.778 1.00 43.56 552 SER A O 1
ATOM 4259 N N . VAL A 1 553 ? -7.686 -30.359 -46.867 1.00 40.84 553 VAL A N 1
ATOM 4260 C CA . VAL A 1 553 ? -7.358 -29.012 -46.371 1.00 40.84 553 VAL A CA 1
ATOM 4261 C C . VAL A 1 553 ? -8.339 -28.596 -45.274 1.00 40.84 553 VAL A C 1
ATOM 4263 O O . VAL A 1 553 ? -7.912 -27.954 -44.320 1.00 40.84 553 VAL A O 1
ATOM 4266 N N . GLN A 1 554 ? -9.608 -29.005 -45.364 1.00 45.72 554 GLN A N 1
ATOM 4267 C CA . GLN A 1 554 ? -10.624 -28.759 -44.330 1.00 45.72 554 GLN A CA 1
ATOM 4268 C C . GLN A 1 554 ? -10.291 -29.489 -43.020 1.00 45.72 554 GLN A C 1
ATOM 4270 O O . GLN A 1 554 ? -10.419 -28.924 -41.940 1.00 45.72 554 GLN A O 1
ATOM 4275 N N . GLU A 1 555 ? -9.751 -30.709 -43.109 1.00 44.84 555 GLU A N 1
ATOM 4276 C CA . GLU A 1 555 ? -9.275 -31.489 -41.952 1.00 44.84 555 GLU A CA 1
ATOM 4277 C C . GLU A 1 555 ? -8.056 -30.876 -41.228 1.00 44.84 555 GLU A C 1
ATOM 4279 O O . GLU A 1 555 ? -7.641 -31.374 -40.182 1.00 44.84 555 GLU A O 1
ATOM 4284 N N . LYS A 1 556 ? -7.454 -29.813 -41.782 1.00 42.16 556 LYS A N 1
ATOM 4285 C CA . LYS A 1 556 ? -6.282 -29.116 -41.221 1.00 42.16 556 LYS A CA 1
ATOM 4286 C C . LYS A 1 556 ? -6.622 -27.764 -40.604 1.00 42.16 556 LYS A C 1
ATOM 4288 O O . LYS A 1 556 ? -5.708 -26.996 -40.303 1.00 42.16 556 LYS A O 1
ATOM 4293 N N . TRP A 1 557 ? -7.905 -27.443 -40.476 1.00 47.28 557 TRP A N 1
ATOM 4294 C CA . TRP A 1 557 ? -8.334 -26.230 -39.801 1.00 47.28 557 TRP A CA 1
ATOM 4295 C C . TRP A 1 557 ? -8.186 -26.421 -38.300 1.00 47.28 557 TRP A C 1
ATOM 4297 O O . TRP A 1 557 ? -8.651 -27.409 -37.732 1.00 47.28 557 TRP A O 1
ATOM 4307 N N . TYR A 1 558 ? -7.515 -25.468 -37.674 1.00 47.53 558 TYR A N 1
ATOM 4308 C CA . TYR A 1 558 ? -7.377 -25.407 -36.232 1.00 47.53 558 TYR A CA 1
ATOM 4309 C C . TYR A 1 558 ? -7.666 -23.977 -35.803 1.00 47.53 558 TYR A C 1
ATOM 4311 O O . TYR A 1 558 ? -7.234 -23.033 -36.474 1.00 47.53 558 TYR A O 1
ATOM 4319 N N . ASP A 1 559 ? -8.367 -23.837 -34.681 1.00 50.03 559 ASP A N 1
ATOM 4320 C CA . ASP A 1 559 ? -8.462 -22.569 -33.973 1.00 50.03 559 ASP A CA 1
ATOM 4321 C C . ASP A 1 559 ? -7.050 -22.142 -33.584 1.00 50.03 559 ASP A C 1
ATOM 4323 O O . ASP A 1 559 ? -6.369 -22.828 -32.814 1.00 50.03 559 ASP A O 1
ATOM 4327 N N . VAL A 1 560 ? -6.595 -21.016 -34.127 1.00 51.03 560 VAL A N 1
ATOM 4328 C CA . VAL A 1 560 ? -5.350 -20.402 -33.679 1.00 51.03 560 VAL A CA 1
ATOM 4329 C C . VAL A 1 560 ? -5.674 -19.099 -32.987 1.00 51.03 560 VAL A C 1
ATOM 4331 O O . VAL A 1 560 ? -6.347 -18.212 -33.520 1.00 51.03 560 VAL A O 1
ATOM 4334 N N . GLU A 1 561 ? -5.214 -19.029 -31.747 1.00 57.62 561 GLU A N 1
ATOM 4335 C CA . GLU A 1 561 ? -5.331 -17.840 -30.929 1.00 57.62 561 GLU A CA 1
ATOM 4336 C C . GLU A 1 561 ? -4.418 -16.741 -31.478 1.00 57.62 561 GLU A C 1
ATOM 4338 O O . GLU A 1 561 ? -3.271 -16.980 -31.859 1.00 57.62 561 GLU A O 1
ATOM 4343 N N . TYR A 1 562 ? -4.939 -15.521 -31.512 1.00 57.00 562 TYR A N 1
ATOM 4344 C CA . TYR A 1 562 ? -4.200 -14.331 -31.904 1.00 57.00 562 TYR A CA 1
ATOM 4345 C C . TYR A 1 562 ? -4.509 -13.185 -30.943 1.00 57.00 562 TYR A C 1
ATOM 4347 O O . TYR A 1 562 ? -5.560 -13.155 -30.301 1.00 57.00 562 TYR A O 1
ATOM 4355 N N . MET A 1 563 ? -3.588 -12.226 -30.857 1.00 64.75 563 MET A N 1
ATOM 4356 C CA . MET A 1 563 ? -3.770 -11.013 -30.061 1.00 64.75 563 MET A CA 1
ATOM 4357 C C . MET A 1 563 ? -4.011 -9.829 -30.969 1.00 64.75 563 MET A C 1
ATOM 4359 O O . MET A 1 563 ? -3.195 -9.530 -31.840 1.00 64.75 563 MET A O 1
ATOM 4363 N N . LEU A 1 564 ? -5.114 -9.138 -30.722 1.00 64.44 564 LEU A N 1
ATOM 4364 C CA . LEU A 1 564 ? -5.306 -7.782 -31.199 1.00 64.44 564 LEU A CA 1
ATOM 4365 C C . LEU A 1 564 ? -4.604 -6.835 -30.239 1.00 64.44 564 LEU A C 1
ATOM 4367 O O . LEU A 1 564 ? -4.760 -6.941 -29.022 1.00 64.44 564 LEU A O 1
ATOM 4371 N N . THR A 1 565 ? -3.841 -5.905 -30.802 1.00 68.44 565 THR A N 1
ATOM 4372 C CA . THR A 1 565 ? -3.205 -4.840 -30.033 1.00 68.44 565 THR A CA 1
ATOM 4373 C C . THR A 1 565 ? -4.255 -3.999 -29.300 1.00 68.44 565 THR A C 1
ATOM 4375 O O . THR A 1 565 ? -5.377 -3.866 -29.799 1.00 68.44 565 THR A O 1
ATOM 4378 N N . PRO A 1 566 ? -3.897 -3.386 -28.158 1.00 73.31 566 PRO A N 1
ATOM 4379 C CA . PRO A 1 566 ? -4.748 -2.408 -27.491 1.00 73.31 566 PRO A CA 1
ATOM 4380 C C . PRO A 1 566 ? -5.288 -1.350 -28.458 1.00 73.31 566 PRO A C 1
ATOM 4382 O O . PRO A 1 566 ? -4.571 -0.888 -29.351 1.00 73.31 566 PRO A O 1
ATOM 4385 N N . LYS A 1 567 ? -6.545 -0.941 -28.253 1.00 71.31 567 LYS A N 1
ATOM 4386 C CA . LYS A 1 567 ? -7.185 0.120 -29.050 1.00 71.31 567 LYS A CA 1
ATOM 4387 C C . LYS A 1 567 ? -6.626 1.499 -28.706 1.00 71.31 567 LYS A C 1
A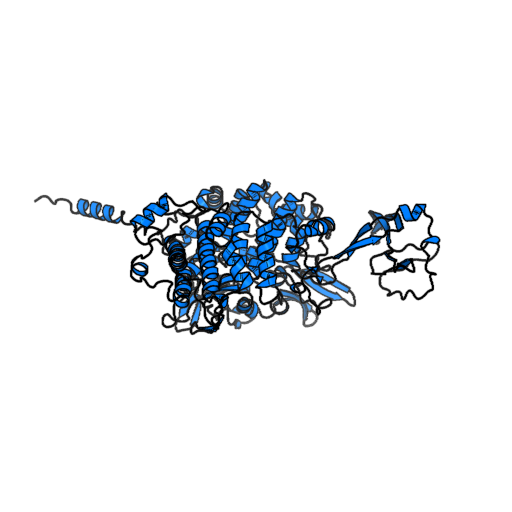TOM 4389 O O . LYS A 1 567 ? -6.555 2.364 -29.572 1.00 71.31 567 LYS A O 1
ATOM 4394 N N . ALA A 1 568 ? -6.263 1.713 -27.443 1.00 67.88 568 ALA A N 1
ATOM 4395 C CA . ALA A 1 568 ? -5.716 2.974 -26.972 1.00 67.88 568 ALA A CA 1
ATOM 4396 C C . ALA A 1 568 ? -4.230 3.101 -27.336 1.00 67.88 568 ALA A C 1
ATOM 4398 O O . ALA A 1 568 ? -3.378 2.436 -26.745 1.00 67.88 568 ALA A O 1
ATOM 4399 N N . LEU A 1 569 ? -3.919 4.009 -28.268 1.00 63.84 569 LEU A N 1
ATOM 4400 C CA . LEU A 1 569 ? -2.534 4.347 -28.626 1.00 63.84 569 LEU A CA 1
ATOM 4401 C C . LEU A 1 569 ? -1.775 4.961 -27.439 1.00 63.84 569 LEU A C 1
ATOM 4403 O O . LEU A 1 569 ? -0.601 4.658 -27.221 1.00 63.84 569 LEU A O 1
ATOM 4407 N N . SER A 1 570 ? -2.458 5.795 -26.645 1.00 60.41 570 SER A N 1
ATOM 4408 C CA . SER A 1 570 ? -1.980 6.313 -25.361 1.00 60.41 570 SER A CA 1
ATOM 4409 C C . SER A 1 570 ? -2.529 5.462 -24.216 1.00 60.41 570 SER A C 1
ATOM 4411 O O . SER A 1 570 ? -3.742 5.411 -24.029 1.00 60.41 570 SER A O 1
ATOM 4413 N N . GLY A 1 571 ? -1.648 4.832 -23.438 1.00 66.94 571 GLY A N 1
ATOM 4414 C CA . GLY A 1 571 ? -2.046 4.050 -22.263 1.00 66.94 571 GLY A CA 1
ATOM 4415 C C . GLY A 1 571 ? -2.390 2.585 -22.541 1.00 66.94 571 GLY A C 1
ATOM 4416 O O . GLY A 1 571 ? -3.076 1.988 -21.734 1.00 66.94 571 GLY A O 1
ATOM 4417 N N . GLY A 1 572 ? -1.972 1.995 -23.665 1.00 78.25 572 GLY A N 1
ATOM 4418 C CA . GLY A 1 572 ? -2.180 0.568 -23.954 1.00 78.25 572 GLY A CA 1
ATOM 4419 C C . GLY A 1 572 ? -1.109 -0.367 -23.370 1.00 78.25 572 GLY A C 1
ATOM 4420 O O . GLY A 1 572 ? 0.081 -0.047 -23.369 1.00 78.25 572 GLY A O 1
ATOM 4421 N N . MET A 1 573 ? -1.519 -1.565 -22.949 1.00 85.69 573 MET A N 1
ATOM 4422 C CA . MET A 1 573 ? -0.656 -2.639 -22.441 1.00 85.69 573 MET A CA 1
ATOM 4423 C C . MET A 1 573 ? -0.090 -3.489 -23.593 1.00 85.69 573 MET A C 1
ATOM 4425 O O . MET A 1 573 ? -0.417 -4.663 -23.751 1.00 85.69 573 MET A O 1
ATOM 4429 N N . TYR A 1 574 ? 0.763 -2.893 -24.430 1.00 81.88 574 TYR A N 1
ATOM 4430 C CA . TYR A 1 574 ? 1.348 -3.550 -25.617 1.00 81.88 574 TYR A CA 1
ATOM 4431 C C . TYR A 1 574 ? 2.314 -4.706 -25.302 1.00 81.88 574 TYR A C 1
ATOM 4433 O O . TYR A 1 574 ? 2.696 -5.453 -26.197 1.00 81.88 574 TYR A O 1
ATOM 4441 N N . TYR A 1 575 ? 2.705 -4.842 -24.038 1.00 86.06 575 TYR A N 1
ATOM 4442 C CA . TYR A 1 575 ? 3.623 -5.858 -23.524 1.00 86.06 575 TYR A CA 1
ATOM 4443 C C . TYR A 1 575 ? 2.903 -7.033 -22.844 1.00 86.06 575 TYR A C 1
ATOM 4445 O O . TYR A 1 575 ? 3.575 -7.973 -22.437 1.00 86.06 575 TYR A O 1
ATOM 4453 N N . LEU A 1 576 ? 1.570 -6.996 -22.711 1.00 88.31 576 LEU A N 1
ATOM 4454 C CA . LEU A 1 576 ? 0.813 -8.107 -22.134 1.00 88.31 576 LEU A CA 1
ATOM 4455 C C . LEU A 1 576 ? 0.774 -9.284 -23.122 1.00 88.31 576 LEU A C 1
ATOM 4457 O O . LEU A 1 576 ? 0.287 -9.168 -24.250 1.00 88.31 576 LEU A O 1
ATOM 4461 N N . SER A 1 577 ? 1.310 -10.419 -22.691 1.00 87.81 577 SER A N 1
ATOM 4462 C CA . SER A 1 577 ? 1.531 -11.611 -23.499 1.00 87.81 577 SER A CA 1
ATOM 4463 C C . SER A 1 577 ? 0.266 -12.455 -23.685 1.00 87.81 577 SER A C 1
ATOM 4465 O O . SER A 1 577 ? -0.688 -12.413 -22.906 1.00 87.81 577 SER A O 1
ATOM 4467 N N . GLN A 1 578 ? 0.277 -13.279 -24.739 1.00 83.38 578 GLN A N 1
ATOM 4468 C CA . GLN A 1 578 ? -0.788 -14.251 -25.019 1.00 83.38 578 GLN A CA 1
ATOM 4469 C C . GLN A 1 578 ? -0.998 -15.242 -23.878 1.00 83.38 578 GLN A C 1
ATOM 4471 O O . GLN A 1 578 ? -2.136 -15.569 -23.543 1.00 83.38 578 GLN A O 1
ATOM 4476 N N . ASP A 1 579 ? 0.097 -15.729 -23.298 1.00 88.00 579 ASP A N 1
ATOM 4477 C CA . ASP A 1 579 ? 0.034 -16.733 -22.244 1.00 88.00 579 ASP A CA 1
ATOM 4478 C C . ASP A 1 579 ? -0.559 -16.145 -20.962 1.00 88.00 579 ASP A C 1
ATOM 4480 O O . ASP A 1 579 ? -1.436 -16.767 -20.360 1.00 88.00 579 ASP A O 1
ATOM 4484 N N . GLU A 1 580 ? -0.167 -14.921 -20.593 1.00 92.50 580 GLU A N 1
ATOM 4485 C CA . GLU A 1 580 ? -0.726 -14.244 -19.425 1.00 92.50 580 GLU A CA 1
ATOM 4486 C C . GLU A 1 580 ? -2.229 -13.963 -19.605 1.00 92.50 580 GLU A C 1
ATOM 4488 O O . GLU A 1 580 ? -3.030 -14.330 -18.744 1.00 92.50 580 GLU A O 1
ATOM 4493 N N . MET A 1 581 ? -2.643 -13.456 -20.772 1.00 88.00 581 MET A N 1
ATOM 4494 C CA . MET A 1 581 ? -4.059 -13.277 -21.135 1.00 88.00 581 MET A CA 1
ATOM 4495 C C . MET A 1 581 ? -4.872 -14.575 -21.071 1.00 88.00 581 MET A C 1
ATOM 4497 O O . MET A 1 581 ? -6.026 -14.576 -20.632 1.00 88.00 581 MET A O 1
ATOM 4501 N N . ARG A 1 582 ? -4.301 -15.697 -21.526 1.00 87.50 582 ARG A N 1
ATOM 4502 C CA . ARG A 1 582 ? -4.968 -17.004 -21.462 1.00 87.50 582 ARG A CA 1
ATOM 4503 C C . ARG A 1 582 ? -5.170 -17.433 -20.012 1.00 87.50 582 ARG A C 1
ATOM 4505 O O . ARG A 1 582 ? -6.248 -17.910 -19.661 1.00 87.50 582 ARG A O 1
ATOM 4512 N N . ASP A 1 583 ? -4.153 -17.252 -19.177 1.00 92.50 583 ASP A N 1
ATOM 4513 C CA . ASP A 1 583 ? -4.214 -17.596 -17.760 1.00 92.50 583 ASP A CA 1
ATOM 4514 C C . ASP A 1 583 ? -5.194 -16.709 -16.984 1.00 92.50 583 ASP A C 1
ATOM 4516 O O . ASP A 1 583 ? -5.870 -17.206 -16.080 1.00 92.50 583 ASP A O 1
ATOM 4520 N N . MET A 1 584 ? -5.347 -15.438 -17.368 1.00 93.25 584 MET A N 1
ATOM 4521 C CA . MET A 1 584 ? -6.302 -14.516 -16.743 1.00 93.25 584 MET A CA 1
ATOM 4522 C C . MET A 1 584 ? -7.746 -15.015 -16.845 1.00 93.25 584 MET A C 1
ATOM 4524 O O . MET A 1 584 ? -8.505 -14.856 -15.893 1.00 93.25 584 MET A O 1
ATOM 4528 N N . LYS A 1 585 ? -8.119 -15.703 -17.937 1.00 90.19 585 LYS A N 1
ATOM 4529 C CA . LYS A 1 585 ? -9.476 -16.260 -18.139 1.00 90.19 585 LYS A CA 1
ATOM 4530 C C . LYS A 1 585 ? -9.910 -17.255 -17.055 1.00 90.19 585 LYS A C 1
ATOM 4532 O O . LYS A 1 585 ? -11.093 -17.573 -16.961 1.00 90.19 585 LYS A O 1
ATOM 4537 N N . LYS A 1 586 ? -8.976 -17.767 -16.246 1.00 93.31 586 LYS A N 1
ATOM 4538 C CA . LYS A 1 586 ? -9.276 -18.625 -15.087 1.00 93.31 586 LYS A CA 1
ATOM 4539 C C . LYS A 1 586 ? -9.975 -17.859 -13.959 1.00 93.31 586 LYS A C 1
ATOM 4541 O O . LYS A 1 586 ? -10.662 -18.482 -13.155 1.00 93.31 586 LYS A O 1
ATOM 4546 N N . TYR A 1 587 ? -9.819 -16.536 -13.913 1.00 94.75 587 TYR A N 1
ATOM 4547 C CA . TYR A 1 587 ? -10.304 -15.676 -12.842 1.00 94.75 587 TYR A CA 1
ATOM 4548 C C . TYR A 1 587 ? -11.312 -14.665 -13.388 1.00 94.75 587 TYR A C 1
ATOM 4550 O O . TYR A 1 587 ? -10.970 -13.782 -14.170 1.00 94.75 587 TYR A O 1
ATOM 4558 N N . SER A 1 588 ? -12.564 -14.738 -12.937 1.00 91.06 588 SER A N 1
ATOM 4559 C CA . SER A 1 588 ? -13.624 -13.840 -13.423 1.00 91.06 588 SER A CA 1
ATOM 4560 C C . SER A 1 588 ? -13.379 -12.364 -13.093 1.00 91.06 588 SER A C 1
ATOM 4562 O O . SER A 1 588 ? -13.885 -11.493 -13.786 1.00 91.06 588 SER A O 1
ATOM 4564 N N . PHE A 1 589 ? -12.619 -12.065 -12.035 1.00 91.06 589 PHE A N 1
ATOM 4565 C CA . PHE A 1 589 ? -12.258 -10.693 -11.656 1.00 91.06 589 PHE A CA 1
ATOM 4566 C C . PHE A 1 589 ? -11.107 -10.107 -12.494 1.00 91.06 589 PHE A C 1
ATOM 4568 O O . PHE A 1 589 ? -10.766 -8.942 -12.317 1.00 91.06 589 PHE A O 1
ATOM 4575 N N . LEU A 1 590 ? -10.511 -10.896 -13.396 1.00 92.00 590 LEU A N 1
ATOM 4576 C CA . LEU A 1 590 ? -9.535 -10.436 -14.391 1.00 92.00 590 LEU A CA 1
ATOM 4577 C C . LEU A 1 590 ? -10.154 -10.306 -15.795 1.00 92.00 590 LEU A C 1
ATOM 4579 O O . LEU A 1 590 ? -9.454 -9.960 -16.746 1.00 92.00 590 LEU A O 1
ATOM 4583 N N . ASP A 1 591 ? -11.459 -10.570 -15.932 1.00 86.81 591 ASP A N 1
ATOM 4584 C CA . ASP A 1 591 ? -12.227 -10.331 -17.154 1.00 86.81 591 ASP A CA 1
ATOM 4585 C C . ASP A 1 591 ? -12.811 -8.910 -17.136 1.00 86.81 591 ASP A C 1
ATOM 4587 O O . ASP A 1 591 ? -13.902 -8.649 -16.618 1.00 86.81 591 ASP A O 1
ATOM 4591 N N . PHE A 1 592 ? -12.050 -7.968 -17.690 1.00 83.12 592 PHE A N 1
ATOM 4592 C CA . PHE A 1 592 ? -12.453 -6.564 -17.754 1.00 83.12 592 PHE A CA 1
ATOM 4593 C C . PHE A 1 592 ? -13.493 -6.288 -18.851 1.00 83.12 592 PHE A C 1
ATOM 4595 O O . PHE A 1 592 ? -14.216 -5.296 -18.754 1.00 83.12 592 PHE A O 1
ATOM 4602 N N . ASP A 1 593 ? -13.618 -7.164 -19.856 1.00 77.62 593 ASP A N 1
ATOM 4603 C CA . ASP A 1 593 ? -14.586 -7.019 -20.953 1.00 77.62 593 ASP A CA 1
ATOM 4604 C C . ASP A 1 593 ? -16.022 -7.297 -20.486 1.00 77.62 593 ASP A C 1
ATOM 4606 O O . ASP A 1 593 ? -16.981 -6.722 -21.011 1.00 77.62 593 ASP A O 1
ATOM 4610 N N . ALA A 1 594 ? -16.187 -8.144 -19.466 1.00 75.75 594 ALA A N 1
ATOM 4611 C CA . ALA A 1 594 ? -17.491 -8.528 -18.936 1.00 75.75 594 ALA A CA 1
ATOM 4612 C C . ALA A 1 594 ? -18.274 -7.381 -18.269 1.00 75.75 594 ALA A C 1
ATOM 4614 O O . ALA A 1 594 ? -19.486 -7.506 -18.066 1.00 75.75 594 ALA A O 1
ATOM 4615 N N . ASN A 1 595 ? -17.621 -6.271 -17.903 1.00 78.62 595 ASN A N 1
ATOM 4616 C CA . ASN A 1 595 ? -18.255 -5.193 -17.149 1.00 78.62 595 ASN A CA 1
ATOM 4617 C C . ASN A 1 595 ? -18.057 -3.818 -17.798 1.00 78.62 595 ASN A C 1
ATOM 4619 O O . ASN A 1 595 ? -16.944 -3.308 -17.910 1.00 78.62 595 ASN A O 1
ATOM 4623 N N . SER A 1 596 ? -19.167 -3.145 -18.119 1.00 76.94 596 SER A N 1
ATOM 4624 C CA . SER A 1 596 ? -19.153 -1.806 -18.719 1.00 76.94 596 SER A CA 1
ATOM 4625 C C . SER A 1 596 ? -18.490 -0.739 -17.842 1.00 76.94 596 SER A C 1
ATOM 4627 O O . SER A 1 596 ? -18.130 0.314 -18.362 1.00 76.94 596 SER A O 1
ATOM 4629 N N . LYS A 1 597 ? -18.299 -0.988 -16.536 1.00 77.25 597 LYS A N 1
ATOM 4630 C CA . LYS A 1 597 ? -17.516 -0.126 -15.636 1.00 77.25 597 LYS A CA 1
ATOM 4631 C C . LYS A 1 597 ? -16.127 0.147 -16.214 1.00 77.25 597 LYS A C 1
ATOM 4633 O O . LYS A 1 597 ? -15.690 1.286 -16.189 1.00 77.25 597 LYS A O 1
ATOM 4638 N N . TRP A 1 598 ? -15.478 -0.848 -16.812 1.00 78.00 598 TRP A N 1
ATOM 4639 C CA . TRP A 1 598 ? -14.129 -0.712 -17.370 1.00 78.00 598 TRP A CA 1
ATOM 4640 C C . TRP A 1 598 ? -14.102 -0.163 -18.804 1.00 78.00 598 TRP A C 1
ATOM 4642 O O . TRP A 1 598 ? -13.031 0.114 -19.346 1.00 78.00 598 TRP A O 1
ATOM 4652 N N . SER A 1 599 ? -15.269 0.032 -19.424 1.00 73.31 599 SER A N 1
ATOM 4653 C CA . SER A 1 599 ? -15.380 0.609 -20.765 1.00 73.31 599 SER A CA 1
ATOM 4654 C C . SER A 1 599 ? -15.337 2.139 -20.726 1.00 73.31 599 SER A C 1
ATOM 4656 O O . SER A 1 599 ? -15.928 2.770 -19.848 1.00 73.31 599 SER A O 1
ATOM 4658 N N . ASN A 1 600 ? -14.653 2.750 -21.694 1.00 64.81 600 ASN A N 1
ATOM 4659 C CA . ASN A 1 600 ? -14.714 4.188 -21.938 1.00 64.81 600 ASN A CA 1
ATOM 4660 C C . ASN A 1 600 ? -15.075 4.436 -23.409 1.00 64.81 600 ASN A C 1
ATOM 4662 O O . ASN A 1 600 ? -14.329 4.037 -24.302 1.00 64.81 600 ASN A O 1
ATOM 4666 N N . SER A 1 601 ? -16.225 5.062 -23.667 1.00 52.09 601 SER A N 1
ATOM 4667 C CA . SER A 1 601 ? -16.733 5.295 -25.026 1.00 52.09 601 SER A CA 1
ATOM 4668 C C . SER A 1 601 ? -16.037 6.437 -25.772 1.00 52.09 601 SER A C 1
ATOM 4670 O O . SER A 1 601 ? -16.140 6.493 -26.994 1.00 52.09 601 SER A O 1
ATOM 4672 N N . ASP A 1 602 ? -15.326 7.331 -25.074 1.00 51.03 602 ASP A N 1
ATOM 4673 C CA . ASP A 1 602 ? -15.069 8.683 -25.596 1.00 51.03 602 ASP A CA 1
ATOM 4674 C C . ASP A 1 602 ? -13.604 8.966 -25.990 1.00 51.03 602 ASP A C 1
ATOM 4676 O O . ASP A 1 602 ? -13.309 10.055 -26.482 1.00 51.03 602 ASP A O 1
ATOM 4680 N N . LEU A 1 603 ? -12.653 8.043 -25.765 1.00 53.44 603 LEU A N 1
ATOM 4681 C CA . LEU A 1 603 ? -11.221 8.406 -25.694 1.00 53.44 603 LEU A CA 1
ATOM 4682 C C . LEU A 1 603 ? -10.237 7.501 -26.469 1.00 53.44 603 LEU A C 1
ATOM 4684 O O . LEU A 1 603 ? -9.077 7.421 -26.081 1.00 53.44 603 LEU A O 1
ATOM 4688 N N . VAL A 1 604 ? -10.634 6.864 -27.578 1.00 49.22 604 VAL A N 1
ATOM 4689 C CA . VAL A 1 604 ? -9.689 6.070 -28.411 1.00 49.22 604 VAL A CA 1
ATOM 4690 C C . VAL A 1 604 ? -8.542 6.937 -28.975 1.00 49.22 604 VAL A C 1
ATOM 4692 O O . VAL A 1 604 ? -7.433 6.445 -29.164 1.00 49.22 604 VAL A O 1
ATOM 4695 N N . GLU A 1 605 ? -8.780 8.242 -29.163 1.00 46.03 605 GLU A N 1
ATOM 4696 C CA . GLU A 1 605 ? -7.828 9.193 -29.771 1.00 46.03 605 GLU A CA 1
ATOM 4697 C C . GLU A 1 605 ? -7.298 10.279 -28.808 1.00 46.03 605 GLU A C 1
ATOM 4699 O O . GLU A 1 605 ? -6.457 11.090 -29.192 1.00 46.03 605 GLU A O 1
ATOM 4704 N N . ASN A 1 606 ? -7.767 10.327 -27.555 1.00 48.00 606 ASN A N 1
ATOM 4705 C CA . ASN A 1 606 ? -7.438 11.409 -26.619 1.00 48.00 606 ASN A CA 1
ATOM 4706 C C . ASN A 1 606 ? -6.418 10.962 -25.559 1.00 48.00 606 ASN A C 1
ATOM 4708 O O . ASN A 1 606 ? -6.681 10.040 -24.788 1.00 48.00 606 ASN A O 1
ATOM 4712 N N . PHE A 1 607 ? -5.307 11.703 -25.461 1.00 49.91 607 PHE A N 1
ATOM 4713 C CA . PHE A 1 607 ? -4.201 11.582 -24.493 1.00 49.91 607 PHE A CA 1
ATOM 4714 C C . PHE A 1 607 ? -4.616 11.856 -23.026 1.00 49.91 607 PHE A C 1
ATOM 4716 O O . PHE A 1 607 ? -4.012 12.691 -22.355 1.00 49.91 607 PHE A O 1
ATOM 4723 N N . GLY A 1 608 ? -5.689 11.235 -22.524 1.00 48.22 608 GLY A N 1
ATOM 4724 C CA . GLY A 1 608 ? -6.331 11.577 -21.246 1.00 48.22 608 GLY A CA 1
ATOM 4725 C C . GLY A 1 608 ? -6.364 10.472 -20.185 1.00 48.22 608 GLY A C 1
ATOM 4726 O O . GLY A 1 608 ? -6.517 10.795 -19.008 1.00 48.22 608 GLY A O 1
ATOM 4727 N N . ASN A 1 609 ? -6.205 9.201 -20.570 1.00 57.00 609 ASN A N 1
ATOM 4728 C CA . ASN A 1 609 ? -6.303 8.053 -19.663 1.00 57.00 609 ASN A CA 1
ATOM 4729 C C . ASN A 1 609 ? -4.914 7.483 -19.371 1.00 57.00 609 ASN A C 1
ATOM 4731 O O . ASN A 1 609 ? -4.281 6.922 -20.260 1.00 57.00 609 ASN A O 1
ATOM 4735 N N . PHE A 1 610 ? -4.462 7.619 -18.128 1.00 68.12 610 PHE A N 1
ATOM 4736 C CA . PHE A 1 610 ? -3.142 7.164 -17.702 1.00 68.12 610 PHE A CA 1
ATOM 4737 C C . PHE A 1 610 ? -3.225 6.391 -16.392 1.00 68.12 610 PHE A C 1
ATOM 4739 O O . PHE A 1 610 ? -4.135 6.621 -15.586 1.00 68.12 610 PHE A O 1
ATOM 4746 N N . GLY A 1 611 ? -2.246 5.519 -16.165 1.00 76.62 611 GLY A N 1
ATOM 4747 C CA . GLY A 1 611 ? -2.023 4.923 -14.859 1.00 76.62 611 GLY A CA 1
ATOM 4748 C C . GLY A 1 611 ? -1.469 5.926 -13.847 1.00 76.62 611 GLY A C 1
ATOM 4749 O O . GLY A 1 611 ? -1.277 7.116 -14.119 1.00 76.62 611 GLY A O 1
ATOM 4750 N N . VAL A 1 612 ? -1.224 5.425 -12.641 1.00 80.56 612 VAL A N 1
ATOM 4751 C CA . VAL A 1 612 ? -0.773 6.209 -11.482 1.00 80.56 612 VAL A CA 1
ATOM 4752 C C . VAL A 1 612 ? 0.546 6.919 -11.777 1.00 80.56 612 VAL A C 1
ATOM 4754 O O . VAL A 1 612 ? 0.691 8.098 -11.458 1.00 80.56 612 VAL A O 1
ATOM 4757 N N . HIS A 1 613 ? 1.458 6.234 -12.469 1.00 82.81 613 HIS A N 1
ATOM 4758 C CA . HIS A 1 613 ? 2.810 6.722 -12.721 1.00 82.81 613 HIS A CA 1
ATOM 4759 C C . HIS A 1 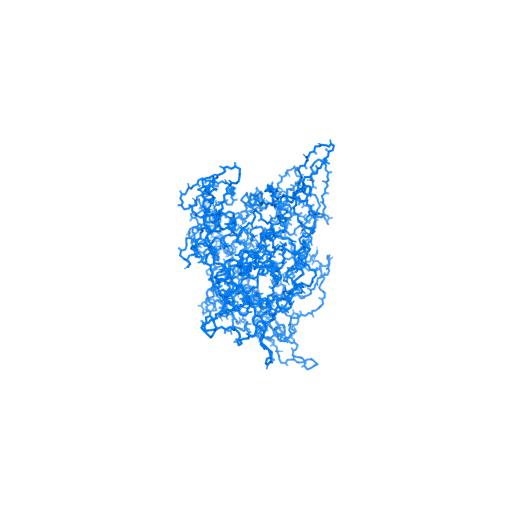613 ? 2.846 8.065 -13.483 1.00 82.81 613 HIS A C 1
ATOM 4761 O O . HIS A 1 613 ? 3.599 8.982 -13.143 1.00 82.81 613 HIS A O 1
ATOM 4767 N N . SER A 1 614 ? 1.952 8.258 -14.458 1.00 75.50 614 SER A N 1
ATOM 4768 C CA . SER A 1 614 ? 1.884 9.492 -15.255 1.00 75.50 614 SER A CA 1
ATOM 4769 C C . SER A 1 614 ? 1.494 10.745 -14.462 1.00 75.50 614 SER A C 1
ATOM 4771 O O . SER A 1 614 ? 1.656 11.857 -14.963 1.00 75.50 614 SER A O 1
ATOM 4773 N N . ARG A 1 615 ? 0.992 10.608 -13.226 1.00 72.12 615 ARG A N 1
ATOM 4774 C CA . ARG A 1 615 ? 0.708 11.752 -12.339 1.00 72.12 615 ARG A CA 1
ATOM 4775 C C . ARG A 1 615 ? 1.973 12.504 -11.952 1.00 72.12 615 ARG A C 1
ATOM 4777 O O . ARG A 1 615 ? 1.943 13.725 -11.871 1.00 72.12 615 ARG A O 1
ATOM 4784 N N . GLY A 1 616 ? 3.056 11.772 -11.702 1.00 69.88 616 GLY A N 1
ATOM 4785 C CA . GLY A 1 616 ? 4.355 12.349 -11.366 1.00 69.88 616 GLY A CA 1
ATOM 4786 C C . GLY A 1 616 ? 5.208 12.640 -12.590 1.00 69.88 616 GLY A C 1
ATOM 4787 O O . GLY A 1 616 ? 5.907 13.652 -12.626 1.00 69.88 616 GLY A O 1
ATOM 4788 N N . CYS A 1 617 ? 5.108 11.773 -13.600 1.00 72.25 617 CYS A N 1
ATOM 4789 C CA . CYS A 1 617 ? 6.107 11.656 -14.660 1.00 72.25 617 CYS A CA 1
ATOM 4790 C C . CYS A 1 617 ? 5.578 11.985 -16.069 1.00 72.25 617 CYS A C 1
ATOM 4792 O O . CYS A 1 617 ? 6.247 11.696 -17.051 1.00 72.25 617 CYS A O 1
ATOM 4794 N N . GLY A 1 618 ? 4.384 12.562 -16.228 1.00 67.38 618 GLY A N 1
ATOM 4795 C CA . GLY A 1 618 ? 3.915 12.983 -17.556 1.00 67.38 618 GLY A CA 1
ATOM 4796 C C . GLY A 1 618 ? 3.520 11.828 -18.491 1.00 67.38 618 GLY A C 1
ATOM 4797 O O . GLY A 1 618 ? 3.077 10.768 -18.049 1.00 67.38 618 GLY A O 1
ATOM 4798 N N . ASP A 1 619 ? 3.633 12.039 -19.807 1.00 66.00 619 ASP A N 1
ATOM 4799 C CA . ASP A 1 619 ? 3.146 11.122 -20.855 1.00 66.00 619 ASP A CA 1
ATOM 4800 C C . ASP A 1 619 ? 4.085 9.915 -21.103 1.00 66.00 619 ASP A C 1
ATOM 4802 O O . ASP A 1 619 ? 4.763 9.788 -22.129 1.00 66.00 619 ASP A O 1
ATOM 4806 N N . VAL A 1 620 ? 4.092 8.987 -20.148 1.00 68.69 620 VAL A N 1
ATOM 4807 C CA . VAL A 1 620 ? 4.777 7.678 -20.186 1.00 68.69 620 VAL A CA 1
ATOM 4808 C C . VAL A 1 620 ? 3.775 6.543 -20.435 1.00 68.69 620 VAL A C 1
ATOM 4810 O O . VAL A 1 620 ? 3.480 5.730 -19.563 1.00 68.69 620 VAL A O 1
ATOM 4813 N N . ALA A 1 621 ? 3.147 6.546 -21.618 1.00 67.31 621 ALA A N 1
ATOM 4814 C CA . ALA A 1 621 ? 1.962 5.725 -21.880 1.00 67.31 621 ALA A CA 1
ATOM 4815 C C . ALA A 1 621 ? 1.916 5.110 -23.286 1.00 67.31 621 ALA A C 1
ATOM 4817 O O . ALA A 1 621 ? 2.243 5.770 -24.275 1.00 67.31 621 ALA A O 1
ATOM 4818 N N . GLY A 1 622 ? 1.404 3.874 -23.362 1.00 68.69 622 GLY A N 1
ATOM 4819 C CA . GLY A 1 622 ? 1.157 3.151 -24.615 1.00 68.69 622 GLY A CA 1
ATOM 4820 C C . GLY A 1 622 ? 2.401 2.802 -25.440 1.00 68.69 622 GLY A C 1
ATOM 4821 O O . GLY A 1 622 ? 3.497 2.677 -24.899 1.00 68.69 622 GLY A O 1
ATOM 4822 N N . ILE A 1 623 ? 2.205 2.637 -26.755 1.00 68.56 623 ILE A N 1
ATOM 4823 C CA . ILE A 1 623 ? 3.208 2.132 -27.719 1.00 68.56 623 ILE A CA 1
ATOM 4824 C C . ILE A 1 623 ? 4.355 3.109 -27.988 1.00 68.56 623 ILE A C 1
ATOM 4826 O O . ILE A 1 623 ? 5.391 2.741 -28.527 1.00 68.56 623 ILE A O 1
ATOM 4830 N N . CYS A 1 624 ? 4.168 4.379 -27.651 1.00 66.06 624 CYS A N 1
ATOM 4831 C CA . CYS A 1 624 ? 5.158 5.407 -27.925 1.00 66.06 624 CYS A CA 1
ATOM 4832 C C . CYS A 1 624 ? 6.050 5.720 -26.715 1.00 66.06 624 CYS A C 1
ATOM 4834 O O . CYS A 1 624 ? 6.810 6.683 -26.760 1.00 66.06 624 CYS A O 1
ATOM 4836 N N . ASP A 1 625 ? 5.918 4.999 -25.606 1.00 75.56 625 ASP A N 1
ATOM 4837 C CA . ASP A 1 625 ? 6.812 5.173 -24.466 1.00 75.56 625 ASP A CA 1
ATOM 4838 C C . ASP A 1 625 ? 8.148 4.471 -24.727 1.00 75.56 625 ASP A C 1
ATOM 4840 O O . ASP A 1 625 ? 8.161 3.291 -25.050 1.00 75.56 625 ASP A O 1
ATOM 4844 N N . THR A 1 626 ? 9.266 5.185 -24.580 1.00 75.88 626 THR A N 1
ATOM 4845 C CA . THR A 1 626 ? 10.622 4.624 -24.726 1.00 75.88 626 THR A CA 1
ATOM 4846 C C . THR A 1 626 ? 11.418 4.660 -23.418 1.00 75.88 626 THR A C 1
ATOM 4848 O O . THR A 1 626 ? 12.560 4.198 -23.355 1.00 75.88 626 THR A O 1
ATOM 4851 N N . VAL A 1 627 ? 10.826 5.205 -22.351 1.00 80.12 627 VAL A N 1
ATOM 4852 C CA . VAL A 1 627 ? 11.526 5.533 -21.106 1.00 80.12 627 VAL A CA 1
ATOM 4853 C C . VAL A 1 627 ? 11.043 4.661 -19.952 1.00 80.12 627 VAL A C 1
ATOM 4855 O O . VAL A 1 627 ? 11.872 4.086 -19.244 1.00 80.12 627 VAL A O 1
ATOM 4858 N N . TYR A 1 628 ? 9.728 4.508 -19.780 1.00 87.94 628 TYR A N 1
ATOM 4859 C CA . TYR A 1 628 ? 9.135 3.717 -18.695 1.00 87.94 628 TYR A CA 1
ATOM 4860 C C . TYR A 1 628 ? 8.499 2.416 -19.213 1.00 87.94 628 TYR A C 1
ATOM 4862 O O . TYR A 1 628 ? 7.363 2.057 -18.904 1.00 87.94 628 TYR A O 1
ATOM 4870 N N . THR A 1 629 ? 9.250 1.680 -20.034 1.00 90.00 629 THR A N 1
ATOM 4871 C CA . THR A 1 629 ? 8.763 0.451 -20.678 1.00 90.00 629 THR A CA 1
ATOM 4872 C C . THR A 1 629 ? 8.890 -0.759 -19.754 1.00 90.00 629 THR A C 1
ATOM 4874 O O . THR A 1 629 ? 9.815 -0.831 -18.940 1.00 90.00 629 THR A O 1
ATOM 4877 N N . TYR A 1 630 ? 7.974 -1.728 -19.883 1.00 93.25 630 TYR A N 1
ATOM 4878 C CA . TYR A 1 630 ? 7.949 -2.936 -19.045 1.00 93.25 630 TYR A CA 1
ATOM 4879 C C . TYR A 1 630 ? 9.311 -3.640 -19.015 1.00 93.25 630 TYR A C 1
ATOM 4881 O O . TYR A 1 630 ? 9.868 -3.881 -17.945 1.00 93.25 630 TYR A O 1
ATOM 4889 N N . ALA A 1 631 ? 9.896 -3.888 -20.191 1.00 94.12 631 ALA A N 1
ATOM 4890 C CA . ALA A 1 631 ? 11.180 -4.565 -20.310 1.00 94.12 631 ALA A CA 1
ATOM 4891 C C . ALA A 1 631 ? 12.316 -3.809 -19.608 1.00 94.12 631 ALA A C 1
ATOM 4893 O O . ALA A 1 631 ? 13.085 -4.418 -18.862 1.00 94.12 631 ALA A O 1
ATOM 4894 N N . ARG A 1 632 ? 12.399 -2.485 -19.796 1.00 94.06 632 ARG A N 1
ATOM 4895 C CA . ARG A 1 632 ? 13.432 -1.656 -19.166 1.00 94.06 632 ARG A CA 1
ATOM 4896 C C . ARG A 1 632 ? 13.269 -1.613 -17.648 1.00 94.06 632 ARG A C 1
ATOM 4898 O O . ARG A 1 632 ? 14.246 -1.842 -16.941 1.00 94.06 632 ARG A O 1
ATOM 4905 N N . GLN A 1 633 ? 12.057 -1.369 -17.143 1.00 95.38 633 GLN A N 1
ATOM 4906 C CA . GLN A 1 633 ? 11.820 -1.278 -15.697 1.00 95.38 633 GLN A CA 1
ATOM 4907 C C . GLN A 1 633 ? 12.085 -2.615 -14.992 1.00 95.38 633 GLN A C 1
ATOM 4909 O O . GLN A 1 633 ? 12.744 -2.649 -13.951 1.00 95.38 633 GLN A O 1
ATOM 4914 N N . VAL A 1 634 ? 11.636 -3.733 -15.576 1.00 98.19 634 VAL A N 1
ATOM 4915 C CA . VAL A 1 634 ? 11.912 -5.069 -15.029 1.00 98.19 634 VAL A CA 1
ATOM 4916 C C . VAL A 1 634 ? 13.415 -5.349 -15.038 1.00 98.19 634 VAL A C 1
ATOM 4918 O O . VAL A 1 634 ? 13.966 -5.738 -14.009 1.00 98.19 634 VAL A O 1
ATOM 4921 N N . ALA A 1 635 ? 14.106 -5.092 -16.151 1.00 98.31 635 ALA A N 1
ATOM 4922 C CA . ALA A 1 635 ? 15.552 -5.273 -16.258 1.00 98.31 635 ALA A CA 1
ATOM 4923 C C . ALA A 1 635 ? 16.341 -4.457 -15.221 1.00 98.31 635 ALA A C 1
ATOM 4925 O O . ALA A 1 635 ? 17.255 -4.984 -14.587 1.00 98.31 635 ALA A O 1
ATOM 4926 N N . GLU A 1 636 ? 15.979 -3.191 -15.012 1.00 96.38 636 GLU A N 1
ATOM 4927 C CA . GLU A 1 636 ? 16.626 -2.321 -14.027 1.00 96.38 636 GLU A CA 1
ATOM 4928 C C . GLU A 1 636 ? 16.452 -2.846 -12.595 1.00 96.38 636 GLU A C 1
ATOM 4930 O O . GLU A 1 636 ? 17.413 -2.837 -11.824 1.00 96.38 636 GLU A O 1
ATOM 4935 N N . LYS A 1 637 ? 15.277 -3.388 -12.243 1.00 97.25 637 LYS A N 1
ATOM 4936 C CA . LYS A 1 637 ? 15.053 -4.003 -10.922 1.00 97.25 637 LYS A CA 1
ATOM 4937 C C . LYS A 1 637 ? 15.745 -5.344 -10.741 1.00 97.25 637 LYS A C 1
ATOM 4939 O O . LYS A 1 637 ? 16.255 -5.616 -9.653 1.00 97.25 637 LYS A O 1
ATOM 4944 N N . VAL A 1 638 ? 15.840 -6.155 -11.792 1.00 98.19 638 VAL A N 1
ATOM 4945 C CA . VAL A 1 638 ? 16.669 -7.370 -11.768 1.00 98.19 638 VAL A CA 1
ATOM 4946 C C . VAL A 1 638 ? 18.143 -7.009 -11.565 1.00 98.19 638 VAL A C 1
ATOM 4948 O O . VAL A 1 638 ? 18.840 -7.661 -10.782 1.00 98.19 638 VAL A O 1
ATOM 4951 N N . ALA A 1 639 ? 18.615 -5.948 -12.220 1.00 97.38 639 ALA A N 1
ATOM 4952 C CA . ALA A 1 639 ? 19.977 -5.467 -12.059 1.00 97.38 639 ALA A CA 1
ATOM 4953 C C . ALA A 1 639 ? 20.243 -4.880 -10.665 1.00 97.38 639 ALA A C 1
ATOM 4955 O O . ALA A 1 639 ? 21.304 -5.153 -10.113 1.00 97.38 639 ALA A O 1
ATOM 4956 N N . GLU A 1 640 ? 19.299 -4.143 -10.069 1.00 95.25 640 GLU A N 1
ATOM 4957 C CA . GLU A 1 640 ? 19.391 -3.639 -8.686 1.00 95.25 640 GLU A CA 1
ATOM 4958 C C . GLU A 1 640 ? 19.568 -4.787 -7.683 1.00 95.25 640 GLU A C 1
ATOM 4960 O O . GLU A 1 640 ? 20.479 -4.767 -6.851 1.00 95.25 640 GLU A O 1
ATOM 4965 N N . ASP A 1 641 ? 18.755 -5.841 -7.800 1.00 94.88 641 ASP A N 1
ATOM 4966 C CA . ASP A 1 641 ? 18.875 -7.010 -6.929 1.00 94.88 641 ASP A CA 1
ATOM 4967 C C . ASP A 1 641 ? 20.200 -7.757 -7.129 1.00 94.88 641 ASP A C 1
ATOM 4969 O O . ASP A 1 641 ? 20.788 -8.254 -6.162 1.00 94.88 641 ASP A O 1
ATOM 4973 N N . TYR A 1 642 ? 20.699 -7.824 -8.364 1.00 94.50 642 TYR A N 1
ATOM 4974 C CA . TYR A 1 642 ? 22.012 -8.395 -8.655 1.00 94.50 642 TYR A CA 1
ATOM 4975 C C . TYR A 1 642 ? 23.150 -7.537 -8.085 1.00 94.50 642 TYR A C 1
ATOM 4977 O O . TYR A 1 642 ? 24.062 -8.074 -7.452 1.00 94.50 642 TYR A O 1
ATOM 4985 N N . ALA A 1 643 ? 23.081 -6.216 -8.249 1.00 93.19 643 ALA A N 1
ATOM 4986 C CA . ALA A 1 643 ? 24.066 -5.267 -7.746 1.00 93.19 643 ALA A CA 1
ATOM 4987 C C . ALA A 1 643 ? 24.157 -5.308 -6.221 1.00 93.19 643 ALA A C 1
ATOM 4989 O O . ALA A 1 643 ? 25.252 -5.431 -5.675 1.00 93.19 643 ALA A O 1
ATOM 4990 N N . ARG A 1 644 ? 23.013 -5.329 -5.531 1.00 91.25 644 ARG A N 1
ATOM 4991 C CA . ARG A 1 644 ? 22.935 -5.477 -4.073 1.00 91.25 644 ARG A CA 1
ATOM 4992 C C . ARG A 1 644 ? 23.589 -6.767 -3.579 1.00 91.25 644 ARG A C 1
ATOM 4994 O O . ARG A 1 644 ? 24.341 -6.737 -2.611 1.00 91.25 644 ARG A O 1
ATOM 5001 N N . LYS A 1 645 ? 23.329 -7.899 -4.243 1.00 91.50 645 LYS A N 1
ATOM 5002 C CA . LYS A 1 645 ? 23.894 -9.207 -3.858 1.00 91.50 645 LYS A CA 1
ATOM 5003 C C . LYS A 1 645 ? 25.404 -9.305 -4.087 1.00 91.50 645 LYS A C 1
ATOM 5005 O O . LYS A 1 645 ? 26.064 -10.062 -3.382 1.00 91.50 645 LYS A O 1
ATOM 5010 N N . ASN A 1 646 ? 25.938 -8.565 -5.058 1.00 91.69 646 ASN A N 1
ATOM 5011 C CA . ASN A 1 646 ? 27.341 -8.653 -5.470 1.00 91.69 646 ASN A CA 1
ATOM 5012 C C . ASN A 1 646 ? 28.181 -7.421 -5.090 1.00 91.69 646 ASN A C 1
ATOM 5014 O O . ASN A 1 646 ? 29.374 -7.401 -5.382 1.00 91.69 646 ASN A O 1
ATOM 5018 N N . GLY A 1 647 ? 27.589 -6.414 -4.439 1.00 88.00 647 GLY A N 1
ATOM 5019 C CA . GLY A 1 647 ? 28.271 -5.173 -4.061 1.00 88.00 647 GLY A CA 1
ATOM 5020 C C . GLY A 1 647 ? 28.777 -4.380 -5.267 1.00 88.00 647 GLY A C 1
ATOM 5021 O O . GLY A 1 647 ? 29.932 -3.964 -5.275 1.00 88.00 647 GLY A O 1
ATOM 5022 N N . LEU A 1 648 ? 27.947 -4.247 -6.305 1.00 90.62 648 LEU A N 1
ATOM 5023 C CA . LEU A 1 648 ? 28.316 -3.536 -7.531 1.00 90.62 648 LEU A CA 1
ATOM 5024 C C . LEU A 1 648 ? 28.057 -2.033 -7.423 1.00 90.62 648 LEU A C 1
ATOM 5026 O O . LEU A 1 648 ? 27.103 -1.597 -6.772 1.00 90.62 648 LEU A O 1
ATOM 5030 N N . SER A 1 649 ? 28.864 -1.263 -8.155 1.00 93.88 649 SER A N 1
ATOM 5031 C CA . SER A 1 649 ? 28.638 0.169 -8.317 1.00 93.88 649 SER A CA 1
ATOM 5032 C C . SER A 1 649 ? 27.346 0.438 -9.094 1.00 93.88 649 SER A C 1
ATOM 5034 O O . SER A 1 649 ? 26.873 -0.402 -9.864 1.00 93.88 649 SER A O 1
ATOM 5036 N N . TYR A 1 650 ? 26.789 1.641 -8.944 1.00 92.81 650 TYR A N 1
ATOM 5037 C CA . TYR A 1 650 ? 25.603 2.040 -9.705 1.00 92.81 650 TYR A CA 1
ATOM 5038 C C . TYR A 1 650 ? 25.852 2.022 -11.224 1.00 92.81 650 TYR A C 1
ATOM 5040 O O . TYR A 1 650 ? 25.006 1.567 -11.987 1.00 92.81 650 TYR A O 1
ATOM 5048 N N . ALA A 1 651 ? 27.050 2.413 -11.671 1.00 95.12 651 ALA A N 1
ATOM 5049 C CA . ALA A 1 651 ? 27.414 2.360 -13.087 1.00 95.12 651 ALA A CA 1
ATOM 5050 C C . ALA A 1 651 ? 27.443 0.917 -13.628 1.00 95.12 651 ALA A C 1
ATOM 5052 O O . ALA A 1 651 ? 26.982 0.659 -14.741 1.00 95.12 651 ALA A O 1
ATOM 5053 N N . ASP A 1 652 ? 27.940 -0.036 -12.832 1.00 95.69 652 ASP A N 1
ATOM 5054 C CA . ASP A 1 652 ? 27.937 -1.457 -13.197 1.00 95.69 652 ASP A CA 1
ATOM 5055 C C . ASP A 1 652 ? 26.515 -2.036 -13.193 1.00 95.69 652 ASP A C 1
ATOM 5057 O O . ASP A 1 652 ? 26.174 -2.844 -14.059 1.00 95.69 652 ASP A O 1
ATOM 5061 N N . GLN A 1 653 ? 25.664 -1.598 -12.258 1.00 95.31 653 GLN A N 1
ATOM 5062 C CA . GLN A 1 653 ? 24.240 -1.933 -12.236 1.00 95.31 653 GLN A CA 1
ATOM 5063 C C . GLN A 1 653 ? 23.546 -1.472 -13.525 1.00 95.31 653 GLN A C 1
ATOM 5065 O O . GLN A 1 653 ? 22.865 -2.268 -14.172 1.00 95.31 653 GLN A O 1
ATOM 5070 N N . GLU A 1 654 ? 23.732 -0.213 -13.926 1.00 94.50 654 GLU A N 1
ATOM 5071 C CA . GLU A 1 654 ? 23.149 0.330 -15.158 1.00 94.50 654 GLU A CA 1
ATOM 5072 C C . GLU A 1 654 ? 23.665 -0.393 -16.408 1.00 94.50 654 GLU A C 1
ATOM 5074 O O . GLU A 1 654 ? 22.898 -0.680 -17.332 1.00 94.50 654 GLU A O 1
ATOM 5079 N N . ALA A 1 655 ? 24.963 -0.710 -16.446 1.00 96.56 655 ALA A N 1
ATOM 5080 C CA . ALA A 1 655 ? 25.554 -1.476 -17.536 1.00 96.56 655 ALA A CA 1
ATOM 5081 C C . ALA A 1 655 ? 24.951 -2.885 -17.622 1.00 96.56 655 ALA A C 1
ATOM 5083 O O . ALA A 1 655 ? 24.617 -3.339 -18.717 1.00 96.56 655 ALA A O 1
ATOM 5084 N N . TYR A 1 656 ? 24.754 -3.553 -16.483 1.00 96.94 656 TYR A N 1
ATOM 5085 C CA . TYR A 1 656 ? 24.135 -4.874 -16.433 1.00 96.94 656 TYR A CA 1
ATOM 5086 C C . TYR A 1 656 ? 22.662 -4.838 -16.854 1.00 96.94 656 TYR A C 1
ATOM 5088 O O . TYR A 1 656 ? 22.253 -5.670 -17.664 1.00 96.94 656 TYR A O 1
ATOM 5096 N N . ALA A 1 657 ? 21.885 -3.844 -16.410 1.00 96.88 657 ALA A N 1
ATOM 5097 C CA . ALA A 1 657 ? 20.483 -3.683 -16.806 1.00 96.88 657 ALA A CA 1
ATOM 5098 C C . ALA A 1 657 ? 20.314 -3.654 -18.334 1.00 96.88 657 ALA A C 1
ATOM 5100 O O . ALA A 1 657 ? 19.445 -4.335 -18.874 1.00 96.88 657 ALA A O 1
ATOM 5101 N N . LYS A 1 658 ? 21.200 -2.948 -19.051 1.00 95.94 658 LYS A N 1
ATOM 5102 C CA . LYS A 1 658 ? 21.191 -2.859 -20.526 1.00 95.94 658 LYS A CA 1
ATOM 5103 C C . LYS A 1 658 ? 21.432 -4.194 -21.239 1.00 95.94 658 LYS A C 1
ATOM 5105 O O . LYS A 1 658 ? 21.152 -4.296 -22.426 1.00 95.94 658 LYS A O 1
ATOM 5110 N N . THR A 1 659 ? 21.945 -5.213 -20.547 1.00 97.31 659 THR A N 1
ATOM 5111 C CA . THR A 1 659 ? 22.121 -6.564 -21.114 1.00 97.31 659 THR A CA 1
ATOM 5112 C C . THR A 1 659 ? 20.867 -7.435 -21.000 1.00 97.31 659 THR A C 1
ATOM 5114 O O . THR A 1 659 ? 20.807 -8.499 -21.611 1.00 97.31 659 THR A O 1
ATOM 5117 N N . LEU A 1 660 ? 19.866 -6.998 -20.227 1.00 97.50 660 LEU A N 1
ATOM 5118 C CA . LEU A 1 660 ? 18.679 -7.784 -19.875 1.00 97.50 660 LEU A CA 1
ATOM 5119 C C . LEU A 1 660 ? 17.440 -7.448 -20.721 1.00 97.50 660 LEU A C 1
ATOM 5121 O O . LEU A 1 660 ? 16.395 -8.076 -20.548 1.00 97.50 660 LEU A O 1
ATOM 5125 N N . TYR A 1 661 ? 17.537 -6.483 -21.635 1.00 93.50 661 TYR A N 1
ATOM 5126 C CA . TYR A 1 661 ? 16.461 -6.113 -22.553 1.00 93.50 661 TYR A CA 1
ATOM 5127 C C . TYR A 1 661 ? 17.016 -5.641 -23.905 1.00 93.50 661 TYR A C 1
ATOM 5129 O O . TYR A 1 661 ? 18.179 -5.255 -24.016 1.00 93.50 661 TYR A O 1
ATOM 5137 N N . SER A 1 662 ? 16.180 -5.670 -24.942 1.00 87.69 662 SER A N 1
ATOM 5138 C CA . SER A 1 662 ? 16.482 -5.127 -26.270 1.00 87.69 662 SER A CA 1
ATOM 5139 C C . SER A 1 662 ? 15.258 -4.392 -26.810 1.00 87.69 662 SER A C 1
ATOM 5141 O O . SER A 1 662 ? 14.246 -5.018 -27.130 1.00 87.69 662 SER A O 1
ATOM 5143 N N . GLY A 1 663 ? 15.323 -3.058 -26.864 1.00 81.00 663 GLY A N 1
ATOM 5144 C CA . GLY A 1 663 ? 14.132 -2.233 -27.095 1.00 81.00 663 GLY A CA 1
ATOM 5145 C C . GLY A 1 663 ? 13.066 -2.530 -26.035 1.00 81.00 663 GLY A C 1
ATOM 5146 O O . GLY A 1 663 ? 13.364 -2.495 -24.846 1.00 81.00 663 GLY A O 1
ATOM 5147 N N . ASP A 1 664 ? 11.867 -2.919 -26.463 1.00 77.38 664 ASP A N 1
ATOM 5148 C CA . ASP A 1 664 ? 10.771 -3.304 -25.557 1.00 77.38 664 ASP A CA 1
ATOM 5149 C C . ASP A 1 664 ? 10.693 -4.809 -25.276 1.00 77.38 664 ASP A C 1
ATOM 5151 O O . ASP A 1 664 ? 9.765 -5.283 -24.625 1.00 77.38 664 ASP A O 1
ATOM 5155 N N . THR A 1 665 ? 11.672 -5.583 -25.748 1.00 86.12 665 THR A N 1
ATOM 5156 C CA . THR A 1 665 ? 11.741 -7.021 -25.472 1.00 86.12 665 THR A CA 1
ATOM 5157 C C . THR A 1 665 ? 12.545 -7.276 -24.205 1.00 86.12 665 THR A C 1
ATOM 5159 O O . THR A 1 665 ? 13.740 -6.976 -24.143 1.00 86.12 665 THR A O 1
ATOM 5162 N N . LEU A 1 666 ? 11.907 -7.880 -23.204 1.00 93.06 666 LEU A N 1
ATOM 5163 C CA . LEU A 1 666 ? 12.579 -8.375 -22.007 1.00 93.06 666 LEU A CA 1
ATOM 5164 C C . LEU A 1 666 ? 13.306 -9.690 -22.329 1.00 93.06 666 LEU A C 1
ATOM 5166 O O . LEU A 1 666 ? 12.706 -10.615 -22.869 1.00 93.06 666 LEU A O 1
ATOM 5170 N N . LEU A 1 667 ? 14.594 -9.786 -21.989 1.00 94.50 667 LEU A N 1
ATOM 5171 C CA . LEU A 1 667 ? 15.395 -11.004 -22.196 1.00 94.50 667 LEU A CA 1
ATOM 5172 C C . LEU A 1 667 ? 15.415 -11.915 -20.957 1.00 94.50 667 LEU A C 1
ATOM 5174 O O . LEU A 1 667 ? 15.856 -13.062 -21.030 1.00 94.50 667 LEU A O 1
ATOM 5178 N N . VAL A 1 668 ? 14.933 -11.418 -19.815 1.00 94.88 668 VAL A N 1
ATOM 5179 C CA . VAL A 1 668 ? 14.719 -12.209 -18.598 1.00 94.88 668 VAL A CA 1
ATOM 5180 C C . VAL A 1 668 ? 13.496 -13.102 -18.795 1.00 94.88 668 VAL A C 1
ATOM 5182 O O . VAL A 1 668 ? 12.423 -12.614 -19.127 1.00 94.88 668 VAL A O 1
ATOM 5185 N N . THR A 1 669 ? 13.654 -14.405 -18.564 1.00 94.06 669 THR A N 1
ATOM 5186 C CA . THR A 1 669 ? 12.591 -15.409 -18.768 1.00 94.06 669 THR A CA 1
ATOM 5187 C C . THR A 1 669 ? 12.117 -16.074 -17.477 1.00 94.06 669 THR A C 1
ATOM 5189 O O . THR A 1 669 ? 11.063 -16.708 -17.463 1.00 94.06 669 THR A O 1
ATOM 5192 N N . ASP A 1 670 ? 12.866 -15.940 -16.377 1.00 96.25 670 ASP A N 1
ATOM 5193 C CA . ASP A 1 670 ? 12.474 -16.516 -15.092 1.00 96.25 670 ASP A CA 1
ATOM 5194 C C . ASP A 1 670 ? 11.299 -15.743 -14.479 1.00 96.25 670 ASP A C 1
ATOM 5196 O O . ASP A 1 670 ? 11.456 -14.627 -13.978 1.00 96.25 670 ASP A O 1
ATOM 5200 N N . LYS A 1 671 ? 10.114 -16.362 -14.488 1.00 95.50 671 LYS A N 1
ATOM 5201 C CA . LYS A 1 671 ? 8.868 -15.741 -14.020 1.00 95.50 671 LYS A CA 1
ATOM 5202 C C . LYS A 1 671 ? 8.938 -15.304 -12.553 1.00 95.50 671 LYS A C 1
ATOM 5204 O O . LYS A 1 671 ? 8.406 -14.251 -12.218 1.00 95.50 671 LYS A O 1
ATOM 5209 N N . ALA A 1 672 ? 9.619 -16.054 -11.682 1.00 97.00 672 ALA A N 1
ATOM 5210 C CA . ALA A 1 672 ? 9.767 -15.673 -10.275 1.00 97.00 672 ALA A CA 1
ATOM 5211 C C . ALA A 1 672 ? 10.593 -14.384 -10.117 1.00 97.00 672 ALA A C 1
ATOM 5213 O O . ALA A 1 672 ? 10.209 -13.486 -9.367 1.00 97.00 672 ALA A O 1
ATOM 5214 N N . THR A 1 673 ? 11.697 -14.267 -10.860 1.00 97.75 673 THR A N 1
ATOM 5215 C CA . THR A 1 673 ? 12.527 -13.057 -10.922 1.00 97.75 673 THR A CA 1
ATOM 5216 C C . THR A 1 673 ? 11.743 -11.862 -11.464 1.00 97.75 673 THR A C 1
ATOM 5218 O O . THR A 1 673 ? 11.838 -10.775 -10.896 1.00 97.75 673 THR A O 1
ATOM 5221 N N . ILE A 1 674 ? 10.931 -12.063 -12.507 1.00 98.31 674 ILE A N 1
ATOM 5222 C CA . ILE A 1 674 ? 10.067 -11.019 -13.078 1.00 98.31 674 ILE A CA 1
ATOM 5223 C C . ILE A 1 674 ? 9.033 -10.542 -12.049 1.00 98.31 674 ILE A C 1
ATOM 5225 O O . ILE A 1 674 ? 8.925 -9.341 -11.816 1.00 98.31 674 ILE A O 1
ATOM 5229 N N . ILE A 1 675 ? 8.332 -11.459 -11.373 1.00 98.12 675 ILE A N 1
ATOM 5230 C CA . ILE A 1 675 ? 7.360 -11.121 -10.318 1.00 98.12 675 ILE A CA 1
ATOM 5231 C C . ILE A 1 675 ? 8.030 -10.317 -9.196 1.00 98.12 675 ILE A C 1
ATOM 5233 O O . ILE A 1 675 ? 7.488 -9.309 -8.746 1.00 98.12 675 ILE A O 1
ATOM 5237 N N . ASN A 1 676 ? 9.223 -10.726 -8.754 1.00 98.19 676 ASN A N 1
ATOM 5238 C CA . ASN A 1 676 ? 9.982 -10.003 -7.732 1.00 98.19 676 ASN A CA 1
ATOM 5239 C C . ASN A 1 676 ? 10.413 -8.600 -8.206 1.00 98.19 676 ASN A C 1
ATOM 5241 O O . ASN A 1 676 ? 10.373 -7.648 -7.424 1.00 98.19 676 ASN A O 1
ATOM 5245 N N . ALA A 1 677 ? 10.797 -8.459 -9.477 1.00 98.50 677 ALA A N 1
ATOM 5246 C CA . ALA A 1 677 ? 11.140 -7.174 -10.074 1.00 98.50 677 ALA A CA 1
ATOM 5247 C C . ALA A 1 677 ? 9.921 -6.243 -10.157 1.00 98.50 677 ALA A C 1
ATOM 5249 O O . ALA A 1 677 ? 10.012 -5.102 -9.711 1.00 98.50 677 ALA A O 1
ATOM 5250 N N . VAL A 1 678 ? 8.770 -6.730 -10.633 1.00 98.56 678 VAL A N 1
ATOM 5251 C CA . VAL A 1 678 ? 7.516 -5.955 -10.676 1.00 98.56 678 VAL A CA 1
ATOM 5252 C C . VAL A 1 678 ? 7.038 -5.576 -9.276 1.00 98.56 678 VAL A C 1
ATOM 5254 O O . VAL A 1 678 ? 6.602 -4.449 -9.067 1.00 98.56 678 VAL A O 1
ATOM 5257 N N . GLU A 1 679 ? 7.208 -6.447 -8.282 1.00 97.75 679 GLU A N 1
ATOM 5258 C CA . GLU A 1 679 ? 6.923 -6.107 -6.883 1.00 97.75 679 GLU A CA 1
ATOM 5259 C C . GLU A 1 679 ? 7.797 -4.937 -6.396 1.00 97.75 679 GLU A C 1
ATOM 5261 O O . GLU A 1 679 ? 7.300 -4.021 -5.745 1.00 97.75 679 GLU A O 1
ATOM 5266 N N . ASN A 1 680 ? 9.083 -4.904 -6.768 1.00 97.50 680 ASN A N 1
ATOM 5267 C CA . ASN A 1 680 ? 9.961 -3.771 -6.460 1.00 97.50 680 ASN A CA 1
ATOM 5268 C C . ASN A 1 680 ? 9.539 -2.487 -7.202 1.00 97.50 680 ASN A C 1
ATOM 5270 O O . ASN A 1 680 ? 9.638 -1.409 -6.622 1.00 97.50 680 ASN A O 1
ATOM 5274 N N . ILE A 1 681 ? 9.052 -2.586 -8.446 1.00 97.75 681 ILE A N 1
ATOM 5275 C CA . ILE A 1 681 ? 8.500 -1.441 -9.195 1.00 97.75 681 ILE A CA 1
ATOM 5276 C C . ILE A 1 681 ? 7.269 -0.880 -8.470 1.00 97.75 681 ILE A C 1
ATOM 5278 O O . ILE A 1 681 ? 7.191 0.322 -8.234 1.00 97.75 681 ILE A O 1
ATOM 5282 N N . LEU A 1 682 ? 6.334 -1.742 -8.061 1.00 97.62 682 LEU A N 1
ATOM 5283 C CA . LEU A 1 682 ? 5.134 -1.341 -7.319 1.00 97.62 682 LEU A CA 1
ATOM 5284 C C . LEU A 1 682 ? 5.478 -0.706 -5.968 1.00 97.62 682 LEU A C 1
ATOM 5286 O O . LEU A 1 682 ? 4.827 0.253 -5.550 1.00 97.62 682 LEU A O 1
ATOM 5290 N N . MET A 1 683 ? 6.516 -1.204 -5.291 1.00 97.12 683 MET A N 1
ATOM 5291 C CA . MET A 1 683 ? 7.012 -0.604 -4.053 1.00 97.12 683 MET A CA 1
ATOM 5292 C C . MET A 1 683 ? 7.657 0.760 -4.276 1.00 97.12 683 MET A C 1
ATOM 5294 O O . MET A 1 683 ? 7.521 1.630 -3.418 1.00 97.12 683 MET A O 1
ATOM 5298 N N . ASP A 1 684 ? 8.337 0.975 -5.395 1.00 96.19 684 ASP A N 1
ATOM 5299 C CA . ASP A 1 684 ? 8.873 2.289 -5.734 1.00 96.19 684 ASP A CA 1
ATOM 5300 C C . ASP A 1 684 ? 7.756 3.264 -6.130 1.00 96.19 684 ASP A C 1
ATOM 5302 O O . ASP A 1 684 ? 7.764 4.399 -5.662 1.00 96.19 684 ASP A O 1
ATOM 5306 N N . GLU A 1 685 ? 6.733 2.830 -6.876 1.00 94.31 685 GLU A N 1
ATOM 5307 C CA . GLU A 1 685 ? 5.574 3.694 -7.128 1.00 94.31 685 GLU A CA 1
ATOM 5308 C C . GLU A 1 685 ? 4.834 4.022 -5.830 1.00 94.31 685 GLU A C 1
ATOM 5310 O O . GLU A 1 685 ? 4.471 5.171 -5.609 1.00 94.31 685 GLU A O 1
ATOM 5315 N N . SER A 1 686 ? 4.639 3.047 -4.941 1.00 94.56 686 SER A N 1
ATOM 5316 C CA . SER A 1 686 ? 3.991 3.287 -3.645 1.00 94.56 686 SER A CA 1
ATOM 5317 C C . SER A 1 686 ? 4.803 4.258 -2.779 1.00 94.56 686 SER A C 1
ATOM 5319 O O . SER A 1 686 ? 4.220 5.047 -2.042 1.00 94.56 686 SER A O 1
ATOM 5321 N N . ALA A 1 687 ? 6.139 4.235 -2.885 1.00 95.12 687 ALA A N 1
ATOM 5322 C CA . ALA A 1 687 ? 7.021 5.200 -2.226 1.00 95.12 687 ALA A CA 1
ATOM 5323 C C . ALA A 1 687 ? 6.862 6.616 -2.769 1.00 95.12 687 ALA A C 1
ATOM 5325 O O . ALA A 1 687 ? 7.039 7.573 -2.021 1.00 95.12 687 ALA A O 1
ATOM 5326 N N . LEU A 1 688 ? 6.561 6.739 -4.060 1.00 90.38 688 LEU A N 1
ATOM 5327 C CA . LEU A 1 688 ? 6.145 7.992 -4.652 1.00 90.38 688 LEU A CA 1
ATOM 5328 C C . LEU A 1 688 ? 4.708 8.258 -4.173 1.00 90.38 688 LEU A C 1
ATOM 5330 O O . LEU A 1 688 ? 4.508 8.940 -3.176 1.00 90.38 688 LEU A O 1
ATOM 5334 N N . GLU A 1 689 ? 3.696 7.675 -4.809 1.00 87.19 689 GLU A N 1
ATOM 5335 C CA . GLU A 1 689 ? 2.279 8.043 -4.678 1.00 87.19 689 GLU A CA 1
ATOM 5336 C C . GLU A 1 689 ? 1.732 8.118 -3.247 1.00 87.19 689 GLU A C 1
ATOM 5338 O O . GLU A 1 689 ? 0.968 9.035 -2.918 1.00 87.19 689 GLU A O 1
ATOM 5343 N N . LEU A 1 690 ? 2.111 7.164 -2.397 1.00 90.38 690 LEU A N 1
ATOM 5344 C CA . LEU A 1 690 ? 1.578 7.009 -1.042 1.00 90.38 690 LEU A CA 1
ATOM 5345 C C . LEU A 1 690 ? 2.541 7.538 0.028 1.00 90.38 690 LEU A C 1
ATOM 5347 O O . LEU A 1 690 ? 2.375 7.229 1.209 1.00 90.38 690 LEU A O 1
ATOM 5351 N N . ALA A 1 691 ? 3.540 8.340 -0.363 1.00 91.44 691 ALA A N 1
ATOM 5352 C CA . ALA A 1 691 ? 4.514 8.900 0.564 1.00 91.44 691 ALA A CA 1
ATOM 5353 C C . ALA A 1 691 ? 3.829 9.559 1.769 1.00 91.44 691 ALA A C 1
ATOM 5355 O O . ALA A 1 691 ? 2.964 10.431 1.609 1.00 91.44 691 ALA A O 1
ATOM 5356 N N . PHE A 1 692 ? 4.272 9.165 2.965 1.00 92.62 692 PHE A N 1
ATOM 5357 C CA . PHE A 1 692 ? 3.859 9.721 4.252 1.00 92.62 692 PHE A CA 1
ATOM 5358 C C . PHE A 1 692 ? 2.411 9.415 4.678 1.00 92.62 692 PHE A C 1
ATOM 5360 O O . PHE A 1 692 ? 1.918 10.045 5.611 1.00 92.62 692 PHE A O 1
ATOM 5367 N N . GLU A 1 693 ? 1.718 8.471 4.029 1.00 90.38 693 GLU A N 1
ATOM 5368 C CA . GLU A 1 693 ? 0.300 8.174 4.308 1.00 90.38 693 GLU A CA 1
ATOM 5369 C C . GLU A 1 693 ? 0.062 7.180 5.460 1.00 90.38 693 GLU A C 1
ATOM 5371 O O . GLU A 1 693 ? -1.070 7.062 5.921 1.00 90.38 693 GLU A O 1
ATOM 5376 N N . GLY A 1 694 ? 1.090 6.516 5.999 1.00 91.25 694 GLY A N 1
ATOM 5377 C CA . GLY A 1 694 ? 0.947 5.631 7.165 1.00 91.25 694 GLY A CA 1
ATOM 5378 C C . GLY A 1 694 ? 1.078 4.146 6.887 1.00 91.25 694 GLY A C 1
ATOM 5379 O O . GLY A 1 694 ? 0.680 3.334 7.724 1.00 91.25 694 GLY A O 1
ATOM 5380 N N . HIS A 1 695 ? 1.578 3.765 5.719 1.00 90.81 695 HIS A N 1
ATOM 5381 C CA . HIS A 1 695 ? 1.563 2.369 5.277 1.00 90.81 695 HIS A CA 1
ATOM 5382 C C . HIS A 1 695 ? 2.956 1.827 4.991 1.00 90.81 695 HIS A C 1
ATOM 5384 O O . HIS A 1 695 ? 3.162 0.611 5.050 1.00 90.81 695 HIS A O 1
ATOM 5390 N N . ARG A 1 696 ? 3.932 2.711 4.750 1.00 95.81 696 ARG A N 1
ATOM 5391 C CA . ARG A 1 696 ? 5.193 2.337 4.120 1.00 95.81 696 ARG A CA 1
ATOM 5392 C C . ARG A 1 696 ? 5.935 1.226 4.846 1.00 95.81 696 ARG A C 1
ATOM 5394 O O . ARG A 1 696 ? 6.292 0.227 4.230 1.00 95.81 696 ARG A O 1
ATOM 5401 N N . PHE A 1 697 ? 6.175 1.376 6.145 1.00 96.38 697 PHE A N 1
ATOM 5402 C CA . PHE A 1 697 ? 6.955 0.391 6.888 1.00 96.38 697 PHE A CA 1
ATOM 5403 C C . PHE A 1 697 ? 6.248 -0.969 6.945 1.00 96.38 697 PHE A C 1
ATOM 5405 O O . PHE A 1 697 ? 6.872 -2.015 6.772 1.00 96.38 697 PHE A O 1
ATOM 5412 N N . THR A 1 698 ? 4.928 -0.950 7.130 1.00 95.00 698 THR A N 1
ATOM 5413 C CA . THR A 1 698 ? 4.117 -2.167 7.226 1.00 95.00 698 THR A CA 1
ATOM 5414 C C . THR A 1 698 ? 3.996 -2.887 5.883 1.00 95.00 698 THR A C 1
ATOM 5416 O O . THR A 1 698 ? 4.042 -4.115 5.851 1.00 95.00 698 THR A O 1
ATOM 5419 N N . ASP A 1 699 ? 3.932 -2.143 4.775 1.00 96.75 699 ASP A N 1
ATOM 5420 C CA . ASP A 1 699 ? 3.963 -2.704 3.424 1.00 96.75 699 ASP A CA 1
ATOM 5421 C C . ASP A 1 699 ? 5.331 -3.321 3.113 1.00 96.75 699 ASP A C 1
ATOM 5423 O O . ASP A 1 699 ? 5.396 -4.450 2.630 1.00 96.75 699 ASP A O 1
ATOM 5427 N N . LEU A 1 700 ? 6.433 -2.659 3.488 1.00 97.75 700 LEU A N 1
ATOM 5428 C CA . LEU A 1 700 ? 7.776 -3.222 3.330 1.00 97.75 700 LEU A CA 1
ATOM 5429 C C . LEU A 1 700 ? 7.965 -4.518 4.140 1.00 97.75 700 LEU A C 1
ATOM 5431 O O . LEU A 1 700 ? 8.557 -5.468 3.630 1.00 97.75 700 LEU A O 1
ATOM 5435 N N . ILE A 1 701 ? 7.456 -4.591 5.377 1.00 96.50 701 ILE A N 1
ATOM 5436 C CA . ILE A 1 701 ? 7.483 -5.827 6.183 1.00 96.50 701 ILE A CA 1
ATOM 5437 C C . ILE A 1 701 ? 6.709 -6.946 5.487 1.00 96.50 701 ILE A C 1
ATOM 5439 O O . ILE A 1 701 ? 7.187 -8.079 5.397 1.00 96.50 701 ILE A O 1
ATOM 5443 N N . ARG A 1 702 ? 5.507 -6.630 5.005 1.00 95.31 702 ARG A N 1
ATOM 5444 C CA . ARG A 1 702 ? 4.622 -7.589 4.351 1.00 95.31 702 ARG A CA 1
ATOM 5445 C C . ARG A 1 702 ? 5.270 -8.146 3.077 1.00 95.31 702 ARG A C 1
ATOM 5447 O O . ARG A 1 702 ? 5.416 -9.361 2.952 1.00 95.31 702 ARG A O 1
ATOM 5454 N N . VAL A 1 703 ? 5.796 -7.273 2.218 1.00 96.94 703 VAL A N 1
ATOM 5455 C CA . VAL A 1 703 ? 6.566 -7.648 1.020 1.00 96.94 703 VAL A CA 1
ATOM 5456 C C . VAL A 1 703 ? 7.816 -8.457 1.371 1.00 96.94 703 VAL A C 1
ATOM 5458 O O . VAL A 1 703 ? 8.096 -9.470 0.737 1.00 96.94 703 VAL A O 1
ATOM 5461 N N . ALA A 1 704 ? 8.548 -8.093 2.424 1.00 97.19 704 ALA A N 1
ATOM 5462 C CA . ALA A 1 704 ? 9.689 -8.878 2.891 1.00 97.19 704 ALA A CA 1
ATOM 5463 C C . ALA A 1 704 ? 9.295 -10.300 3.325 1.00 97.19 704 ALA A C 1
ATOM 5465 O O . ALA A 1 704 ? 10.026 -11.256 3.056 1.00 97.19 704 ALA A O 1
ATOM 5466 N N . GLY A 1 705 ? 8.141 -10.455 3.981 1.00 94.31 705 GLY A N 1
ATOM 5467 C CA . GLY A 1 705 ? 7.547 -11.754 4.298 1.00 94.31 705 GLY A CA 1
ATOM 5468 C C . GLY A 1 705 ? 7.272 -12.575 3.038 1.00 94.31 705 GLY A C 1
ATOM 5469 O O . GLY A 1 705 ? 7.779 -13.689 2.912 1.00 94.31 705 GLY A O 1
ATOM 5470 N N . HIS A 1 706 ? 6.570 -11.988 2.069 1.00 91.38 706 HIS A N 1
ATOM 5471 C CA . HIS A 1 706 ? 6.258 -12.630 0.790 1.00 91.38 706 HIS A CA 1
ATOM 5472 C C . HIS A 1 706 ? 7.513 -13.047 0.007 1.00 91.38 706 HIS A C 1
ATOM 5474 O O . HIS A 1 706 ? 7.588 -14.167 -0.501 1.00 91.38 706 HIS A O 1
ATOM 5480 N N . LYS A 1 707 ? 8.523 -12.169 -0.069 1.00 95.62 707 LYS A N 1
ATOM 5481 C CA . LYS A 1 707 ? 9.808 -12.452 -0.725 1.00 95.62 707 LYS A CA 1
ATOM 5482 C C . LYS A 1 707 ? 10.509 -13.650 -0.082 1.00 95.62 707 LYS A C 1
ATOM 5484 O O . LYS A 1 707 ? 10.985 -14.519 -0.808 1.00 95.62 707 LYS A O 1
ATOM 5489 N N . ASN A 1 708 ? 10.511 -13.732 1.253 1.00 95.44 708 ASN A N 1
ATOM 5490 C CA . ASN A 1 708 ? 11.063 -14.879 1.982 1.00 95.44 708 ASN A CA 1
ATOM 5491 C C . ASN A 1 708 ? 10.348 -16.191 1.619 1.00 95.44 708 ASN A C 1
ATOM 5493 O O . ASN A 1 708 ? 11.007 -17.201 1.380 1.00 95.44 708 ASN A O 1
ATOM 5497 N N . GLU A 1 709 ? 9.016 -16.184 1.542 1.00 92.75 709 GLU A N 1
ATOM 5498 C CA . GLU A 1 709 ? 8.233 -17.366 1.147 1.00 92.75 709 GLU A CA 1
ATOM 5499 C C . GLU A 1 709 ? 8.464 -17.771 -0.313 1.00 92.75 709 GLU A C 1
ATOM 5501 O O . GLU A 1 709 ? 8.478 -18.957 -0.636 1.00 92.75 709 GLU A O 1
ATOM 5506 N N . ALA A 1 710 ? 8.713 -16.796 -1.189 1.00 93.25 710 ALA A N 1
ATOM 5507 C CA . ALA A 1 710 ? 9.060 -17.020 -2.589 1.00 93.25 710 ALA A CA 1
ATOM 5508 C C . ALA A 1 710 ? 10.526 -17.451 -2.814 1.00 93.25 710 ALA A C 1
ATOM 5510 O O . ALA A 1 710 ? 10.939 -17.620 -3.959 1.00 93.25 710 ALA A O 1
ATOM 5511 N N . GLY A 1 711 ? 11.322 -17.631 -1.752 1.00 94.50 711 GLY A N 1
ATOM 5512 C CA . GLY A 1 711 ? 12.722 -18.063 -1.838 1.00 94.50 711 GLY A CA 1
ATOM 5513 C C . GLY A 1 711 ? 13.731 -16.941 -2.116 1.00 94.50 711 GLY A C 1
ATOM 5514 O O . GLY A 1 711 ? 14.906 -17.220 -2.358 1.00 94.50 711 GLY A O 1
ATOM 5515 N N . PHE A 1 712 ? 13.304 -15.678 -2.062 1.00 94.62 712 PHE A N 1
ATOM 5516 C CA . PHE A 1 712 ? 14.187 -14.513 -2.093 1.00 94.62 712 PHE A CA 1
ATOM 5517 C C . PHE A 1 712 ? 14.580 -14.096 -0.670 1.00 94.62 712 PHE A C 1
ATOM 5519 O O . PHE A 1 712 ? 13.876 -14.372 0.295 1.00 94.62 712 PHE A O 1
ATOM 5526 N N . ASP A 1 713 ? 15.696 -13.380 -0.523 1.00 94.88 713 ASP A N 1
ATOM 5527 C CA . ASP A 1 713 ? 16.105 -12.826 0.774 1.00 94.88 713 ASP A CA 1
ATOM 5528 C C . ASP A 1 713 ? 15.360 -11.510 1.054 1.00 94.88 713 ASP A C 1
ATOM 5530 O O . ASP A 1 713 ? 15.884 -10.407 0.867 1.00 94.88 713 ASP A O 1
ATOM 5534 N N . GLY A 1 714 ? 14.084 -11.644 1.424 1.00 96.94 714 GLY A N 1
ATOM 5535 C CA . GLY A 1 714 ? 13.195 -10.528 1.735 1.00 96.94 714 GLY A CA 1
ATOM 5536 C C . GLY A 1 714 ? 13.593 -9.796 3.013 1.00 96.94 714 GLY A C 1
ATOM 5537 O O . GLY A 1 714 ? 13.467 -8.576 3.095 1.00 96.94 714 GLY A O 1
ATOM 5538 N N . THR A 1 715 ? 14.126 -10.525 3.996 1.00 97.50 715 THR A N 1
ATOM 5539 C CA . THR A 1 715 ? 14.642 -9.932 5.236 1.00 97.50 715 THR A CA 1
ATOM 5540 C C . THR A 1 715 ? 15.820 -9.009 4.970 1.00 97.50 715 THR A C 1
ATOM 5542 O O . THR A 1 715 ? 15.821 -7.888 5.481 1.00 97.50 715 THR A O 1
ATOM 5545 N N . GLU A 1 716 ? 16.779 -9.422 4.142 1.00 95.94 716 GLU A N 1
ATOM 5546 C CA . GLU A 1 716 ? 17.841 -8.508 3.738 1.00 95.94 716 GLU A CA 1
ATOM 5547 C C . GLU A 1 716 ? 17.326 -7.385 2.834 1.00 95.94 716 GLU A C 1
ATOM 5549 O O . GLU A 1 716 ? 17.749 -6.244 2.971 1.00 95.94 716 GLU A O 1
ATOM 5554 N N . TRP A 1 717 ? 16.393 -7.654 1.921 1.00 96.62 717 TRP A N 1
ATOM 5555 C CA . TRP A 1 717 ? 15.822 -6.591 1.090 1.00 96.62 717 TRP A CA 1
ATOM 5556 C C . TRP A 1 717 ? 15.196 -5.462 1.935 1.00 96.62 717 TRP A C 1
ATOM 5558 O O . TRP A 1 717 ? 15.477 -4.288 1.688 1.00 96.62 717 TRP A O 1
ATOM 5568 N N . LEU A 1 718 ? 14.433 -5.803 2.981 1.00 97.56 718 LEU A N 1
ATOM 5569 C CA . LEU A 1 718 ? 13.888 -4.826 3.930 1.00 97.56 718 LEU A CA 1
ATOM 5570 C C . LEU A 1 718 ? 14.999 -4.086 4.671 1.00 97.56 718 LEU A C 1
ATOM 5572 O O . LEU A 1 718 ? 14.994 -2.856 4.729 1.00 97.56 718 LEU A O 1
ATOM 5576 N N . ALA A 1 719 ? 15.952 -4.827 5.242 1.00 97.31 719 ALA A N 1
ATOM 5577 C CA . ALA A 1 719 ? 17.045 -4.236 6.002 1.00 97.31 719 ALA A CA 1
ATOM 5578 C C . ALA A 1 719 ? 17.871 -3.270 5.145 1.00 97.31 719 ALA A C 1
ATOM 5580 O O . ALA A 1 719 ? 18.238 -2.196 5.618 1.00 97.31 719 ALA A O 1
ATOM 5581 N N . TRP A 1 720 ? 18.094 -3.615 3.878 1.00 95.88 720 TRP A N 1
ATOM 5582 C CA . TRP A 1 720 ? 18.758 -2.780 2.890 1.00 95.88 720 TRP A CA 1
ATOM 5583 C C . TRP A 1 720 ? 17.963 -1.512 2.561 1.00 95.88 720 TRP A C 1
ATOM 5585 O O . TRP A 1 720 ? 18.533 -0.426 2.640 1.00 95.88 720 TRP A O 1
ATOM 5595 N N . LYS A 1 721 ? 16.655 -1.612 2.264 1.00 95.44 721 LYS A N 1
ATOM 5596 C CA . LYS A 1 721 ? 15.798 -0.438 1.994 1.00 95.44 721 LYS A CA 1
ATOM 5597 C C . LYS A 1 721 ? 15.831 0.544 3.174 1.00 95.44 721 LYS A C 1
ATOM 5599 O O . LYS A 1 721 ? 16.166 1.708 2.990 1.00 95.44 721 LYS A O 1
ATOM 5604 N N . ILE A 1 722 ? 15.587 0.068 4.398 1.00 96.88 722 ILE A N 1
ATOM 5605 C CA . ILE A 1 722 ? 15.550 0.923 5.597 1.00 96.88 722 ILE A CA 1
ATOM 5606 C C . ILE A 1 722 ? 16.927 1.525 5.917 1.00 96.88 722 ILE A C 1
ATOM 5608 O O . ILE A 1 722 ? 17.037 2.715 6.215 1.00 96.88 722 ILE A O 1
ATOM 5612 N N . ALA A 1 723 ? 18.003 0.737 5.818 1.00 96.56 723 ALA A N 1
ATOM 5613 C CA . ALA A 1 723 ? 19.361 1.203 6.107 1.00 96.56 723 ALA A CA 1
ATOM 5614 C C . ALA A 1 723 ? 19.905 2.217 5.089 1.00 96.56 723 ALA A C 1
ATOM 5616 O O . ALA A 1 723 ? 20.950 2.825 5.338 1.00 96.56 723 ALA A O 1
ATOM 5617 N N . ARG A 1 724 ? 19.219 2.397 3.956 1.00 94.75 724 ARG A N 1
ATOM 5618 C CA . ARG A 1 724 ? 19.598 3.314 2.879 1.00 94.75 724 ARG A CA 1
ATOM 5619 C C . ARG A 1 724 ? 18.809 4.604 2.825 1.00 94.75 724 ARG A C 1
ATOM 5621 O O . ARG A 1 724 ? 19.110 5.416 1.961 1.00 94.75 724 ARG A O 1
ATOM 5628 N N . ARG A 1 725 ? 17.891 4.849 3.758 1.00 95.69 725 ARG A N 1
ATOM 5629 C CA . ARG A 1 725 ? 17.077 6.075 3.766 1.00 95.69 725 ARG A CA 1
ATOM 5630 C C . ARG A 1 725 ? 17.898 7.371 3.677 1.00 95.69 725 ARG A C 1
ATOM 5632 O O . ARG A 1 725 ? 17.451 8.347 3.089 1.00 95.69 725 ARG A O 1
ATOM 5639 N N . GLU A 1 726 ? 19.126 7.376 4.198 1.00 95.12 726 GLU A N 1
ATOM 5640 C CA . GLU A 1 726 ? 20.051 8.523 4.144 1.00 95.12 726 GLU A CA 1
ATOM 5641 C C . GLU A 1 726 ? 20.928 8.591 2.877 1.00 95.12 726 GLU A C 1
ATOM 5643 O O . GLU A 1 726 ? 21.686 9.544 2.720 1.00 95.12 726 GLU A O 1
ATOM 5648 N N . GLN A 1 727 ? 20.843 7.603 1.985 1.00 95.12 727 GLN A N 1
ATOM 5649 C CA . GLN A 1 727 ? 21.612 7.509 0.739 1.00 95.12 727 GLN A CA 1
ATOM 5650 C C . GLN A 1 727 ? 20.735 7.851 -0.468 1.00 95.12 727 GLN A C 1
ATOM 5652 O O . GLN A 1 727 ? 19.512 7.752 -0.406 1.00 95.12 727 GLN A O 1
ATOM 5657 N N . ASN A 1 728 ? 21.345 8.204 -1.596 1.00 94.31 728 ASN A N 1
ATOM 5658 C CA . ASN A 1 728 ? 20.627 8.377 -2.853 1.00 94.31 728 ASN A CA 1
ATOM 5659 C C . ASN A 1 728 ? 20.385 7.026 -3.548 1.00 94.31 728 ASN A C 1
ATOM 5661 O O . ASN A 1 728 ? 21.137 6.060 -3.390 1.00 94.31 728 ASN A O 1
ATOM 5665 N N . VAL A 1 729 ? 19.356 6.962 -4.395 1.00 90.44 729 VAL A N 1
ATOM 5666 C CA . VAL A 1 729 ? 19.080 5.790 -5.248 1.00 90.44 729 VAL A CA 1
ATOM 5667 C C . VAL A 1 729 ? 20.189 5.517 -6.270 1.00 90.44 729 VAL A C 1
ATOM 5669 O O . VAL A 1 729 ? 20.331 4.385 -6.716 1.00 90.44 729 VAL A O 1
ATOM 5672 N N . THR A 1 730 ? 20.986 6.534 -6.611 1.00 90.06 730 THR A N 1
ATOM 5673 C CA . THR A 1 730 ? 22.134 6.447 -7.529 1.00 90.06 730 THR A CA 1
ATOM 5674 C C . THR A 1 730 ? 23.455 6.125 -6.828 1.00 90.06 730 THR A C 1
ATOM 5676 O O . THR A 1 730 ? 24.485 6.003 -7.487 1.00 90.06 730 THR A O 1
ATOM 5679 N N . ASP A 1 731 ? 23.464 6.040 -5.495 1.00 91.56 731 ASP A N 1
ATOM 5680 C CA . ASP A 1 731 ? 24.666 5.661 -4.753 1.00 91.56 731 ASP A CA 1
ATOM 5681 C C . ASP A 1 731 ? 24.872 4.144 -4.829 1.00 91.56 731 ASP A C 1
ATOM 5683 O O . ASP A 1 731 ? 23.909 3.378 -4.898 1.00 91.56 731 ASP A O 1
ATOM 5687 N N . ASP A 1 732 ? 26.128 3.697 -4.760 1.00 88.56 732 ASP A N 1
ATOM 5688 C CA . ASP A 1 732 ? 26.500 2.275 -4.776 1.00 88.56 732 ASP A CA 1
ATOM 5689 C C . ASP A 1 732 ? 25.650 1.467 -3.785 1.00 88.56 732 ASP A C 1
ATOM 5691 O O . ASP A 1 732 ? 25.514 1.862 -2.622 1.00 88.56 732 ASP A O 1
ATOM 5695 N N . ALA A 1 733 ? 25.088 0.339 -4.233 1.00 86.69 733 ALA A N 1
ATOM 5696 C CA . ALA A 1 733 ? 24.171 -0.493 -3.456 1.00 86.69 733 ALA A CA 1
ATOM 5697 C C . ALA A 1 733 ? 24.772 -0.996 -2.126 1.00 86.69 733 ALA A C 1
ATOM 5699 O O . ALA A 1 733 ? 24.029 -1.318 -1.201 1.00 86.69 733 ALA A O 1
ATOM 5700 N N . SER A 1 734 ? 26.098 -1.037 -1.988 1.00 86.81 734 SER A N 1
ATOM 5701 C CA . SER A 1 734 ? 26.796 -1.417 -0.753 1.00 86.81 734 SER A CA 1
ATOM 5702 C C . SER A 1 734 ? 26.748 -0.354 0.354 1.00 86.81 734 SER A C 1
ATOM 5704 O O . SER A 1 734 ? 26.951 -0.682 1.526 1.00 86.81 734 SER A O 1
ATOM 5706 N N . GLN A 1 735 ? 26.462 0.910 0.025 1.00 90.81 735 GLN A N 1
ATOM 5707 C CA . GLN A 1 735 ? 26.411 1.998 1.004 1.00 90.81 735 GLN A CA 1
ATOM 5708 C C . GLN A 1 735 ? 25.149 1.887 1.862 1.00 90.81 735 GLN A C 1
ATOM 5710 O O . GLN A 1 735 ? 24.036 2.060 1.371 1.00 90.81 735 GLN A O 1
ATOM 5715 N N . VAL A 1 736 ? 25.306 1.576 3.149 1.00 93.12 736 VAL A N 1
ATOM 5716 C CA . VAL A 1 736 ? 24.194 1.379 4.091 1.00 93.12 736 VAL A CA 1
ATOM 5717 C C . VAL A 1 736 ? 24.588 1.837 5.495 1.00 93.12 736 VAL A C 1
ATOM 5719 O O . VAL A 1 736 ? 25.751 1.733 5.893 1.00 93.12 736 VAL A O 1
ATOM 5722 N N . ASN A 1 737 ? 23.615 2.261 6.300 1.00 95.50 737 ASN A N 1
ATOM 5723 C CA . ASN A 1 737 ? 23.807 2.408 7.740 1.00 95.50 737 ASN A CA 1
ATOM 5724 C C . ASN A 1 737 ? 23.910 1.012 8.388 1.00 95.50 737 ASN A C 1
ATOM 5726 O O . ASN A 1 737 ? 22.910 0.319 8.585 1.00 95.50 737 ASN A O 1
ATOM 5730 N N . ALA A 1 738 ? 25.133 0.582 8.714 1.00 94.56 738 ALA A N 1
ATOM 5731 C CA . ALA A 1 738 ? 25.408 -0.771 9.209 1.00 94.56 738 ALA A CA 1
ATOM 5732 C C . ALA A 1 738 ? 24.678 -1.110 10.523 1.00 94.56 738 ALA A C 1
ATOM 5734 O O . ALA A 1 738 ? 24.237 -2.249 10.710 1.00 94.56 738 ALA A O 1
ATOM 5735 N N . THR A 1 739 ? 24.516 -0.131 11.417 1.00 94.56 739 THR A N 1
ATOM 5736 C CA . THR A 1 739 ? 23.786 -0.302 12.681 1.00 94.56 739 THR A CA 1
ATOM 5737 C C . THR A 1 739 ? 22.313 -0.575 12.410 1.00 94.56 739 THR A C 1
ATOM 5739 O O . THR A 1 739 ? 21.763 -1.554 12.916 1.00 94.56 739 THR A O 1
ATOM 5742 N N . LEU A 1 740 ? 21.685 0.253 11.571 1.00 94.31 740 LEU A N 1
ATOM 5743 C CA . LEU A 1 740 ? 20.276 0.114 11.217 1.00 94.31 740 LEU A CA 1
ATOM 5744 C C . LEU A 1 740 ? 20.018 -1.191 10.455 1.00 94.31 740 LEU A C 1
ATOM 5746 O O . LEU A 1 740 ? 19.096 -1.928 10.801 1.00 94.31 740 LEU A O 1
ATOM 5750 N N . ARG A 1 741 ? 20.896 -1.547 9.508 1.00 95.38 741 ARG A N 1
ATOM 5751 C CA . ARG A 1 741 ? 20.832 -2.832 8.797 1.00 95.38 741 ARG A CA 1
ATOM 5752 C C . ARG A 1 741 ? 20.873 -4.012 9.766 1.00 95.38 741 ARG A C 1
ATOM 5754 O O . ARG A 1 741 ? 20.029 -4.896 9.690 1.00 95.38 741 ARG A O 1
ATOM 5761 N N . THR A 1 742 ? 21.813 -4.008 10.713 1.00 95.81 742 THR A N 1
ATOM 5762 C CA . THR A 1 742 ? 21.944 -5.084 11.713 1.00 95.81 742 THR A CA 1
ATOM 5763 C C . THR A 1 742 ? 20.686 -5.216 12.570 1.00 95.81 742 THR A C 1
ATOM 5765 O O . THR A 1 742 ? 20.235 -6.334 12.817 1.00 95.81 742 THR A O 1
ATOM 5768 N N . LYS A 1 743 ? 20.077 -4.095 12.986 1.00 94.56 743 LYS A N 1
ATOM 5769 C CA . LYS A 1 743 ? 18.800 -4.119 13.714 1.00 94.56 743 LYS A CA 1
ATOM 5770 C C . LYS A 1 743 ? 17.682 -4.735 12.875 1.00 94.56 743 LYS A C 1
ATOM 5772 O O . LYS A 1 743 ? 16.950 -5.575 13.390 1.00 94.56 743 LYS A O 1
ATOM 5777 N N . MET A 1 744 ? 17.577 -4.357 11.602 1.00 95.38 744 MET A N 1
ATOM 5778 C CA . MET A 1 744 ? 16.508 -4.815 10.710 1.00 95.38 744 MET A CA 1
ATOM 5779 C C . MET A 1 744 ? 16.647 -6.265 10.250 1.00 95.38 744 MET A C 1
ATOM 5781 O O . MET A 1 744 ? 15.644 -6.886 9.910 1.00 95.38 744 MET A O 1
ATOM 5785 N N . LEU A 1 745 ? 17.848 -6.843 10.287 1.00 96.31 745 LEU A N 1
ATOM 5786 C CA . LEU A 1 745 ? 18.026 -8.279 10.057 1.00 96.31 745 LEU A CA 1
ATOM 5787 C C . LEU A 1 745 ? 17.396 -9.133 11.173 1.00 96.31 745 LEU A C 1
ATOM 5789 O O . LEU A 1 745 ? 17.037 -10.284 10.927 1.00 96.31 745 LEU A O 1
ATOM 5793 N N . ASN A 1 746 ? 17.219 -8.584 12.382 1.00 94.38 746 ASN A N 1
ATOM 5794 C CA . ASN A 1 746 ? 16.458 -9.248 13.437 1.00 94.38 746 ASN A CA 1
ATOM 5795 C C . ASN A 1 746 ? 14.955 -8.945 13.292 1.00 94.38 746 ASN A C 1
ATOM 5797 O O . ASN A 1 746 ? 14.505 -7.832 13.568 1.00 94.38 746 ASN A O 1
ATOM 5801 N N . LYS A 1 747 ? 14.171 -9.970 12.932 1.00 92.81 747 LYS A N 1
ATOM 5802 C CA . LYS A 1 747 ? 12.707 -9.887 12.780 1.00 92.81 747 LYS A CA 1
ATOM 5803 C C . LYS A 1 747 ? 11.975 -9.459 14.055 1.00 92.81 747 LYS A C 1
ATOM 5805 O O . LYS A 1 747 ? 10.901 -8.877 13.962 1.00 92.81 747 LYS A O 1
ATOM 5810 N N . GLU A 1 748 ? 12.552 -9.679 15.236 1.00 89.94 748 GLU A N 1
ATOM 5811 C CA . GLU A 1 748 ? 11.966 -9.218 16.505 1.00 89.94 748 GLU A CA 1
ATOM 5812 C C . GLU A 1 748 ? 11.869 -7.686 16.593 1.00 89.94 748 GLU A C 1
ATOM 5814 O O . GLU A 1 748 ? 11.050 -7.166 17.346 1.00 89.94 748 GLU A O 1
ATOM 5819 N N . ASN A 1 749 ? 12.675 -6.957 15.812 1.00 91.94 749 ASN A N 1
ATOM 5820 C CA . ASN A 1 749 ? 12.649 -5.494 15.765 1.00 91.94 749 ASN A CA 1
ATOM 5821 C C . ASN A 1 749 ? 11.628 -4.936 14.761 1.00 91.94 749 ASN A C 1
ATOM 5823 O O . ASN A 1 749 ? 11.438 -3.720 14.704 1.00 91.94 749 ASN A O 1
ATOM 5827 N N . TRP A 1 750 ? 10.988 -5.792 13.956 1.00 93.00 750 TRP A N 1
ATOM 5828 C CA . TRP A 1 750 ? 10.024 -5.356 12.939 1.00 93.00 750 TRP A CA 1
ATOM 5829 C C . TRP A 1 750 ? 8.733 -4.844 13.574 1.00 93.00 750 TRP A C 1
ATOM 5831 O O . TRP A 1 750 ? 8.104 -3.934 13.047 1.00 93.00 750 TRP A O 1
ATOM 5841 N N . TYR A 1 751 ? 8.378 -5.378 14.738 1.00 92.56 751 TYR A N 1
ATOM 5842 C CA . TYR A 1 751 ? 7.142 -5.057 15.435 1.00 92.56 751 TYR A CA 1
ATOM 5843 C C . TYR A 1 751 ? 7.413 -4.324 16.749 1.00 92.56 751 TYR A C 1
ATOM 5845 O O . TYR A 1 751 ? 8.514 -4.360 17.306 1.00 92.56 751 TYR A O 1
ATOM 5853 N N . TYR A 1 752 ? 6.411 -3.610 17.247 1.00 89.44 752 TYR A N 1
ATOM 5854 C CA . TYR A 1 752 ? 6.432 -3.082 18.606 1.00 89.44 752 TYR A CA 1
ATOM 5855 C C . TYR A 1 752 ? 6.150 -4.201 19.610 1.00 89.44 752 TYR A C 1
ATOM 5857 O O . TYR A 1 752 ? 5.435 -5.158 19.317 1.00 89.44 752 TYR A O 1
ATOM 5865 N N . LYS A 1 753 ? 6.697 -4.073 20.822 1.00 86.81 753 LYS A N 1
ATOM 5866 C CA . LYS A 1 753 ? 6.444 -5.032 21.900 1.00 86.81 753 LYS A CA 1
ATOM 5867 C C . LYS A 1 753 ? 5.136 -4.689 22.608 1.00 86.81 753 LYS A C 1
ATOM 5869 O O . LYS A 1 753 ? 4.906 -3.528 22.957 1.00 86.81 753 LYS A O 1
ATOM 5874 N N . LEU A 1 754 ? 4.302 -5.702 22.824 1.00 84.44 754 LEU A N 1
ATOM 5875 C CA . LEU A 1 754 ? 3.140 -5.593 23.702 1.00 84.44 754 LEU A CA 1
ATOM 5876 C C . LEU A 1 754 ? 3.594 -5.388 25.160 1.00 84.44 754 LEU A C 1
ATOM 5878 O O . LEU A 1 754 ? 4.678 -5.855 25.517 1.00 84.44 754 LEU A O 1
ATOM 5882 N N . PRO A 1 755 ? 2.799 -4.690 25.992 1.00 75.44 755 PRO A N 1
ATOM 5883 C CA . PRO A 1 755 ? 3.025 -4.673 27.435 1.00 75.44 755 PRO A CA 1
ATOM 5884 C C . PRO A 1 755 ? 2.881 -6.094 28.008 1.00 75.44 755 PRO A C 1
ATOM 5886 O O . PRO A 1 755 ? 2.077 -6.882 27.498 1.00 75.44 755 PRO A O 1
ATOM 5889 N N . GLU A 1 756 ? 3.693 -6.412 29.021 1.00 58.59 756 GLU A N 1
ATOM 5890 C CA . GLU A 1 756 ? 3.675 -7.708 29.726 1.00 58.59 756 GLU A CA 1
ATOM 5891 C C . GLU A 1 756 ? 2.390 -7.942 30.523 1.00 58.59 756 GLU A C 1
ATOM 5893 O O . GLU A 1 756 ? 1.884 -6.970 31.131 1.00 58.59 756 GLU A O 1
#